Protein 3ES5 (pdb70)

Solvent-accessible surface area: 32558 Å² total; per-residue (Å²): 210,84,8,55,1,19,102,80,18,107,48,78,92,60,5,94,104,6,34,9,112,45,78,92,71,50,144,40,4,0,53,0,62,18,18,46,65,4,13,65,36,0,0,103,10,0,4,70,16,2,97,74,16,0,74,64,41,144,18,94,108,97,37,26,119,35,0,18,22,0,0,37,0,2,0,6,0,0,7,4,16,4,7,1,6,11,7,78,120,135,40,56,53,83,6,90,62,4,43,25,0,60,133,35,118,15,32,0,0,39,35,1,13,28,0,0,15,0,9,0,10,3,131,19,111,15,23,64,1,37,4,58,42,2,6,3,36,1,11,27,9,0,0,8,0,0,20,42,2,9,98,28,76,133,70,156,81,20,93,83,65,7,37,61,0,0,8,30,42,124,39,0,14,74,15,0,57,70,45,0,52,95,70,2,60,104,19,2,85,66,94,21,174,11,69,10,91,103,44,146,111,41,40,4,4,10,5,35,56,60,117,41,49,52,70,83,3,33,109,50,7,18,123,85,3,45,61,6,91,50,1,49,5,0,0,0,0,25,46,0,44,26,50,50,0,112,85,61,106,2,50,52,147,30,74,42,75,57,0,12,96,27,23,82,12,57,48,5,83,47,31,4,81,40,45,29,0,85,80,33,2,91,113,12,10,56,70,0,75,111,58,9,63,175,70,0,41,20,0,0,108,45,13,113,9,17,40,36,112,24,1,41,0,0,0,4,0,44,10,100,54,68,38,0,110,5,48,7,13,4,31,82,14,1,0,21,0,0,0,2,2,20,0,11,127,56,19,54,27,78,3,88,30,11,0,125,6,163,132,42,62,133,66,6,14,44,44,0,1,79,28,1,8,71,198,85,34,52,213,221,84,12,47,1,21,78,82,8,94,155,18,110,55,25,66,100,2,34,10,126,52,80,68,72,10,127,38,0,0,45,2,66,15,24,41,61,2,12,64,39,0,0,104,10,0,2,58,22,1,65,85,15,1,75,152,40,145,2,59,105,114,88,31,124,27,5,13,14,0,2,37,0,2,0,6,0,0,10,3,15,1,4,2,10,10,7,60,129,116,33,61,61,91,6,100,63,2,60,20,1,60,135,33,121,18,31,0,2,36,28,0,11,37,0,0,16,0,7,0,13,3,133,19,98,3,15,30,1,28,2,62,40,2,8,0,34,1,3,28,9,0,0,6,0,0,24,48,5,8,98,22,83,119,66,160,82,22,86,77,69,8,37,59,0,0,9,28,27,124,34,0,13,71,20,0,52,64,43,0,52,90,70,3,62,103,19,2,82,69,86,24,168,6,81,9,94,100,44,147,55,27,19,1,4,6,5,33,51,59,125,36,54,50,66,85,2,27,101,41,4,22,118,67,2,40,54,9,102,60,1,42,6,0,0,0,0,31,45,6,52,38,59,50,0,141,71,62,116,5,25,68,135,26,68,40,78,53,0,12,94,25,19,87,14,51,45,7,79,58,29,3,70,42,60,26,0,90,82,43,5,71,117,11,17,63,82,1,74,103,64,19,56,147,42,1,45,44,3,1,113,49,13,108,9,20,44,34,115,33,0,50,0,0,0,4,0,43,16,97,59,63,17,0,99,7,48,6,23,4,30,70,6,0,1,8,0,0,0,2,2,23,0,11,131,59,18,56,30,72,1,90,14,9,0,141,11,152,111,45,58,135,60,0,9,46,31,0,0,79,41,1,24,66,165,143,175,137

B-factor: mean 52.21, std 19.55, range [20.21, 123.59]

Structure (mmCIF, N/CA/C/O backbone):
data_3ES5
#
_entry.id   3ES5
#
_cell.length_a   459.266
_cell.length_b   459.266
_cell.length_c   459.266
_cell.angle_alpha   90.00
_cell.angle_beta   90.00
_cell.angle_gamma   90.00
#
_symmetry.space_group_name_H-M   'F 2 3'
#
loop_
_atom_site.group_PDB
_atom_site.id
_atom_site.type_symbol
_atom_site.label_atom_id
_atom_site.label_alt_id
_atom_site.label_comp_id
_atom_site.label_asym_id
_atom_site.label_entity_id
_atom_site.label_seq_id
_atom_site.pdbx_PDB_ins_code
_atom_site.Cartn_x
_atom_site.Cartn_y
_atom_site.Cartn_z
_atom_site.occupancy
_atom_site.B_iso_or_equiv
_atom_site.auth_seq_id
_atom_site.auth_comp_id
_atom_site.auth_asym_id
_atom_site.auth_atom_id
_atom_site.pdbx_PDB_model_num
ATOM 1 N N . MET A 1 42 ? 55.751 47.343 91.920 1.00 97.84 42 MET A N 1
ATOM 2 C CA . MET A 1 42 ? 54.722 47.360 93.007 1.00 98.02 42 MET A CA 1
ATOM 3 C C . MET A 1 42 ? 55.138 48.370 94.081 1.00 96.12 42 MET A C 1
ATOM 4 O O . MET A 1 42 ? 54.286 48.936 94.781 1.00 96.98 42 MET A O 1
ATOM 9 N N . ARG A 1 43 ? 56.450 48.598 94.185 1.00 92.54 43 ARG A N 1
ATOM 10 C CA . ARG A 1 43 ? 57.037 49.526 95.162 1.00 87.18 43 ARG A CA 1
ATOM 11 C C . ARG A 1 43 ? 56.748 51.011 94.884 1.00 84.39 43 ARG A C 1
ATOM 12 O O . ARG A 1 43 ? 56.824 51.468 93.735 1.00 84.74 43 ARG A O 1
ATOM 20 N N . LEU A 1 44 ? 56.446 51.753 95.952 1.00 79.52 44 LEU A N 1
ATOM 21 C CA . LEU A 1 44 ? 56.143 53.188 95.884 1.00 75.56 44 LEU A CA 1
ATOM 22 C C . LEU A 1 44 ? 56.987 53.964 94.851 1.00 73.12 44 LEU A C 1
ATOM 23 O O . LEU A 1 44 ? 58.181 54.199 95.070 1.00 74.22 44 LEU A O 1
ATOM 28 N N . GLY A 1 45 ? 56.361 54.360 93.737 1.00 69.47 45 GLY A N 1
ATOM 29 C CA . GLY A 1 45 ? 57.049 55.110 92.692 1.00 63.41 45 GLY A CA 1
ATOM 30 C C . GLY A 1 45 ? 57.294 56.551 93.111 1.00 59.26 45 GLY A C 1
ATOM 31 O O . GLY A 1 45 ? 57.000 57.503 92.387 1.00 58.37 45 GLY A O 1
ATOM 32 N N . TRP A 1 46 ? 57.847 56.696 94.307 1.00 55.88 46 TRP A N 1
ATOM 33 C CA . TRP A 1 46 ? 58.147 57.985 94.893 1.00 51.86 46 TRP A CA 1
ATOM 34 C C . TRP A 1 46 ? 59.262 58.755 94.162 1.00 50.32 46 TRP A C 1
ATOM 35 O O . TRP A 1 46 ? 59.220 59.984 94.081 1.00 48.79 46 TRP A O 1
ATOM 46 N N . ILE A 1 47 ? 60.258 58.042 93.637 1.00 49.75 47 ILE A N 1
ATOM 47 C CA . ILE A 1 47 ? 61.363 58.684 92.911 1.00 48.29 47 ILE A CA 1
ATOM 48 C C . ILE A 1 47 ? 61.778 57.852 91.694 1.00 48.32 47 ILE A C 1
ATOM 49 O O . ILE A 1 47 ? 61.508 56.651 91.632 1.00 46.71 47 ILE A O 1
ATOM 54 N N . ASP A 1 48 ? 62.426 58.496 90.726 1.00 48.92 48 ASP A N 1
ATOM 55 C CA . ASP A 1 48 ? 62.875 57.802 89.525 1.00 50.48 48 ASP A CA 1
ATOM 56 C C . ASP A 1 48 ? 63.945 56.758 89.816 1.00 50.28 48 ASP A C 1
ATOM 57 O O . ASP A 1 48 ? 64.924 57.017 90.526 1.00 51.38 48 ASP A O 1
ATOM 62 N N . PRO A 1 49 ? 63.770 55.554 89.261 1.00 49.05 49 PRO A N 1
ATOM 63 C CA . PRO A 1 49 ? 64.704 54.442 89.446 1.00 48.86 49 PRO A CA 1
ATOM 64 C C . PRO A 1 49 ? 66.015 54.581 88.686 1.00 49.46 49 PRO A C 1
ATOM 65 O O . PRO A 1 49 ? 66.087 55.201 87.632 1.00 49.26 49 PRO A O 1
ATOM 69 N N . LEU A 1 50 ? 67.058 53.990 89.237 1.00 51.55 50 LEU A N 1
ATOM 70 C CA . LEU A 1 50 ? 68.368 54.057 88.624 1.00 54.84 50 LEU A CA 1
ATOM 71 C C . LEU A 1 50 ? 68.524 53.031 87.495 1.00 59.10 50 LEU A C 1
ATOM 72 O O . LEU A 1 50 ? 68.204 51.854 87.667 1.00 59.54 50 LEU A O 1
ATOM 77 N N . PRO A 1 51 ? 68.993 53.468 86.316 1.00 63.00 51 PRO A N 1
ATOM 78 C CA . PRO A 1 51 ? 69.198 52.570 85.163 1.00 67.80 51 PRO A CA 1
ATOM 79 C C . PRO A 1 51 ? 70.587 51.893 85.309 1.00 74.18 51 PRO A C 1
AT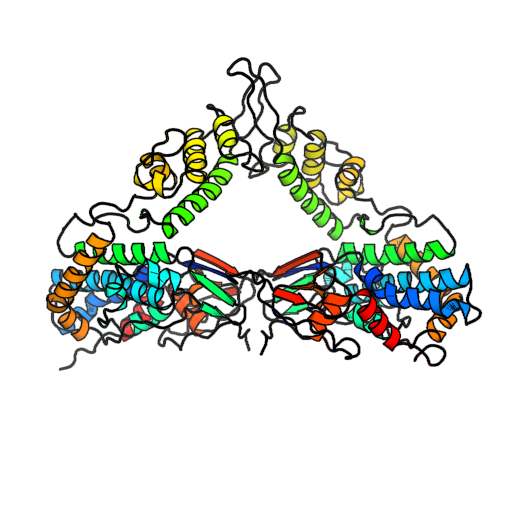OM 80 O O . PRO A 1 51 ? 71.608 52.586 85.237 1.00 75.44 51 PRO A O 1
ATOM 84 N N . GLN A 1 52 ? 70.648 50.565 85.484 1.00 79.81 52 GLN A N 1
ATOM 85 C CA . GLN A 1 52 ? 71.953 49.906 85.707 1.00 85.81 52 GLN A CA 1
ATOM 86 C C . GLN A 1 52 ? 72.224 48.499 85.129 1.00 89.99 52 GLN A C 1
ATOM 87 O O . GLN A 1 52 ? 71.289 47.729 84.880 1.00 90.49 52 GLN A O 1
ATOM 93 N N . VAL A 1 53 ? 73.522 48.189 84.941 1.00 95.02 53 VAL A N 1
ATOM 94 C CA . VAL A 1 53 ? 74.030 46.883 84.443 1.00 98.53 53 VAL A CA 1
ATOM 95 C C . VAL A 1 53 ? 73.983 45.855 85.603 1.00 101.67 53 VAL A C 1
ATOM 96 O O . VAL A 1 53 ? 74.451 46.126 86.723 1.00 101.75 53 VAL A O 1
ATOM 100 N N . ASP A 1 54 ? 73.434 44.675 85.309 1.00 104.45 54 ASP A N 1
ATOM 101 C CA . ASP A 1 54 ? 73.231 43.598 86.291 1.00 106.75 54 ASP A CA 1
ATOM 102 C C . ASP A 1 54 ? 74.376 42.695 86.787 1.00 107.04 54 ASP A C 1
ATOM 103 O O . ASP A 1 54 ? 74.109 41.618 87.339 1.00 106.71 54 ASP A O 1
ATOM 108 N N . THR A 1 55 ? 75.631 43.105 86.606 1.00 107.47 55 THR A N 1
ATOM 109 C CA . THR A 1 55 ? 76.755 42.292 87.090 1.00 107.25 55 THR A CA 1
ATOM 110 C C . THR A 1 55 ? 76.495 42.096 88.594 1.00 106.63 55 THR A C 1
ATOM 111 O O . THR A 1 55 ? 76.652 40.997 89.149 1.00 105.84 55 THR A O 1
ATOM 115 N N . ILE A 1 56 ? 76.062 43.195 89.214 1.00 105.79 56 ILE A N 1
ATOM 116 C CA . ILE A 1 56 ? 75.731 43.295 90.636 1.00 104.12 56 ILE A CA 1
ATOM 117 C C . ILE A 1 56 ? 74.513 42.455 91.076 1.00 103.70 56 ILE A C 1
ATOM 118 O O . ILE A 1 56 ? 74.602 41.670 92.028 1.00 104.01 56 ILE A O 1
ATOM 123 N N . PHE A 1 57 ? 73.397 42.630 90.362 1.00 102.25 57 PHE A N 1
ATOM 124 C CA . PHE A 1 57 ? 72.093 41.978 90.616 1.00 99.68 57 PHE A CA 1
ATOM 125 C C . PHE A 1 57 ? 71.958 40.632 91.385 1.00 95.59 57 PHE A C 1
ATOM 126 O O . PHE A 1 57 ? 70.969 40.427 92.104 1.00 95.49 57 PHE A O 1
ATOM 134 N N . PRO A 1 58 ? 72.923 39.702 91.247 1.00 90.82 58 PRO A N 1
ATOM 135 C CA . PRO A 1 58 ? 72.741 38.455 92.005 1.00 86.18 58 PRO A CA 1
ATOM 136 C C . PRO A 1 58 ? 73.225 38.579 93.453 1.00 82.22 58 PRO A C 1
ATOM 137 O O . PRO A 1 58 ? 74.139 37.866 93.863 1.00 82.03 58 PRO A O 1
ATOM 141 N N . LEU A 1 59 ? 72.617 39.476 94.226 1.00 77.28 59 LEU A N 1
ATOM 142 C CA . LEU A 1 59 ? 73.027 39.682 95.618 1.00 72.17 59 LEU A CA 1
ATOM 143 C C . LEU A 1 59 ? 72.062 39.163 96.680 1.00 69.71 59 LEU A C 1
ATOM 144 O O . LEU A 1 59 ? 72.489 38.618 97.698 1.00 69.74 59 LEU A O 1
ATOM 149 N N . GLY A 1 60 ? 70.765 39.344 96.459 1.00 66.43 60 GLY A N 1
ATOM 150 C CA . GLY A 1 60 ? 69.796 38.879 97.429 1.00 61.61 60 GLY A CA 1
ATOM 151 C C . GLY A 1 60 ? 69.153 39.976 98.262 1.00 58.73 60 GLY A C 1
ATOM 152 O O . GLY A 1 60 ? 68.138 39.729 98.903 1.00 59.68 60 GLY A O 1
ATOM 153 N N . LEU A 1 61 ? 69.728 41.177 98.268 1.00 55.22 61 LEU A N 1
ATOM 154 C CA . LEU A 1 61 ? 69.175 42.298 99.035 1.00 51.20 61 LEU A CA 1
ATOM 155 C C . LEU A 1 61 ? 67.679 42.481 98.800 1.00 50.34 61 LEU A C 1
ATOM 156 O O . LEU A 1 61 ? 67.263 43.119 97.842 1.00 50.85 61 LEU A O 1
ATOM 161 N N . GLU A 1 62 ? 66.876 41.919 99.689 1.00 48.97 62 GLU A N 1
ATOM 162 C CA . GLU A 1 62 ? 65.428 42.005 99.591 1.00 47.60 62 GLU A CA 1
ATOM 163 C C . GLU A 1 62 ? 65.012 42.943 100.705 1.00 45.34 62 GLU A C 1
ATOM 164 O O . GLU A 1 62 ? 65.619 42.939 101.776 1.00 46.86 62 GLU A O 1
ATOM 170 N N . PRO A 1 63 ? 63.968 43.749 100.489 1.00 42.28 63 PRO A N 1
ATOM 171 C CA . PRO A 1 63 ? 63.564 44.658 101.562 1.00 41.00 63 PRO A CA 1
ATOM 172 C C . PRO A 1 63 ? 62.767 43.987 102.678 1.00 40.34 63 PRO A C 1
ATOM 173 O O . PRO A 1 63 ? 61.852 43.209 102.415 1.00 40.16 63 PRO A O 1
ATOM 177 N N . ASN A 1 64 ? 63.150 44.279 103.920 1.00 39.34 64 ASN A N 1
ATOM 178 C CA . ASN A 1 64 ? 62.490 43.742 105.105 1.00 39.16 64 ASN A CA 1
ATOM 179 C C . ASN A 1 64 ? 62.146 44.914 106.004 1.00 40.05 64 ASN A C 1
ATOM 180 O O . ASN A 1 64 ? 62.948 45.834 106.152 1.00 41.35 64 ASN A O 1
ATOM 185 N N . VAL A 1 65 ? 60.958 44.887 106.601 1.00 40.43 65 VAL A N 1
ATOM 186 C CA . VAL A 1 65 ? 60.524 45.960 107.498 1.00 39.84 65 VAL A CA 1
ATOM 187 C C . VAL A 1 65 ? 61.300 45.844 108.804 1.00 40.14 65 VAL A C 1
ATOM 188 O O . VAL A 1 65 ? 60.969 45.024 109.662 1.00 40.33 65 VAL A O 1
ATOM 192 N N . GLU A 1 66 ? 62.327 46.668 108.958 1.00 40.43 66 GLU A N 1
ATOM 193 C CA . GLU A 1 66 ? 63.160 46.618 110.153 1.00 41.54 66 GLU A CA 1
ATOM 194 C C . GLU A 1 66 ? 62.495 47.103 111.428 1.00 41.63 66 GLU A C 1
ATOM 195 O O . GLU A 1 66 ? 62.737 46.549 112.498 1.00 42.68 66 GLU A O 1
ATOM 201 N N . SER A 1 67 ? 61.667 48.135 111.323 1.00 40.50 67 SER A N 1
ATOM 202 C CA . SER A 1 67 ? 60.997 48.662 112.497 1.00 39.17 67 SER A CA 1
ATOM 203 C C . SER A 1 67 ? 59.491 48.896 112.301 1.00 38.23 67 SER A C 1
ATOM 204 O O . SER A 1 67 ? 59.051 49.386 111.265 1.00 38.51 67 SER A O 1
ATOM 207 N N . ILE A 1 68 ? 58.714 48.546 113.319 1.00 36.83 68 ILE A N 1
ATOM 208 C CA . ILE A 1 68 ? 57.260 48.675 113.304 1.00 35.36 68 ILE A CA 1
ATOM 209 C C . ILE A 1 68 ? 56.796 49.659 114.370 1.00 35.15 68 ILE A C 1
ATOM 210 O O . ILE A 1 68 ? 57.322 49.645 115.485 1.00 35.53 68 ILE A O 1
ATOM 215 N N . PRO A 1 69 ? 55.807 50.523 114.053 1.00 34.58 69 PRO A N 1
ATOM 216 C CA . PRO A 1 69 ? 55.100 50.652 112.776 1.00 34.91 69 PRO A CA 1
ATOM 217 C C . PRO A 1 69 ? 55.841 51.624 111.867 1.00 36.53 69 PRO A C 1
ATOM 218 O O . PRO A 1 69 ? 56.888 52.160 112.239 1.00 37.85 69 PRO A O 1
ATOM 222 N N . ALA A 1 70 ? 55.294 51.867 110.684 1.00 37.23 70 ALA A N 1
ATOM 223 C CA . ALA A 1 70 ? 55.948 52.757 109.739 1.00 38.93 70 ALA A CA 1
ATOM 224 C C . ALA A 1 70 ? 55.613 54.232 109.950 1.00 40.20 70 ALA A C 1
ATOM 225 O O . ALA A 1 70 ? 56.361 55.119 109.525 1.00 41.35 70 ALA A O 1
ATOM 227 N N . GLY A 1 71 ? 54.491 54.495 110.608 1.00 40.53 71 GLY A N 1
ATOM 228 C CA . GLY A 1 71 ? 54.079 55.869 110.818 1.00 40.26 71 GLY A CA 1
ATOM 229 C C . GLY A 1 71 ? 53.187 56.013 112.027 1.00 40.47 71 GLY A C 1
ATOM 230 O O . GLY A 1 71 ? 52.959 55.049 112.759 1.00 41.12 71 GLY A O 1
ATOM 231 N N . GLU A 1 72 ? 52.642 57.206 112.217 1.00 39.92 72 GLU A N 1
ATOM 232 C CA . GLU A 1 72 ? 51.824 57.455 113.386 1.00 39.09 72 GLU A CA 1
ATOM 233 C C . GLU A 1 72 ? 51.013 58.737 113.174 1.00 38.15 72 GLU A C 1
ATOM 234 O O . GLU A 1 72 ? 51.552 59.739 112.707 1.00 37.87 72 GLU A O 1
ATOM 240 N N . VAL A 1 73 ? 49.721 58.699 113.494 1.00 37.00 73 VAL A N 1
ATOM 241 C CA . VAL A 1 73 ? 48.866 59.872 113.347 1.00 36.87 73 VAL A CA 1
ATOM 242 C C . VAL A 1 73 ? 48.130 60.135 114.628 1.00 37.56 73 VAL A C 1
ATOM 243 O O . VAL A 1 73 ? 47.527 59.227 115.199 1.00 37.85 73 VAL A O 1
ATOM 247 N N . GLU A 1 74 ? 48.163 61.386 115.066 1.00 38.30 74 GLU A N 1
ATOM 248 C CA . GLU A 1 74 ? 47.475 61.775 116.281 1.00 39.56 74 GLU A CA 1
ATOM 249 C C . GLU A 1 74 ? 46.223 62.516 115.848 1.00 38.80 74 GLU A C 1
ATOM 250 O O . GLU A 1 74 ? 46.306 63.533 115.164 1.00 39.81 74 GLU A O 1
ATOM 256 N N . LEU A 1 75 ? 45.063 62.005 116.241 1.00 37.18 75 LEU A N 1
ATOM 257 C CA . LEU A 1 75 ? 43.808 62.628 115.852 1.00 35.85 75 LEU A CA 1
ATOM 258 C C . LEU A 1 75 ? 43.292 63.656 116.837 1.00 36.29 75 LEU A C 1
ATOM 259 O O . LEU A 1 75 ? 43.476 63.519 118.043 1.00 35.56 75 LEU A O 1
ATOM 264 N N . ASP A 1 76 ? 42.648 64.692 116.308 1.00 37.66 76 ASP A N 1
ATOM 265 C CA . ASP A 1 76 ? 42.051 65.732 117.137 1.00 39.35 76 ASP A CA 1
ATOM 266 C C . ASP A 1 76 ? 40.857 65.067 117.830 1.00 39.51 76 ASP A C 1
ATOM 267 O O . ASP A 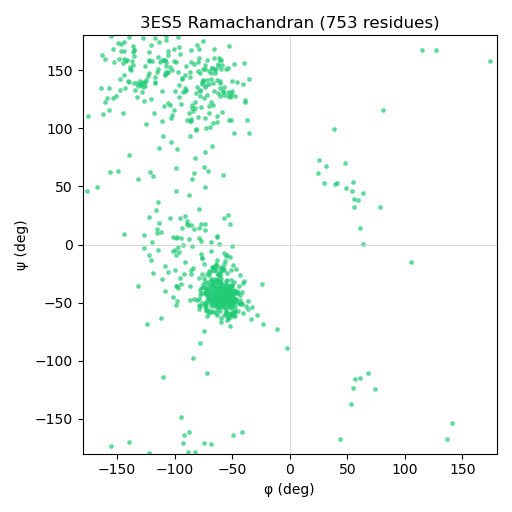1 76 ? 39.936 64.589 117.164 1.00 39.52 76 ASP A O 1
ATOM 272 N N . PHE A 1 77 ? 40.880 65.036 119.159 1.00 39.03 77 PHE A N 1
ATOM 273 C CA . PHE A 1 77 ? 39.811 64.424 119.945 1.00 38.86 77 PHE A CA 1
ATOM 274 C C . PHE A 1 77 ? 38.382 64.765 119.519 1.00 39.52 77 PHE A C 1
ATOM 275 O O . PHE A 1 77 ? 37.512 63.893 119.500 1.00 40.86 77 PHE A O 1
ATOM 283 N N . ASN A 1 78 ? 38.138 66.026 119.185 1.00 39.93 78 ASN A N 1
ATOM 284 C CA . ASN A 1 78 ? 36.802 66.476 118.804 1.00 41.26 78 ASN A CA 1
ATOM 285 C C . ASN A 1 78 ? 36.344 66.130 117.405 1.00 40.42 78 ASN A C 1
ATOM 286 O O . ASN A 1 78 ? 35.253 66.527 116.992 1.00 40.41 78 ASN A O 1
ATOM 291 N N . LEU A 1 79 ? 37.169 65.398 116.673 1.00 38.90 79 LEU A N 1
ATOM 292 C CA . LEU A 1 79 ? 36.804 65.026 115.323 1.00 36.70 79 LEU A CA 1
ATOM 293 C C . LEU A 1 79 ? 35.343 64.568 115.234 1.00 37.06 79 LEU A C 1
ATOM 294 O O . LEU A 1 79 ? 34.630 64.967 114.313 1.00 37.41 79 LEU A O 1
ATOM 299 N N . PRO A 1 80 ? 34.868 63.748 116.198 1.00 37.13 80 PRO A N 1
ATOM 300 C CA . PRO A 1 80 ? 33.473 63.288 116.138 1.00 38.15 80 PRO A CA 1
ATOM 301 C C . PRO A 1 80 ? 32.487 64.448 116.226 1.00 39.46 80 PRO A C 1
ATOM 302 O O . PRO A 1 80 ? 31.447 64.452 115.563 1.00 39.88 80 PRO A O 1
ATOM 306 N N . GLU A 1 81 ? 32.832 65.431 117.049 1.00 40.48 81 GLU A N 1
ATOM 307 C CA . GLU A 1 81 ? 32.002 66.607 117.256 1.00 41.25 81 GLU A CA 1
ATOM 308 C C . GLU A 1 81 ? 32.038 67.526 116.038 1.00 40.07 81 GLU A C 1
ATOM 309 O O . GLU A 1 81 ? 31.003 68.046 115.618 1.00 39.40 81 GLU A O 1
ATOM 315 N N . THR A 1 82 ? 33.232 67.712 115.479 1.00 39.16 82 THR A N 1
ATOM 316 C CA . THR A 1 82 ? 33.434 68.543 114.293 1.00 39.02 82 THR A CA 1
ATOM 317 C C . THR A 1 82 ? 32.535 68.069 113.151 1.00 39.43 82 THR A C 1
ATOM 318 O O . THR A 1 82 ? 32.028 68.875 112.359 1.00 39.42 82 THR A O 1
ATOM 322 N N . ILE A 1 83 ? 32.358 66.751 113.079 1.00 39.07 83 ILE A N 1
ATOM 323 C CA . ILE A 1 83 ? 31.537 66.103 112.060 1.00 37.67 83 ILE A CA 1
ATOM 324 C C . ILE A 1 83 ? 30.048 66.150 112.400 1.00 37.62 83 ILE A C 1
ATOM 325 O O . ILE A 1 83 ? 29.233 66.490 111.548 1.00 38.35 83 ILE A O 1
ATOM 330 N N . ALA A 1 84 ? 29.696 65.806 113.637 1.00 36.58 84 ALA A N 1
ATOM 331 C CA . ALA A 1 84 ? 28.296 65.809 114.061 1.00 36.77 84 ALA A CA 1
ATOM 332 C C . ALA A 1 84 ? 27.657 67.186 113.923 1.00 37.57 84 ALA A C 1
ATOM 333 O O . ALA A 1 84 ? 26.550 67.322 113.386 1.00 38.09 84 ALA A O 1
ATOM 335 N N . LYS A 1 85 ? 28.368 68.195 114.419 1.00 37.22 85 LYS A N 1
ATOM 336 C CA . LYS A 1 85 ? 27.943 69.595 114.393 1.00 36.15 85 LYS A CA 1
ATOM 337 C C . LYS A 1 85 ? 27.010 70.028 113.249 1.00 35.71 85 LYS A C 1
ATOM 338 O O . LYS A 1 85 ? 25.892 70.464 113.502 1.00 35.35 85 LYS A O 1
ATOM 344 N N . PRO A 1 86 ? 27.449 69.912 111.981 1.00 36.28 86 PRO A N 1
ATOM 345 C CA . PRO A 1 86 ? 26.612 70.313 110.838 1.00 36.60 86 PRO A CA 1
ATOM 346 C C . PRO A 1 86 ? 25.251 69.644 110.814 1.00 37.16 86 PRO A C 1
ATOM 347 O O . PRO A 1 86 ? 24.246 70.276 110.477 1.00 37.67 86 PRO A O 1
ATOM 351 N N . PHE A 1 87 ? 25.225 68.359 111.155 1.00 37.08 87 PHE A N 1
ATOM 352 C CA . PHE A 1 87 ? 23.979 67.614 111.175 1.00 36.59 87 PHE A CA 1
ATOM 353 C C . PHE A 1 87 ? 23.117 68.039 112.356 1.00 37.18 87 PHE A C 1
ATOM 354 O O . PHE A 1 87 ? 21.944 68.382 112.186 1.00 37.01 87 PHE A O 1
ATOM 362 N N . ALA A 1 88 ? 23.703 68.030 113.549 1.00 37.49 88 ALA A N 1
ATOM 363 C CA . ALA A 1 88 ? 22.979 68.442 114.746 1.00 37.32 88 ALA A CA 1
ATOM 364 C C . ALA A 1 88 ? 22.272 69.760 114.469 1.00 37.09 88 ALA A C 1
ATOM 365 O O . ALA A 1 88 ? 21.064 69.870 114.653 1.00 37.30 88 ALA A O 1
ATOM 367 N N . ASP A 1 89 ? 23.031 70.754 114.013 1.00 37.27 89 ASP A N 1
ATOM 368 C CA . ASP A 1 89 ? 22.474 72.068 113.711 1.00 38.11 89 ASP A CA 1
ATOM 369 C C . ASP A 1 89 ? 21.330 71.987 112.708 1.00 38.42 89 ASP A C 1
ATOM 370 O O . ASP A 1 89 ? 20.243 72.522 112.956 1.00 38.94 89 ASP A O 1
ATOM 375 N N . THR A 1 90 ? 21.582 71.321 111.579 1.00 37.64 90 THR A N 1
ATOM 376 C CA . THR A 1 90 ? 20.584 71.180 110.517 1.00 37.67 90 THR A CA 1
ATOM 377 C C . THR A 1 90 ? 19.209 70.701 111.003 1.00 38.11 90 THR A C 1
ATOM 378 O O . THR A 1 90 ? 18.203 70.862 110.299 1.00 38.50 90 THR A O 1
ATOM 382 N N . VAL A 1 91 ? 19.159 70.136 112.207 1.00 37.70 91 VAL A N 1
ATOM 383 C CA . VAL A 1 91 ? 17.901 69.640 112.754 1.00 36.99 91 VAL A CA 1
ATOM 384 C C . VAL A 1 91 ? 16.857 70.737 112.904 1.00 37.98 91 VAL A C 1
ATOM 385 O O . VAL A 1 91 ? 15.660 70.480 112.756 1.00 39.19 91 VAL A O 1
ATOM 389 N N . THR A 1 92 ? 17.298 71.958 113.187 1.00 38.30 92 THR A N 1
ATOM 390 C CA . THR A 1 92 ? 16.353 73.056 113.351 1.00 38.87 92 THR A CA 1
ATOM 391 C C . THR A 1 92 ? 15.482 73.181 112.100 1.00 41.04 92 THR A C 1
ATOM 392 O O . THR A 1 92 ? 14.317 73.575 112.184 1.00 42.06 92 THR A O 1
ATOM 396 N N . SER A 1 93 ? 16.053 72.839 110.945 1.00 42.55 93 SER A N 1
ATOM 397 C CA . SER A 1 93 ? 15.331 72.884 109.674 1.00 43.68 93 SER A CA 1
ATOM 398 C C . SER A 1 93 ? 14.409 71.675 109.539 1.00 44.89 93 SER A C 1
ATOM 399 O O . SER A 1 93 ? 13.226 71.751 109.870 1.00 46.57 93 SER A O 1
ATOM 402 N N . VAL A 1 94 ? 14.968 70.563 109.057 1.00 44.13 94 VAL A N 1
ATOM 403 C CA . VAL A 1 94 ? 14.228 69.319 108.831 1.00 42.20 94 VAL A CA 1
ATOM 404 C C . VAL A 1 94 ? 13.395 68.783 109.981 1.00 41.59 94 VAL A C 1
ATOM 405 O O . VAL A 1 94 ? 12.477 67.991 109.759 1.00 41.78 94 VAL A O 1
ATOM 409 N N . GLY A 1 95 ? 13.715 69.188 111.203 1.00 40.36 95 GLY A N 1
ATOM 410 C CA . GLY A 1 95 ? 12.944 68.712 112.336 1.00 40.44 95 GLY A CA 1
ATOM 411 C C . GLY A 1 95 ? 11.459 68.987 112.151 1.00 40.82 95 GLY A C 1
ATOM 412 O O . GLY A 1 95 ? 10.605 68.306 112.722 1.00 41.90 95 GLY A O 1
ATOM 413 N N . ASP A 1 96 ? 11.152 69.990 111.335 1.00 40.31 96 ASP A N 1
ATOM 414 C CA . ASP A 1 96 ? 9.777 70.383 111.072 1.00 39.21 96 ASP A CA 1
ATOM 415 C C . ASP A 1 96 ? 8.993 69.369 110.250 1.00 39.35 96 ASP A C 1
ATOM 416 O O . ASP A 1 96 ? 7.770 69.304 110.346 1.00 40.49 96 ASP A O 1
ATOM 421 N N . ARG A 1 97 ? 9.690 68.577 109.442 1.00 39.92 97 ARG A N 1
ATOM 422 C CA . ARG A 1 97 ? 9.031 67.567 108.615 1.00 39.92 97 ARG A CA 1
ATOM 423 C C . ARG A 1 97 ? 8.047 66.767 109.484 1.00 41.10 97 ARG A C 1
ATOM 424 O O . ARG A 1 97 ? 7.001 66.327 109.013 1.00 41.68 97 ARG A O 1
ATOM 432 N N . ILE A 1 98 ? 8.378 66.592 110.760 1.00 42.32 98 ILE A N 1
ATOM 433 C CA . ILE A 1 98 ? 7.498 65.873 111.669 1.00 43.18 98 ILE A CA 1
ATOM 434 C C . ILE A 1 98 ? 7.112 66.749 112.853 1.00 45.73 98 ILE A C 1
ATOM 435 O O . ILE A 1 98 ? 6.772 66.248 113.921 1.00 46.43 98 ILE A O 1
ATOM 440 N N . GLN A 1 99 ? 7.184 68.061 112.662 1.00 47.78 99 GLN A N 1
ATOM 441 C CA . GLN A 1 99 ? 6.807 69.018 113.700 1.00 49.02 99 GLN A CA 1
ATOM 442 C C . GLN A 1 99 ? 7.408 68.706 115.062 1.00 48.23 99 GLN A C 1
ATOM 443 O O . GLN A 1 99 ? 6.687 68.314 115.971 1.00 48.47 99 GLN A O 1
ATOM 449 N N . LEU A 1 100 ? 8.710 68.865 115.228 1.00 47.67 100 LEU A N 1
ATOM 450 C CA . LEU A 1 100 ? 9.279 68.588 116.532 1.00 47.61 100 LEU A CA 1
ATOM 451 C C . LEU A 1 100 ? 9.285 69.852 117.359 1.00 48.60 100 LEU A C 1
ATOM 452 O O . LEU A 1 100 ? 9.644 70.915 116.863 1.00 48.73 100 LEU A O 1
ATOM 457 N N . VAL A 1 101 ? 8.869 69.747 118.616 1.00 50.43 101 VAL A N 1
ATOM 458 C CA . VAL A 1 101 ? 8.869 70.906 119.503 1.00 53.17 101 VAL A CA 1
ATOM 459 C C . VAL A 1 101 ? 10.330 71.304 119.720 1.00 55.12 101 VAL A C 1
ATOM 460 O O . VAL A 1 101 ? 11.234 70.496 119.496 1.00 56.33 101 VAL A O 1
ATOM 464 N N . ASP A 1 102 ? 10.574 72.534 120.158 1.00 56.19 102 ASP A N 1
ATOM 465 C CA . ASP A 1 102 ? 11.944 72.966 120.369 1.00 57.03 102 ASP A CA 1
ATOM 466 C C . ASP A 1 102 ? 12.739 72.053 121.279 1.00 57.23 102 ASP A C 1
ATOM 467 O O . ASP A 1 102 ? 13.889 71.725 120.990 1.00 57.06 102 ASP A O 1
ATOM 472 N N . ASP A 1 103 ? 12.125 71.637 122.377 1.00 57.83 103 ASP A N 1
ATOM 473 C CA . ASP A 1 103 ? 12.796 70.763 123.329 1.00 58.47 103 ASP A CA 1
ATOM 474 C C . ASP A 1 103 ? 13.245 69.483 122.669 1.00 57.16 103 ASP A C 1
ATOM 475 O O . ASP A 1 103 ? 14.402 69.092 122.793 1.00 57.36 103 ASP A O 1
ATOM 480 N N . ASP A 1 104 ? 12.328 68.832 121.964 1.00 55.45 104 ASP A N 1
ATOM 481 C CA . ASP A 1 104 ? 12.663 67.595 121.284 1.00 54.56 104 ASP A CA 1
ATOM 482 C C . ASP A 1 104 ? 13.774 67.794 120.255 1.00 53.84 104 ASP A C 1
ATOM 483 O O . ASP A 1 104 ? 14.669 66.952 120.133 1.00 53.43 104 ASP A O 1
ATOM 488 N N . LYS A 1 105 ? 13.722 68.898 119.513 1.00 52.65 105 LYS A N 1
ATOM 489 C CA . LYS A 1 105 ? 14.748 69.162 118.513 1.00 51.18 105 LYS A CA 1
ATOM 490 C C . LYS A 1 105 ? 16.131 69.080 119.149 1.00 51.19 105 LYS A C 1
ATOM 491 O O . LYS A 1 105 ? 17.046 68.492 118.575 1.00 51.44 105 LYS A O 1
ATOM 497 N N . GLU A 1 106 ? 16.284 69.651 120.339 1.00 50.98 106 GLU A N 1
ATOM 498 C CA . GLU A 1 106 ? 17.565 69.600 121.026 1.00 51.28 106 GLU A CA 1
ATOM 499 C C . GLU A 1 106 ? 17.998 68.179 121.330 1.00 49.71 106 GLU A C 1
ATOM 500 O O . GLU A 1 106 ? 19.103 67.778 120.979 1.00 49.90 106 GLU A O 1
ATOM 506 N N . ASN A 1 107 ? 17.133 67.422 121.994 1.00 47.64 107 ASN A N 1
ATOM 507 C CA . ASN A 1 107 ? 17.449 66.039 122.329 1.00 46.18 107 ASN A CA 1
ATOM 508 C C . ASN A 1 107 ? 17.886 65.259 121.085 1.00 44.20 107 ASN A C 1
ATOM 509 O O . ASN A 1 107 ? 18.861 64.509 121.127 1.00 43.94 107 ASN A O 1
ATOM 514 N N . ILE A 1 108 ? 17.160 65.428 119.984 1.00 41.66 108 ILE A N 1
ATOM 515 C CA . ILE A 1 108 ? 17.511 64.753 118.741 1.00 39.38 108 ILE A CA 1
ATOM 516 C C . ILE A 1 108 ? 18.946 65.125 118.349 1.00 38.84 108 ILE A C 1
ATOM 517 O O . ILE A 1 108 ? 19.769 64.257 118.043 1.00 38.14 108 ILE A O 1
ATOM 522 N N . ALA A 1 109 ? 19.234 66.425 118.367 1.00 37.66 109 ALA A N 1
ATOM 523 C CA . ALA A 1 109 ? 20.557 66.932 118.023 1.00 37.09 109 ALA A CA 1
ATOM 524 C C . ALA A 1 109 ? 21.604 66.378 118.977 1.00 37.42 109 ALA A C 1
ATOM 525 O O . ALA A 1 109 ? 22.646 65.878 118.546 1.00 37.59 109 ALA A O 1
ATOM 527 N N . THR A 1 110 ? 21.322 66.481 120.275 1.00 37.55 110 THR A N 1
ATOM 528 C CA . THR A 1 110 ? 22.230 65.985 121.305 1.00 36.79 110 THR A CA 1
ATOM 529 C C . THR A 1 110 ? 22.569 64.535 120.997 1.00 36.73 110 THR A C 1
ATOM 530 O O . THR A 1 110 ? 23.724 64.124 121.122 1.00 37.32 110 THR A O 1
ATOM 534 N N . SER A 1 111 ? 21.558 63.770 120.584 1.00 36.38 111 SER A N 1
ATOM 535 C CA . SER A 1 111 ? 21.743 62.362 120.241 1.00 36.54 111 SER A CA 1
ATOM 536 C C . SER A 1 111 ? 22.711 62.207 119.079 1.00 36.02 111 SER A C 1
ATOM 537 O O . SER A 1 111 ? 23.579 61.330 119.085 1.00 35.95 111 SER A O 1
ATOM 540 N N . ILE A 1 112 ? 22.558 63.065 118.078 1.00 35.00 112 ILE A N 1
ATOM 541 C CA . ILE A 1 112 ? 23.427 63.024 116.917 1.00 33.23 112 ILE A CA 1
ATOM 542 C C . ILE A 1 112 ? 24.884 63.269 117.322 1.00 33.12 112 ILE A C 1
ATOM 543 O O . ILE A 1 112 ? 25.798 62.731 116.701 1.00 33.25 112 ILE A O 1
ATOM 548 N N . TYR A 1 113 ? 25.110 64.068 118.362 1.00 32.62 113 TYR A N 1
ATOM 549 C CA . TYR A 1 113 ? 26.472 64.293 118.820 1.00 33.10 113 TYR A CA 1
ATOM 550 C C . TYR A 1 113 ? 26.954 62.995 119.450 1.00 33.37 113 TYR A C 1
ATOM 551 O O . TYR A 1 113 ? 27.943 62.408 119.010 1.00 33.83 113 TYR A O 1
ATOM 560 N N . GLY A 1 114 ? 26.245 62.539 120.475 1.00 33.47 114 GLY A N 1
ATOM 561 C CA . GLY A 1 114 ? 26.631 61.304 121.133 1.00 34.68 114 GLY A CA 1
ATOM 562 C C . GLY A 1 114 ? 26.757 60.135 120.169 1.00 35.21 114 GLY A C 1
ATOM 563 O O . GLY A 1 114 ? 27.718 59.351 120.220 1.00 35.39 114 GLY A O 1
ATOM 564 N N . LEU A 1 115 ? 25.776 60.016 119.281 1.00 34.81 115 LEU A N 1
ATOM 565 C CA . LEU A 1 115 ? 25.775 58.944 118.297 1.00 33.86 115 LEU A CA 1
ATOM 566 C C . LEU A 1 115 ? 27.062 59.012 117.484 1.00 33.60 115 LEU A C 1
ATOM 567 O O . LEU A 1 115 ? 27.676 57.989 117.189 1.00 32.93 115 LEU A O 1
ATOM 572 N N . SER A 1 116 ? 27.474 60.226 117.131 1.00 33.81 116 SER A N 1
ATOM 573 C CA . SER A 1 116 ? 28.683 60.399 116.344 1.00 34.22 116 SER A CA 1
ATOM 574 C C . SER A 1 116 ? 29.858 59.786 117.077 1.00 34.96 116 SER A C 1
ATOM 575 O O . SER A 1 116 ? 30.616 59.010 116.493 1.00 36.20 116 SER A O 1
ATOM 578 N N . PHE A 1 117 ? 30.006 60.130 118.355 1.00 34.26 117 PHE A N 1
ATOM 579 C CA . PHE A 1 117 ? 31.087 59.584 119.165 1.00 33.87 117 PHE A CA 1
ATOM 580 C C . PHE A 1 117 ? 31.081 58.060 119.163 1.00 34.44 117 PHE A C 1
ATOM 581 O O . PHE A 1 117 ? 32.085 57.421 118.839 1.00 33.97 117 PHE A O 1
ATOM 589 N N . PHE A 1 118 ? 29.948 57.480 119.541 1.00 34.48 118 PHE A N 1
ATOM 590 C CA . PHE A 1 118 ? 29.817 56.030 119.581 1.00 34.77 118 PHE A CA 1
ATOM 591 C C . PHE A 1 118 ? 30.196 55.353 118.255 1.00 35.55 118 PHE A C 1
ATOM 592 O O . PHE A 1 118 ? 30.853 54.306 118.252 1.00 36.30 118 PHE A O 1
ATOM 600 N N . LYS A 1 119 ? 29.781 55.944 117.134 1.00 35.38 119 LYS A N 1
ATOM 601 C CA . LYS A 1 119 ? 30.067 55.359 115.8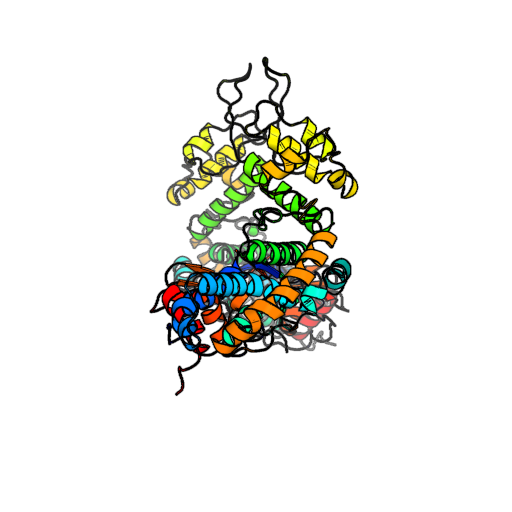28 1.00 35.18 119 LYS A CA 1
ATOM 602 C C . LYS A 1 119 ? 31.488 55.572 115.373 1.00 34.72 119 LYS A C 1
ATOM 603 O O . LYS A 1 119 ? 32.013 54.790 114.577 1.00 36.11 119 LYS A O 1
ATOM 609 N N . ALA A 1 120 ? 32.109 56.630 115.874 1.00 33.25 120 ALA A N 1
ATOM 610 C CA . ALA A 1 120 ? 33.491 56.905 115.532 1.00 31.98 120 ALA A CA 1
ATOM 611 C C . ALA A 1 120 ? 34.321 55.872 116.287 1.00 31.90 120 ALA A C 1
ATOM 612 O O . ALA A 1 120 ? 35.320 55.377 115.776 1.00 32.17 120 ALA A O 1
ATOM 614 N N . ALA A 1 121 ? 33.888 55.537 117.502 1.00 32.04 121 ALA A N 1
ATOM 615 C CA . ALA A 1 121 ? 34.588 54.541 118.320 1.00 31.32 121 ALA A CA 1
ATOM 616 C C . ALA A 1 121 ? 34.533 53.199 117.610 1.00 30.98 121 ALA A C 1
ATOM 617 O O . ALA A 1 121 ? 35.548 52.503 117.483 1.00 29.93 121 ALA A O 1
ATOM 619 N N . ARG A 1 122 ? 33.328 52.851 117.157 1.00 30.77 122 ARG A N 1
ATOM 620 C CA . ARG A 1 122 ? 33.094 51.612 116.435 1.00 30.60 122 ARG A CA 1
ATOM 621 C C . ARG A 1 122 ? 34.128 51.533 115.312 1.00 30.75 122 ARG A C 1
ATOM 622 O O . ARG A 1 122 ? 34.871 50.557 115.210 1.00 31.59 122 ARG A O 1
ATOM 630 N N . GLN A 1 123 ? 34.198 52.578 114.492 1.00 30.57 123 GLN A N 1
ATOM 631 C CA . GLN A 1 123 ? 35.145 52.605 113.384 1.00 30.34 123 GLN A CA 1
ATOM 632 C C . GLN A 1 123 ? 36.577 52.368 113.844 1.00 30.39 123 GLN A C 1
ATOM 633 O O . GLN A 1 123 ? 37.235 51.430 113.394 1.00 30.02 123 GLN A O 1
ATOM 639 N N . LEU A 1 124 ? 37.061 53.220 114.740 1.00 31.01 124 LEU A N 1
ATOM 640 C CA . LEU A 1 124 ? 38.426 53.085 115.232 1.00 31.64 124 LEU A CA 1
ATOM 641 C C . LEU A 1 124 ? 38.699 51.661 115.684 1.00 31.53 124 LEU A C 1
ATOM 642 O O . LEU A 1 124 ? 39.699 51.058 115.284 1.00 30.80 124 LEU A O 1
ATOM 647 N N . TYR A 1 125 ? 37.804 51.132 116.516 1.00 31.93 125 TYR A N 1
ATOM 648 C CA . TYR A 1 125 ? 37.951 49.777 117.034 1.00 33.07 125 TYR A CA 1
ATOM 649 C C . TYR A 1 125 ? 38.030 48.766 115.894 1.00 33.29 125 TYR A C 1
ATOM 650 O O . TYR A 1 125 ? 38.789 47.798 115.944 1.00 33.92 125 TYR A O 1
ATOM 659 N N . SER A 1 126 ? 37.241 49.001 114.860 1.00 33.17 126 SER A N 1
ATOM 660 C CA . SER A 1 126 ? 37.208 48.109 113.719 1.00 33.49 126 SER A CA 1
ATOM 661 C C . SER A 1 126 ? 38.555 48.004 113.003 1.00 33.45 126 SER A C 1
ATOM 662 O O . SER A 1 126 ? 38.846 46.995 112.352 1.00 33.21 126 SER A O 1
ATOM 665 N N . THR A 1 127 ? 39.379 49.039 113.134 1.00 33.78 127 THR A N 1
ATOM 666 C CA . THR A 1 127 ? 40.677 49.071 112.466 1.00 34.21 127 THR A CA 1
ATOM 667 C C . THR A 1 127 ? 41.860 48.745 113.355 1.00 34.67 127 THR A C 1
ATOM 668 O O . THR A 1 127 ? 42.981 48.655 112.860 1.00 34.66 127 THR A O 1
ATOM 672 N N . MET A 1 128 ? 41.617 48.574 114.653 1.00 35.69 128 MET A N 1
ATOM 673 C CA . MET A 1 128 ? 42.692 48.305 115.614 1.00 37.52 128 MET A CA 1
ATOM 674 C C . MET A 1 128 ? 43.456 47.017 115.387 1.00 37.90 128 MET A C 1
ATOM 675 O O . MET A 1 128 ? 42.931 46.081 114.789 1.00 38.21 128 MET A O 1
ATOM 680 N N . LEU A 1 129 ? 44.698 46.979 115.871 1.00 38.52 129 LEU A N 1
ATOM 681 C CA . LEU A 1 129 ? 45.520 45.779 115.759 1.00 39.38 129 LEU A CA 1
ATOM 682 C C . LEU A 1 129 ? 44.851 44.749 116.643 1.00 40.60 129 LEU A C 1
ATOM 683 O O . LEU A 1 129 ? 44.206 45.095 117.633 1.00 39.90 129 LEU A O 1
ATOM 688 N N . ASP A 1 130 ? 45.014 43.482 116.299 1.00 42.26 130 ASP A N 1
ATOM 689 C CA . ASP A 1 130 ? 44.368 42.435 117.062 1.00 44.64 130 ASP A CA 1
ATOM 690 C C . ASP A 1 130 ? 44.543 42.445 118.572 1.00 45.32 130 ASP A C 1
ATOM 691 O O . ASP A 1 130 ? 43.646 42.009 119.298 1.00 44.88 130 ASP A O 1
ATOM 696 N N . HIS A 1 131 ? 45.675 42.942 119.056 1.00 46.31 131 HIS A N 1
ATOM 697 C CA . HIS A 1 131 ? 45.881 42.992 120.495 1.00 46.89 131 HIS A CA 1
ATOM 698 C C . HIS A 1 131 ? 44.949 44.021 121.125 1.00 47.39 131 HIS A C 1
ATOM 699 O O . HIS A 1 131 ? 44.363 43.773 122.178 1.00 47.57 131 HIS A O 1
ATOM 706 N N . GLU A 1 132 ? 44.816 45.176 120.476 1.00 47.71 132 GLU A N 1
ATOM 707 C CA . GLU A 1 132 ? 43.959 46.247 120.976 1.00 47.88 132 GLU A CA 1
ATOM 708 C C . GLU A 1 132 ? 42.489 45.842 120.990 1.00 47.31 132 GLU A C 1
ATOM 709 O O . GLU A 1 132 ? 41.769 46.126 121.955 1.00 46.82 132 GLU A O 1
ATOM 715 N N . LYS A 1 133 ? 42.036 45.188 119.922 1.00 46.65 133 LYS A N 1
ATOM 716 C CA . LYS A 1 133 ? 40.648 44.743 119.865 1.00 45.77 133 LYS A CA 1
ATOM 717 C C . LYS A 1 133 ? 40.452 43.816 121.045 1.00 45.32 133 LYS A C 1
ATOM 718 O O . LYS A 1 133 ? 39.412 43.836 121.709 1.00 45.46 133 LYS A O 1
ATOM 724 N N . ALA A 1 134 ? 41.484 43.013 121.298 1.00 44.68 134 ALA A N 1
ATOM 725 C CA . ALA A 1 134 ? 41.489 42.043 122.385 1.00 43.25 134 ALA A CA 1
ATOM 726 C C . ALA A 1 134 ? 41.311 42.691 123.752 1.00 42.34 134 ALA A C 1
ATOM 727 O O . ALA A 1 134 ? 40.295 42.479 124.411 1.00 42.59 134 ALA A O 1
ATOM 729 N N . VAL A 1 135 ? 42.295 43.479 124.176 1.00 41.19 135 VAL A N 1
ATOM 730 C CA . VAL A 1 135 ? 42.228 44.136 125.475 1.00 40.98 135 VAL A CA 1
ATOM 731 C C . VAL A 1 135 ? 40.949 44.942 125.655 1.00 41.08 135 VAL A C 1
ATOM 732 O O . VAL A 1 135 ? 40.403 45.004 126.757 1.00 41.95 135 VAL A O 1
ATOM 736 N N . ASN A 1 136 ? 40.468 45.561 124.580 1.00 40.48 136 ASN A N 1
ATOM 737 C CA . ASN A 1 136 ? 39.250 46.354 124.661 1.00 40.32 136 ASN A CA 1
ATOM 738 C C . ASN A 1 136 ? 37.963 45.542 124.545 1.00 40.69 136 ASN A C 1
ATOM 739 O O . ASN A 1 136 ? 36.878 46.103 124.382 1.00 41.89 136 ASN A O 1
ATOM 744 N N . GLN A 1 137 ? 38.082 44.223 124.654 1.00 39.60 137 GLN A N 1
ATOM 745 C CA . GLN A 1 137 ? 36.934 43.336 124.551 1.00 37.51 137 GLN A CA 1
ATOM 746 C C . GLN A 1 137 ? 35.714 43.763 125.370 1.00 36.25 137 GLN A C 1
ATOM 747 O O . GLN A 1 137 ? 34.589 43.665 124.895 1.00 36.78 137 GLN A O 1
ATOM 753 N N . PRO A 1 138 ? 35.915 44.244 126.608 1.00 35.33 138 PRO A N 1
ATOM 754 C CA . PRO A 1 138 ? 34.800 44.675 127.468 1.00 34.56 138 PRO A CA 1
ATOM 755 C C . PRO A 1 138 ? 33.781 45.646 126.858 1.00 34.03 138 PRO A C 1
ATOM 756 O O . PRO A 1 138 ? 32.583 45.572 127.164 1.00 34.48 138 PRO A O 1
ATOM 760 N N . LEU A 1 139 ? 34.250 46.552 126.005 1.00 32.37 139 LEU A N 1
ATOM 761 C CA . LEU A 1 139 ? 33.360 47.526 125.388 1.00 30.91 139 LEU A CA 1
ATOM 762 C C . LEU A 1 139 ? 33.042 47.191 123.954 1.00 31.40 139 LEU A C 1
ATOM 763 O O . LEU A 1 139 ? 32.651 48.077 123.191 1.00 31.61 139 LEU A O 1
ATOM 768 N N . LYS A 1 140 ? 33.181 45.927 123.576 1.00 32.30 140 LYS A N 1
ATOM 769 C CA . LYS A 1 140 ? 32.927 45.576 122.186 1.00 34.36 140 LYS A CA 1
ATOM 770 C C . LYS A 1 140 ? 31.497 45.813 121.729 1.00 35.61 140 LYS A C 1
ATOM 771 O O . LYS A 1 140 ? 31.229 45.793 120.527 1.00 36.91 140 LYS A O 1
ATOM 777 N N . ALA A 1 141 ? 30.574 46.043 122.662 1.00 36.10 141 ALA A N 1
ATOM 778 C CA . ALA A 1 141 ? 29.193 46.297 122.250 1.00 35.85 141 ALA A CA 1
ATOM 779 C C . ALA A 1 141 ? 29.187 47.581 121.422 1.00 35.99 141 ALA A C 1
ATOM 780 O O . ALA A 1 141 ? 28.388 47.729 120.498 1.00 36.73 141 ALA A O 1
ATOM 782 N N . VAL A 1 142 ? 30.097 48.498 121.748 1.00 34.94 142 VAL A N 1
ATOM 783 C CA . VAL A 1 142 ? 30.192 49.758 121.028 1.00 34.81 142 VAL A CA 1
ATOM 784 C C . VAL A 1 142 ? 30.508 49.475 119.561 1.00 36.20 142 VAL A C 1
ATOM 785 O O . VAL A 1 142 ? 30.028 50.178 118.652 1.00 37.97 142 VAL A O 1
ATOM 789 N N . TYR A 1 143 ? 31.308 48.436 119.337 1.00 35.22 143 TYR A N 1
ATOM 790 C CA . TYR A 1 143 ? 31.697 48.036 117.991 1.00 35.68 143 TYR A CA 1
ATOM 791 C C . TYR A 1 143 ? 30.572 47.290 117.297 1.00 36.73 143 TYR A C 1
ATOM 792 O O . TYR A 1 143 ? 30.325 47.500 116.115 1.00 37.17 143 TYR A O 1
ATOM 801 N N . TYR A 1 144 ? 29.905 46.414 118.040 1.00 37.13 144 TYR A N 1
ATOM 802 C CA . TYR A 1 144 ? 28.816 45.602 117.515 1.00 37.72 144 TYR A CA 1
ATOM 803 C C . TYR A 1 144 ? 27.579 46.372 117.049 1.00 38.94 144 TYR A C 1
ATOM 804 O O . TYR A 1 144 ? 27.033 46.088 115.979 1.00 39.93 144 TYR A O 1
ATOM 813 N N . ASP A 1 145 ? 27.133 47.336 117.854 1.00 39.09 145 ASP A N 1
ATOM 814 C CA . ASP A 1 145 ? 25.939 48.122 117.537 1.00 38.75 145 ASP A CA 1
ATOM 815 C C . ASP A 1 145 ? 25.988 48.760 116.151 1.00 39.32 145 ASP A C 1
ATOM 816 O O . ASP A 1 145 ? 26.977 49.400 115.791 1.00 39.25 145 ASP A O 1
ATOM 821 N N . GLU A 1 146 ? 24.911 48.596 115.383 1.00 39.26 146 GLU A N 1
ATOM 822 C CA . GLU A 1 146 ? 24.848 49.137 114.026 1.00 39.49 146 GLU A CA 1
ATOM 823 C C . GLU A 1 146 ? 23.788 50.205 113.778 1.00 39.20 146 GLU A C 1
ATOM 824 O O . GLU A 1 146 ? 23.294 50.327 112.653 1.00 39.74 146 GLU A O 1
ATOM 830 N N . THR A 1 147 ? 23.438 50.976 114.804 1.00 37.68 147 THR A N 1
ATOM 831 C CA . THR A 1 147 ? 22.426 52.012 114.647 1.00 34.49 147 THR A CA 1
ATOM 832 C C . THR A 1 147 ? 22.778 52.928 113.493 1.00 33.82 147 THR A C 1
ATOM 833 O O . THR A 1 147 ? 23.878 53.480 113.439 1.00 35.01 147 THR A O 1
ATOM 837 N N . PRO A 1 148 ? 21.839 53.123 112.563 1.00 32.14 148 PRO A N 1
ATOM 838 C CA . PRO A 1 148 ? 22.046 53.980 111.397 1.00 30.48 148 PRO A CA 1
ATOM 839 C C . PRO A 1 148 ? 22.229 55.437 111.803 1.00 29.63 148 PRO A C 1
ATOM 840 O O . PRO A 1 148 ? 21.676 55.891 112.816 1.00 29.85 148 PRO A O 1
ATOM 844 N N . ILE A 1 149 ? 22.999 56.159 111.000 1.00 27.43 149 ILE A N 1
ATOM 845 C CA . ILE A 1 149 ? 23.261 57.571 111.224 1.00 26.06 149 ILE A CA 1
ATOM 846 C C . ILE A 1 149 ? 23.103 58.234 109.860 1.00 27.10 149 ILE A C 1
ATOM 847 O O . ILE A 1 149 ? 23.018 57.538 108.843 1.00 26.23 149 ILE A O 1
ATOM 852 N N . PRO A 1 150 ? 23.043 59.580 109.814 1.00 27.61 150 PRO A N 1
ATOM 853 C CA . PRO A 1 150 ? 22.891 60.248 108.517 1.00 28.14 150 PRO A CA 1
ATOM 854 C C . PRO A 1 150 ? 23.930 59.699 107.556 1.00 29.48 150 PRO A C 1
ATOM 855 O O . PRO A 1 150 ? 25.069 59.444 107.944 1.00 30.17 150 PRO A O 1
ATOM 859 N N . ALA A 1 151 ? 23.529 59.507 106.308 1.00 30.37 151 ALA A N 1
ATOM 860 C CA . ALA A 1 151 ? 24.414 58.954 105.291 1.00 30.65 151 ALA A CA 1
ATOM 861 C C . ALA A 1 151 ? 25.791 59.603 105.196 1.00 31.34 151 ALA A C 1
ATOM 862 O O . ALA A 1 151 ? 26.806 58.924 105.343 1.00 31.02 151 ALA A O 1
ATOM 864 N N . HIS A 1 152 ? 25.838 60.907 104.939 1.00 32.65 152 HIS A N 1
ATOM 865 C CA . HIS A 1 152 ? 27.125 61.579 104.817 1.00 34.16 152 HIS A CA 1
ATOM 866 C C . HIS A 1 152 ? 27.875 61.599 106.136 1.00 34.72 152 HIS A C 1
ATOM 867 O O . HIS A 1 152 ? 29.105 61.545 106.155 1.00 35.19 152 HIS A O 1
ATOM 874 N N . MET A 1 153 ? 27.134 61.671 107.238 1.00 35.21 153 MET A N 1
ATOM 875 C CA . MET A 1 153 ? 27.737 61.666 108.569 1.00 35.24 153 MET A CA 1
ATOM 876 C C . MET A 1 153 ? 28.548 60.371 108.676 1.00 34.77 153 MET A C 1
ATOM 877 O O . MET A 1 153 ? 29.641 60.335 109.253 1.00 34.66 153 MET A O 1
ATOM 882 N N . SER A 1 154 ? 28.000 59.311 108.095 1.00 33.79 154 SER A N 1
ATOM 883 C CA . SER A 1 154 ? 28.662 58.026 108.104 1.00 33.47 154 SER A CA 1
ATOM 884 C C . SER A 1 154 ? 29.924 58.142 107.268 1.00 32.43 154 SER A C 1
ATOM 885 O O . SER A 1 154 ? 31.024 57.916 107.761 1.00 33.50 154 SER A O 1
ATOM 888 N N . GLY A 1 155 ? 29.762 58.511 106.004 1.00 31.09 155 GLY A N 1
ATOM 889 C CA . GLY A 1 155 ? 30.906 58.656 105.120 1.00 30.40 155 GLY A CA 1
ATOM 890 C C . GLY A 1 155 ? 32.104 59.360 105.737 1.00 30.07 155 GLY A C 1
ATOM 891 O O . GLY A 1 155 ? 33.225 58.850 105.662 1.00 30.34 155 GLY A O 1
ATOM 892 N N . ALA A 1 156 ? 31.874 60.525 106.345 1.00 29.31 156 ALA A N 1
ATOM 893 C CA . ALA A 1 156 ? 32.946 61.287 106.982 1.00 27.66 156 ALA A CA 1
ATOM 894 C C . ALA A 1 156 ? 33.626 60.458 108.067 1.00 27.00 156 ALA A C 1
ATOM 895 O O . ALA A 1 156 ? 34.849 60.318 108.058 1.00 25.80 156 ALA A O 1
ATOM 897 N N . LEU A 1 157 ? 32.845 59.905 108.996 1.00 26.70 157 LEU A N 1
ATOM 898 C CA . LEU A 1 157 ? 33.421 59.076 110.058 1.00 27.42 157 LEU A CA 1
ATOM 899 C C . LEU A 1 157 ? 34.268 57.930 109.473 1.00 28.67 157 LEU A C 1
ATOM 900 O O . LEU A 1 157 ? 35.259 57.496 110.068 1.00 29.40 157 LEU A O 1
ATOM 905 N N . GLY A 1 158 ? 33.888 57.457 108.293 1.00 29.10 158 GLY A N 1
ATOM 906 C CA . GLY A 1 158 ? 34.623 56.376 107.668 1.00 29.76 158 GLY A CA 1
ATOM 907 C C . GLY A 1 158 ? 36.104 56.633 107.438 1.00 30.47 158 GLY A C 1
ATOM 908 O O . GLY A 1 158 ? 36.838 55.721 107.045 1.00 31.28 158 GLY A O 1
ATOM 909 N N . ILE A 1 159 ? 36.566 57.853 107.688 1.00 30.26 159 ILE A N 1
ATOM 910 C CA . ILE A 1 159 ? 37.975 58.150 107.461 1.00 30.49 159 ILE A CA 1
ATOM 911 C C . ILE A 1 159 ? 38.910 57.774 108.598 1.00 31.55 159 ILE A C 1
ATOM 912 O O . ILE A 1 159 ? 40.106 57.618 108.370 1.00 32.37 159 ILE A O 1
ATOM 917 N N . ILE A 1 160 ? 38.382 57.616 109.810 1.00 32.95 160 ILE A N 1
ATOM 918 C CA . ILE A 1 160 ? 39.240 57.326 110.965 1.00 34.91 160 ILE A CA 1
ATOM 919 C C . ILE A 1 160 ? 39.725 55.909 111.189 1.00 35.31 160 ILE A C 1
ATOM 920 O O . ILE A 1 160 ? 39.125 54.945 110.717 1.00 35.70 160 ILE A O 1
ATOM 925 N N . GLY A 1 161 ? 40.833 55.806 111.918 1.00 35.87 161 GLY A N 1
ATOM 926 C CA . GLY A 1 161 ? 41.404 54.508 112.215 1.00 38.36 161 GLY A CA 1
ATOM 927 C C . GLY A 1 161 ? 42.773 54.276 111.603 1.00 39.08 161 GLY A C 1
ATOM 928 O O . GLY A 1 161 ? 43.210 55.047 110.745 1.00 37.83 161 GLY A O 1
ATOM 929 N N . HIS A 1 162 ? 43.443 53.210 112.054 1.00 40.32 162 HIS A N 1
ATOM 930 C CA . HIS A 1 162 ? 44.771 52.842 111.561 1.00 41.25 162 HIS A CA 1
ATOM 931 C C . HIS A 1 162 ? 44.693 52.706 110.053 1.00 41.36 162 HIS A C 1
ATOM 932 O O . HIS A 1 162 ? 43.643 52.363 109.509 1.00 41.93 162 HIS A O 1
ATOM 939 N N . MET A 1 163 ? 45.799 52.966 109.373 1.00 41.48 163 MET A N 1
ATOM 940 C CA . MET A 1 163 ? 45.804 52.851 107.929 1.00 42.84 163 MET A CA 1
ATOM 941 C C . MET A 1 163 ? 47.022 52.105 107.414 1.00 44.51 163 MET A C 1
ATOM 942 O O . MET A 1 163 ? 48.154 52.357 107.839 1.00 43.41 163 MET A O 1
ATOM 947 N N . LYS A 1 164 ? 46.765 51.157 106.515 1.00 47.06 164 LYS A N 1
ATOM 948 C CA . LYS A 1 164 ? 47.821 50.369 105.892 1.00 49.07 164 LYS A CA 1
ATOM 949 C C . LYS A 1 164 ? 48.213 51.144 104.633 1.00 48.36 164 LYS A C 1
ATOM 950 O O . LYS A 1 164 ? 47.348 51.583 103.866 1.00 47.90 164 LYS A O 1
ATOM 956 N N . THR A 1 165 ? 49.512 51.322 104.428 1.00 47.33 165 THR A N 1
ATOM 957 C CA . THR A 1 165 ? 49.991 52.073 103.279 1.00 47.06 165 THR A CA 1
ATOM 958 C C . THR A 1 165 ? 51.162 51.376 102.620 1.00 48.08 165 THR A C 1
ATOM 959 O O . THR A 1 165 ? 51.765 50.481 103.203 1.00 48.41 165 THR A O 1
ATOM 963 N N . LYS A 1 166 ? 51.494 51.808 101.407 1.00 49.03 166 LYS A N 1
ATOM 964 C CA . LYS A 1 166 ? 52.597 51.218 100.664 1.00 49.99 166 LYS A CA 1
ATOM 965 C C . LYS A 1 166 ? 53.927 51.428 101.362 1.00 49.06 166 LYS A C 1
ATOM 966 O O . LYS A 1 166 ? 54.977 51.108 100.816 1.00 49.89 166 LYS A O 1
ATOM 972 N N . VAL A 1 167 ? 53.878 51.961 102.574 1.00 47.84 167 VAL A N 1
ATOM 973 C CA . VAL A 1 167 ? 55.086 52.220 103.334 1.00 46.14 167 VAL A CA 1
ATOM 974 C C . VAL A 1 167 ? 55.068 51.463 104.660 1.00 45.25 167 VAL A C 1
ATOM 975 O O . VAL A 1 167 ? 56.090 51.329 105.327 1.00 44.83 167 VAL A O 1
ATOM 979 N N . GLY A 1 168 ? 53.901 50.950 105.026 1.00 44.91 168 GLY A N 1
ATOM 980 C CA . GLY A 1 168 ? 53.769 50.212 106.270 1.00 44.98 168 GLY A CA 1
ATOM 981 C C . GLY A 1 168 ? 52.497 50.642 106.968 1.00 44.94 168 GLY A C 1
ATOM 982 O O . GLY A 1 168 ? 51.655 51.306 106.358 1.00 45.53 168 GLY A O 1
ATOM 983 N N . ASP A 1 169 ? 52.339 50.272 108.234 1.00 43.75 169 ASP A N 1
ATOM 984 C CA . ASP A 1 169 ? 51.144 50.659 108.970 1.00 42.37 169 ASP A CA 1
ATOM 985 C C . ASP A 1 169 ? 51.395 51.944 109.713 1.00 41.34 169 ASP A C 1
ATOM 986 O O . ASP A 1 169 ? 52.407 52.077 110.396 1.00 42.41 169 ASP A O 1
ATOM 991 N N . VAL A 1 170 ? 50.478 52.892 109.573 1.00 39.63 170 VAL A N 1
ATOM 992 C CA . VAL A 1 170 ? 50.575 54.167 110.275 1.00 37.62 170 VAL A CA 1
ATOM 993 C C . VAL A 1 170 ? 49.455 54.049 111.297 1.00 36.30 170 VAL A C 1
ATOM 994 O O . VAL A 1 170 ? 48.297 53.888 110.921 1.00 37.70 170 VAL A O 1
ATOM 998 N N . LEU A 1 171 ? 49.786 54.112 112.581 1.00 34.12 171 LEU A N 1
ATOM 999 C CA . LEU A 1 171 ? 48.770 53.941 113.615 1.00 32.49 171 LEU A CA 1
ATOM 1000 C C . LEU A 1 171 ? 48.209 55.207 114.229 1.00 33.14 171 LEU A C 1
ATOM 1001 O O . LEU A 1 171 ? 48.842 56.259 114.196 1.00 34.38 171 LEU A O 1
ATOM 1006 N N . VAL A 1 172 ? 47.005 55.098 114.782 1.00 33.94 172 VAL A N 1
ATOM 1007 C CA . VAL A 1 172 ? 46.375 56.228 115.449 1.00 35.61 172 VAL A CA 1
ATOM 1008 C C . VAL A 1 172 ? 46.993 56.203 116.843 1.00 36.69 172 VAL A C 1
ATOM 1009 O O . VAL A 1 172 ? 46.823 55.231 117.589 1.00 36.62 172 VAL A O 1
ATOM 1013 N N . LYS A 1 173 ? 47.718 57.263 117.186 1.00 37.94 173 LYS A N 1
ATOM 1014 C CA . LYS A 1 173 ? 48.399 57.343 118.471 1.00 39.54 173 LYS A CA 1
ATOM 1015 C C . LYS A 1 173 ? 47.472 57.179 119.662 1.00 39.70 173 LYS A C 1
ATOM 1016 O O . LYS A 1 173 ? 46.454 57.859 119.763 1.00 39.83 173 LYS A O 1
ATOM 1022 N N . ASP A 1 174 ? 47.844 56.270 120.561 1.00 39.79 174 ASP A N 1
ATOM 1023 C CA . ASP A 1 174 ? 47.069 55.970 121.764 1.00 39.82 174 ASP A CA 1
ATOM 1024 C C . ASP A 1 174 ? 45.631 55.565 121.441 1.00 38.58 174 ASP A C 1
ATOM 1025 O O . ASP A 1 174 ? 44.695 55.931 122.153 1.00 37.56 174 ASP A O 1
ATOM 1030 N N . ALA A 1 175 ? 45.471 54.794 120.370 1.00 37.84 175 ALA A N 1
ATOM 1031 C CA . ALA A 1 175 ? 44.160 54.333 119.933 1.00 36.89 175 ALA A CA 1
ATOM 1032 C C . ALA A 1 175 ? 43.330 53.769 121.081 1.00 36.41 175 ALA A C 1
ATOM 1033 O O . ALA A 1 175 ? 42.155 54.098 121.219 1.00 36.41 175 ALA A O 1
ATOM 1035 N N . GLY A 1 176 ? 43.946 52.920 121.900 1.00 36.13 176 GLY A N 1
ATOM 1036 C CA . GLY A 1 176 ? 43.248 52.328 123.032 1.00 35.74 176 GLY A CA 1
ATOM 1037 C C . GLY A 1 176 ? 42.622 53.366 123.951 1.00 34.93 176 GLY A C 1
ATOM 1038 O O . GLY A 1 176 ? 41.450 53.255 124.316 1.00 34.25 176 GLY A O 1
ATOM 1039 N N . VAL A 1 177 ? 43.404 54.372 124.336 1.00 33.94 177 VAL A N 1
ATOM 1040 C CA . VAL A 1 177 ? 42.900 55.429 125.201 1.00 32.84 177 VAL A CA 1
ATOM 1041 C C . VAL A 1 177 ? 41.787 56.161 124.468 1.00 33.21 177 VAL A C 1
ATOM 1042 O O . VAL A 1 177 ? 40.702 56.367 125.018 1.00 34.23 177 VAL A O 1
ATOM 1046 N N . LEU A 1 178 ? 42.062 56.553 123.224 1.00 32.21 178 LEU A N 1
ATOM 1047 C CA . LEU A 1 178 ? 41.087 57.281 122.417 1.00 30.25 178 LEU A CA 1
ATOM 1048 C C . LEU A 1 178 ? 39.756 56.542 122.367 1.00 30.65 178 LEU A C 1
ATOM 1049 O O . LEU A 1 178 ? 38.710 57.117 122.676 1.00 29.44 178 LEU A O 1
ATOM 1054 N N . PHE A 1 179 ? 39.803 55.265 121.988 1.00 31.93 179 PHE A N 1
ATOM 1055 C CA . PHE A 1 179 ? 38.600 54.433 121.913 1.00 33.22 179 PHE A CA 1
ATOM 1056 C C . PHE A 1 179 ? 37.719 54.561 123.171 1.00 34.99 179 PHE A C 1
ATOM 1057 O O . PHE A 1 179 ? 36.488 54.635 123.066 1.00 36.48 179 PHE A O 1
ATOM 1065 N N . LYS A 1 180 ? 38.337 54.583 124.355 1.00 34.79 180 LYS A N 1
ATOM 1066 C CA . LYS A 1 1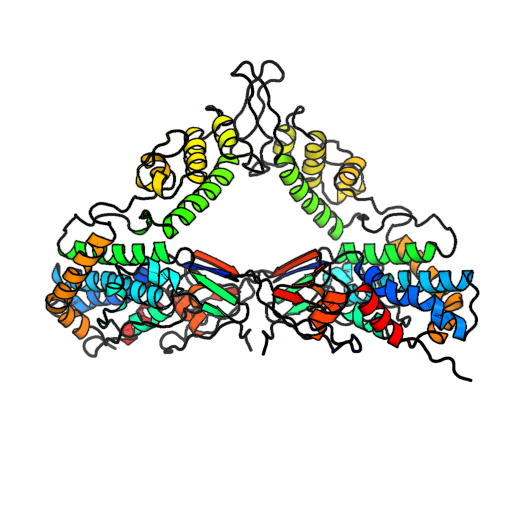80 ? 37.576 54.698 125.597 1.00 33.42 180 LYS A CA 1
ATOM 1067 C C . LYS A 1 180 ? 37.062 56.125 125.796 1.00 33.80 180 LYS A C 1
ATOM 1068 O O . LYS A 1 180 ? 35.914 56.331 126.199 1.00 32.92 180 LYS A O 1
ATOM 1074 N N . ARG A 1 181 ? 37.909 57.109 125.502 1.00 34.75 181 ARG A N 1
ATOM 1075 C CA . ARG A 1 181 ? 37.511 58.509 125.632 1.00 36.08 181 ARG A CA 1
ATOM 1076 C C . ARG A 1 181 ? 36.349 58.779 124.676 1.00 37.07 181 ARG A C 1
ATOM 1077 O O . ARG A 1 181 ? 35.345 59.379 125.076 1.00 37.62 181 ARG A O 1
ATOM 1085 N N . GLY A 1 182 ? 36.497 58.337 123.419 1.00 36.99 182 GLY A N 1
ATOM 1086 C CA . GLY A 1 182 ? 35.451 58.506 122.427 1.00 34.09 182 GLY A CA 1
ATOM 1087 C C . GLY A 1 182 ? 34.177 57.903 123.008 1.00 34.45 182 GLY A C 1
ATOM 1088 O O . GLY A 1 182 ? 33.114 58.520 122.925 1.00 34.93 182 GLY A O 1
ATOM 1089 N N . THR A 1 183 ? 34.280 56.717 123.623 1.00 33.24 183 THR A N 1
ATOM 1090 C CA . THR A 1 183 ? 33.117 56.029 124.211 1.00 32.08 183 THR A CA 1
ATOM 1091 C C . THR A 1 183 ? 32.518 56.795 125.374 1.00 33.17 183 THR A C 1
ATOM 1092 O O . THR A 1 183 ? 31.303 56.941 125.468 1.00 33.44 183 THR A O 1
ATOM 1096 N N . ALA A 1 184 ? 33.377 57.262 126.271 1.00 34.16 184 ALA A N 1
ATOM 1097 C CA . ALA A 1 184 ? 32.928 58.009 127.435 1.00 35.35 184 ALA A CA 1
ATOM 1098 C C . ALA A 1 184 ? 32.169 59.269 127.006 1.00 36.28 184 ALA A C 1
ATOM 1099 O O . ALA A 1 184 ? 31.143 59.622 127.595 1.00 35.52 184 ALA A O 1
ATOM 1101 N N . ALA A 1 185 ? 32.684 59.931 125.970 1.00 37.51 185 ALA A N 1
ATOM 1102 C CA . ALA A 1 185 ? 32.102 61.158 125.427 1.00 38.13 185 ALA A CA 1
ATOM 1103 C C . ALA A 1 185 ? 30.660 60.977 124.972 1.00 39.62 185 ALA A C 1
ATOM 1104 O O . ALA A 1 185 ? 29.807 61.828 125.234 1.00 40.21 185 ALA A O 1
ATOM 1106 N N . GLY A 1 186 ? 30.397 59.877 124.271 1.00 40.66 186 GLY A N 1
ATOM 1107 C CA . GLY A 1 186 ? 29.047 59.597 123.808 1.00 40.61 186 GLY A CA 1
ATOM 1108 C C . GLY A 1 186 ? 28.133 59.349 124.994 1.00 40.33 186 GLY A C 1
ATOM 1109 O O . GLY A 1 186 ? 26.984 59.794 125.020 1.00 40.57 186 GLY A O 1
ATOM 1110 N N . VAL A 1 187 ? 28.650 58.629 125.984 1.00 40.19 187 VAL A N 1
ATOM 1111 C CA . VAL A 1 187 ? 27.889 58.337 127.189 1.00 39.85 187 VAL A CA 1
ATOM 1112 C C . VAL A 1 187 ? 27.561 59.641 127.908 1.00 41.22 187 VAL A C 1
ATOM 1113 O O . VAL A 1 187 ? 26.510 59.760 128.537 1.00 41.94 187 VAL A O 1
ATOM 1117 N N . THR A 1 188 ? 28.458 60.620 127.803 1.00 41.92 188 THR A N 1
ATOM 1118 C CA . THR A 1 188 ? 28.258 61.911 128.451 1.00 43.00 188 THR A CA 1
ATOM 1119 C C . THR A 1 188 ? 27.290 62.816 127.703 1.00 44.72 188 THR A C 1
ATOM 1120 O O . THR A 1 188 ? 26.445 63.474 128.324 1.00 45.75 188 THR A O 1
ATOM 1124 N N . LYS A 1 189 ? 27.426 62.870 126.379 1.00 45.05 189 LYS A N 1
ATOM 1125 C CA . LYS A 1 189 ? 26.536 63.695 125.570 1.00 45.49 189 LYS A CA 1
ATOM 1126 C C . LYS A 1 189 ? 25.104 63.235 125.799 1.00 46.24 189 LYS A C 1
ATOM 1127 O O . LYS A 1 189 ? 24.203 64.051 126.012 1.00 46.18 189 LYS A O 1
ATOM 1133 N N . PHE A 1 190 ? 24.900 61.920 125.763 1.00 46.88 190 PHE A N 1
ATOM 1134 C CA . PHE A 1 190 ? 23.574 61.366 125.960 1.00 48.17 190 PHE A CA 1
ATOM 1135 C C . PHE A 1 190 ? 23.055 61.667 127.351 1.00 51.14 190 PHE A C 1
ATOM 1136 O O . PHE A 1 190 ? 21.852 61.816 127.549 1.00 53.06 190 PHE A O 1
ATOM 1144 N N . SER A 1 191 ? 23.960 61.767 128.317 1.00 53.32 191 SER A N 1
ATOM 1145 C CA . SER A 1 191 ? 23.550 62.049 129.681 1.00 55.02 191 SER A CA 1
ATOM 1146 C C . SER A 1 191 ? 23.120 63.488 129.864 1.00 56.43 191 SER A C 1
ATOM 1147 O O . SER A 1 191 ? 22.963 63.951 130.986 1.00 58.41 191 SER A O 1
ATOM 1150 N N . GLU A 1 192 ? 22.933 64.200 128.763 1.00 57.58 192 GLU A N 1
ATOM 1151 C CA . GLU A 1 192 ? 22.488 65.578 128.841 1.00 59.73 192 GLU A CA 1
ATOM 1152 C C . GLU A 1 192 ? 20.994 65.649 128.583 1.00 61.79 192 GLU A C 1
ATOM 1153 O O . GLU A 1 192 ? 20.345 66.614 128.974 1.00 62.28 192 GLU A O 1
ATOM 1159 N N . ILE A 1 193 ? 20.455 64.632 127.909 1.00 64.25 193 ILE A N 1
ATOM 1160 C CA . ILE A 1 193 ? 19.024 64.574 127.604 1.00 65.85 193 ILE A CA 1
ATOM 1161 C C . ILE A 1 193 ? 18.245 64.813 128.901 1.00 68.24 193 ILE A C 1
ATOM 1162 O O . ILE A 1 193 ? 17.177 65.422 128.894 1.00 68.58 193 ILE A O 1
ATOM 1167 N N . ASP A 1 194 ? 18.793 64.309 130.004 1.00 71.14 194 ASP A N 1
ATOM 1168 C CA . ASP A 1 194 ? 18.236 64.492 131.346 1.00 74.22 194 ASP A CA 1
ATOM 1169 C C . ASP A 1 194 ? 19.439 65.061 132.074 1.00 76.06 194 ASP A C 1
ATOM 1170 O O . ASP A 1 194 ? 20.549 64.566 131.891 1.00 77.50 194 ASP A O 1
ATOM 1175 N N . ASN A 1 195 ? 19.250 66.088 132.888 1.00 77.34 195 ASN A N 1
ATOM 1176 C CA . ASN A 1 195 ? 20.391 66.679 133.569 1.00 79.04 195 ASN A CA 1
ATOM 1177 C C . ASN A 1 195 ? 21.219 65.741 134.438 1.00 79.63 195 ASN A C 1
ATOM 1178 O O . ASN A 1 195 ? 21.926 66.193 135.339 1.00 80.84 195 ASN A O 1
ATOM 1183 N N . ASP A 1 196 ? 21.146 64.442 134.159 1.00 79.29 196 ASP A N 1
ATOM 1184 C CA . ASP A 1 196 ? 21.904 63.445 134.911 1.00 78.78 196 ASP A CA 1
ATOM 1185 C C . ASP A 1 196 ? 23.383 63.847 134.981 1.00 77.99 196 ASP A C 1
ATOM 1186 O O . ASP A 1 196 ? 24.109 63.770 133.985 1.00 77.68 196 ASP A O 1
ATOM 1191 N N . LYS A 1 197 ? 23.821 64.278 136.163 1.00 76.83 197 LYS A N 1
ATOM 1192 C CA . LYS A 1 197 ? 25.199 64.711 136.354 1.00 76.11 197 LYS A CA 1
ATOM 1193 C C . LYS A 1 197 ? 26.177 63.604 136.708 1.00 75.30 197 LYS A C 1
ATOM 1194 O O . LYS A 1 197 ? 27.348 63.882 136.977 1.00 76.09 197 LYS A O 1
ATOM 1200 N N . THR A 1 198 ? 25.710 62.359 136.713 1.00 73.72 198 THR A N 1
ATOM 1201 C CA . THR A 1 198 ? 26.581 61.228 137.033 1.00 72.28 198 THR A CA 1
ATOM 1202 C C . THR A 1 198 ? 27.772 61.215 136.072 1.00 71.69 198 THR A C 1
ATOM 1203 O O . THR A 1 198 ? 28.916 60.986 136.470 1.00 71.42 198 THR A O 1
ATOM 1207 N N . TRP A 1 199 ? 27.481 61.470 134.802 1.00 70.94 199 TRP A N 1
ATOM 1208 C CA . TRP A 1 199 ? 28.488 61.511 133.754 1.00 69.69 199 TRP A CA 1
ATOM 1209 C C . TRP A 1 199 ? 28.591 62.969 133.348 1.00 69.31 199 TRP A C 1
ATOM 1210 O O . TRP A 1 199 ? 27.841 63.460 132.496 1.00 68.48 199 TRP A O 1
ATOM 1221 N N . ASN A 1 200 ? 29.528 63.661 133.979 1.00 68.79 200 ASN A N 1
ATOM 1222 C CA . ASN A 1 200 ? 29.713 65.070 133.722 1.00 68.32 200 ASN A CA 1
ATOM 1223 C C . ASN A 1 200 ? 31.172 65.489 133.898 1.00 67.25 200 ASN A C 1
ATOM 1224 O O . ASN A 1 200 ? 31.502 66.295 134.766 1.00 67.37 200 ASN A O 1
ATOM 1229 N N . LEU A 1 201 ? 32.044 64.924 133.067 1.00 65.86 201 LEU A N 1
ATOM 1230 C CA . LEU A 1 201 ? 33.473 65.230 133.099 1.00 63.79 201 LEU A CA 1
ATOM 1231 C C . LEU A 1 201 ? 33.959 65.616 131.714 1.00 63.43 201 LEU A C 1
ATOM 1232 O O . LEU A 1 201 ? 33.197 65.596 130.740 1.00 63.51 201 LEU A O 1
ATOM 1237 N N . ASP A 1 202 ? 35.238 65.960 131.627 1.00 62.47 202 ASP A N 1
ATOM 1238 C CA . ASP A 1 202 ? 35.821 66.329 130.351 1.00 61.77 202 ASP A CA 1
ATOM 1239 C C . ASP A 1 202 ? 36.532 65.102 129.809 1.00 60.99 202 ASP A C 1
ATOM 1240 O O . ASP A 1 202 ? 37.742 64.953 129.958 1.00 61.43 202 ASP A O 1
ATOM 1245 N N . CYS A 1 203 ? 35.758 64.225 129.182 1.00 59.86 203 CYS A N 1
ATOM 1246 C CA . CYS A 1 203 ? 36.267 62.976 128.636 1.00 58.61 203 CYS A CA 1
ATOM 1247 C C . CYS A 1 203 ? 37.593 63.111 127.905 1.00 57.96 203 CYS A C 1
ATOM 1248 O O . CYS A 1 203 ? 38.364 62.150 127.823 1.00 58.81 203 CYS A O 1
ATOM 1251 N N . SER A 1 204 ? 37.869 64.298 127.378 1.00 55.97 204 SER A N 1
ATOM 1252 C CA . SER A 1 204 ? 39.110 64.508 126.650 1.00 54.64 204 SER A CA 1
ATOM 1253 C C . SER A 1 204 ? 40.351 64.455 127.544 1.00 53.86 204 SER A C 1
ATOM 1254 O O . SER A 1 204 ? 41.463 64.642 127.065 1.00 54.02 204 SER A O 1
ATOM 1257 N N . LYS A 1 205 ? 40.164 64.194 128.835 1.00 53.26 205 LYS A N 1
ATOM 1258 C CA . LYS A 1 205 ? 41.284 64.132 129.775 1.00 52.46 205 LYS A CA 1
ATOM 1259 C C . LYS A 1 205 ? 41.389 62.801 130.505 1.00 51.66 205 LYS A C 1
ATOM 1260 O O . LYS A 1 205 ? 42.373 62.558 131.200 1.00 52.57 205 LYS A O 1
ATOM 1266 N N . LEU A 1 206 ? 40.383 61.944 130.351 1.00 50.10 206 LEU A N 1
ATOM 1267 C CA . LEU A 1 206 ? 40.355 60.657 131.041 1.00 48.86 206 LEU A CA 1
ATOM 1268 C C . LEU A 1 206 ? 41.489 59.679 130.758 1.00 48.64 206 LEU A C 1
ATOM 1269 O O . LEU A 1 206 ? 41.950 59.544 129.623 1.00 48.86 206 LEU A O 1
ATOM 1274 N N . VAL A 1 207 ? 41.927 58.999 131.817 1.00 48.14 207 VAL A N 1
ATOM 1275 C CA . VAL A 1 207 ? 42.970 57.977 131.736 1.00 48.38 207 VAL A CA 1
ATOM 1276 C C . VAL A 1 207 ? 42.545 56.848 132.664 1.00 47.89 207 VAL A C 1
ATOM 1277 O O . VAL A 1 207 ? 42.028 57.081 133.755 1.00 47.43 207 VAL A O 1
ATOM 1281 N N . TRP A 1 208 ? 42.754 55.620 132.219 1.00 47.61 208 TRP A N 1
ATOM 1282 C CA . TRP A 1 208 ? 42.374 54.465 133.004 1.00 47.36 208 TRP A CA 1
ATOM 1283 C C . TRP A 1 208 ? 43.594 53.769 133.578 1.00 48.57 208 TRP A C 1
ATOM 1284 O O . TRP A 1 208 ? 44.725 54.151 133.297 1.00 48.32 208 TRP A O 1
ATOM 1295 N N . ALA A 1 209 ? 43.349 52.740 134.377 1.00 50.01 209 ALA A N 1
ATOM 1296 C CA . ALA A 1 209 ? 44.409 51.977 135.008 1.00 51.44 209 ALA A CA 1
ATOM 1297 C C . ALA A 1 209 ? 44.932 50.821 134.148 1.00 53.05 209 ALA A C 1
ATOM 1298 O O . ALA A 1 209 ? 45.151 49.720 134.654 1.00 53.46 209 ALA A O 1
ATOM 1300 N N . ASP A 1 210 ? 45.127 51.058 132.853 1.00 54.91 210 ASP A N 1
ATOM 1301 C CA . ASP A 1 210 ? 45.643 50.014 131.965 1.00 57.54 210 ASP A CA 1
ATOM 1302 C C . ASP A 1 210 ? 46.946 50.456 131.313 1.00 58.66 210 ASP A C 1
ATOM 1303 O O . ASP A 1 210 ? 47.345 51.615 131.426 1.00 58.36 210 ASP A O 1
ATOM 1308 N N . HIS A 1 211 ? 47.609 49.536 130.623 1.00 60.15 211 HIS A N 1
ATOM 1309 C CA . HIS A 1 211 ? 48.874 49.865 129.977 1.00 61.52 211 HIS A CA 1
ATOM 1310 C C . HIS A 1 211 ? 48.759 50.951 128.906 1.00 60.10 211 HIS A C 1
ATOM 1311 O O . HIS A 1 211 ? 49.581 51.868 128.859 1.00 59.50 211 HIS A O 1
ATOM 1318 N N . SER A 1 212 ? 47.738 50.862 128.057 1.00 59.01 212 SER A N 1
ATOM 1319 C CA . SER A 1 212 ? 47.557 51.855 127.002 1.00 57.89 212 SER A CA 1
ATOM 1320 C C . SER A 1 212 ? 47.615 53.275 127.573 1.00 56.78 212 SER A C 1
ATOM 1321 O O . SER A 1 212 ? 48.269 54.154 127.003 1.00 56.54 212 SER A O 1
ATOM 1324 N N . SER A 1 213 ? 46.945 53.491 128.705 1.00 55.45 213 SER A N 1
ATOM 1325 C CA . SER A 1 213 ? 46.925 54.803 129.350 1.00 53.67 213 SER A CA 1
ATOM 1326 C C . SER A 1 213 ? 48.262 55.104 130.014 1.00 53.13 213 SER A C 1
ATOM 1327 O O . SER A 1 213 ? 48.837 56.173 129.804 1.00 54.05 213 SER A O 1
ATOM 1330 N N . LEU A 1 214 ? 48.752 54.156 130.810 1.00 51.52 214 LEU A N 1
ATOM 1331 C CA . LEU A 1 214 ? 50.020 54.314 131.523 1.00 49.78 214 LEU A CA 1
ATOM 1332 C C . LEU A 1 214 ? 51.144 54.711 130.583 1.00 48.76 214 LEU A C 1
ATOM 1333 O O . LEU A 1 214 ? 51.926 55.626 130.863 1.00 47.86 214 LEU A O 1
ATOM 1338 N N . SER A 1 215 ? 51.213 53.999 129.466 1.00 47.48 215 SER A N 1
ATOM 1339 C CA . SER A 1 215 ? 52.216 54.241 128.456 1.00 46.72 215 SER A CA 1
ATOM 1340 C C . SER A 1 215 ? 52.141 55.686 127.970 1.00 46.76 215 SER A C 1
ATOM 1341 O O . SER A 1 215 ? 53.163 56.339 127.746 1.00 47.53 215 SER A O 1
ATOM 1344 N N . MET A 1 216 ? 50.923 56.185 127.804 1.00 46.23 216 MET A N 1
ATOM 1345 C CA . MET A 1 216 ? 50.734 57.557 127.358 1.00 45.42 216 MET A CA 1
ATOM 1346 C C . MET A 1 216 ? 51.131 58.505 128.486 1.00 44.70 216 MET A C 1
ATOM 1347 O O . MET A 1 216 ? 51.796 59.511 128.253 1.00 44.51 216 MET A O 1
ATOM 1352 N N . ILE A 1 217 ? 50.718 58.174 129.708 1.00 43.84 217 ILE A N 1
ATOM 1353 C CA . ILE A 1 217 ? 51.033 58.989 130.875 1.00 42.67 217 ILE A CA 1
ATOM 1354 C C . ILE A 1 217 ? 52.533 59.248 130.893 1.00 43.09 217 ILE A C 1
ATOM 1355 O O . ILE A 1 217 ? 52.984 60.396 130.864 1.00 43.43 217 ILE A O 1
ATOM 1360 N N . LYS A 1 218 ? 53.303 58.166 130.933 1.00 42.80 218 LYS A N 1
ATOM 1361 C CA . LYS A 1 218 ? 54.750 58.273 130.980 1.00 43.55 218 LYS A CA 1
ATOM 1362 C C . LYS A 1 218 ? 55.345 59.096 129.856 1.00 44.20 218 LYS A C 1
ATOM 1363 O O . LYS A 1 218 ? 56.326 59.805 130.056 1.00 44.38 218 LYS A O 1
ATOM 1369 N N . ARG A 1 219 ? 54.755 59.012 128.674 1.00 45.47 219 ARG A N 1
ATOM 1370 C CA . ARG A 1 219 ? 55.268 59.781 127.555 1.00 47.43 219 ARG A CA 1
ATOM 1371 C C . ARG A 1 219 ? 55.006 61.265 127.804 1.00 47.37 219 ARG A C 1
ATOM 1372 O O . ARG A 1 219 ? 55.888 62.097 127.632 1.00 47.43 219 ARG A O 1
ATOM 1380 N N . LEU A 1 220 ? 53.789 61.594 128.218 1.00 47.92 220 LEU A N 1
ATOM 1381 C CA . LEU A 1 220 ? 53.440 62.982 128.487 1.00 48.43 220 LEU A CA 1
ATOM 1382 C C . LEU A 1 220 ? 54.298 63.516 129.623 1.00 49.45 220 LEU A C 1
ATOM 1383 O O . LEU A 1 220 ? 54.530 64.721 129.728 1.00 50.08 220 LEU A O 1
ATOM 1388 N N . ALA A 1 221 ? 54.763 62.613 130.478 1.00 50.23 221 ALA A N 1
ATOM 1389 C CA . ALA A 1 221 ? 55.618 63.012 131.582 1.00 50.94 221 ALA A CA 1
ATOM 1390 C C . ALA A 1 221 ? 56.955 63.489 131.004 1.00 51.04 221 ALA A C 1
ATOM 1391 O O . ALA A 1 221 ? 57.356 64.627 131.232 1.00 51.61 221 ALA A O 1
ATOM 1393 N N . SER A 1 222 ? 57.630 62.628 130.244 1.00 50.46 222 SER A N 1
ATOM 1394 C CA . SER A 1 222 ? 58.913 62.983 129.641 1.00 50.58 222 SER A CA 1
ATOM 1395 C C . SER A 1 222 ? 58.838 64.297 128.897 1.00 51.68 222 SER A C 1
ATOM 1396 O O . SER A 1 222 ? 59.696 65.157 129.064 1.00 51.85 222 SER A O 1
ATOM 1399 N N . GLU A 1 223 ? 57.819 64.450 128.059 1.00 53.41 223 GLU A N 1
ATOM 1400 C CA . GLU A 1 223 ? 57.671 65.677 127.301 1.00 55.05 223 GLU A CA 1
ATOM 1401 C C . GLU A 1 223 ? 57.555 66.846 128.253 1.00 55.49 223 GLU A C 1
ATOM 1402 O O . GLU A 1 223 ? 58.286 67.826 128.125 1.00 56.58 223 GLU A O 1
ATOM 1408 N N . LYS A 1 224 ? 56.653 66.736 129.223 1.00 55.78 224 LYS A N 1
ATOM 1409 C CA . LYS A 1 224 ? 56.453 67.807 130.197 1.00 56.36 224 LYS A CA 1
ATOM 1410 C C . LYS A 1 224 ? 57.750 68.215 130.907 1.00 56.75 224 LYS A C 1
ATOM 1411 O O . LYS A 1 224 ? 58.030 69.406 131.047 1.00 57.46 224 LYS A O 1
ATOM 1417 N N . ILE A 1 225 ? 58.530 67.229 131.353 1.00 56.49 225 ILE A N 1
ATOM 1418 C CA . ILE A 1 225 ? 59.799 67.478 132.044 1.00 55.53 225 ILE A CA 1
ATOM 1419 C C . ILE A 1 225 ? 60.665 68.426 131.225 1.00 56.49 225 ILE A C 1
ATOM 1420 O O . ILE A 1 225 ? 60.891 69.575 131.603 1.00 56.75 225 ILE A O 1
ATOM 1425 N N . SER A 1 226 ? 61.151 67.913 130.100 1.00 57.55 226 SER A N 1
ATOM 1426 C CA . SER A 1 226 ? 62.008 68.658 129.188 1.00 59.40 226 SER A CA 1
ATOM 1427 C C . SER A 1 226 ? 61.432 70.009 128.778 1.00 60.24 226 SER A C 1
ATOM 1428 O O . SER A 1 226 ? 62.120 70.821 128.158 1.00 60.84 226 SER A O 1
ATOM 1431 N N . GLN A 1 227 ? 60.167 70.245 129.097 1.00 61.04 227 GLN A N 1
ATOM 1432 C CA . GLN A 1 227 ? 59.553 71.516 128.757 1.00 62.88 227 GLN A CA 1
ATOM 1433 C C . GLN A 1 227 ? 59.847 72.485 129.895 1.00 62.66 227 GLN A C 1
ATOM 1434 O O . GLN A 1 227 ? 60.071 73.678 129.678 1.00 61.68 227 GLN A O 1
ATOM 1440 N N . LEU A 1 228 ? 59.859 71.945 131.111 1.00 63.17 228 LEU A N 1
ATOM 1441 C CA . LEU A 1 228 ? 60.122 72.722 132.317 1.00 63.13 228 LEU A CA 1
ATOM 1442 C C . LEU A 1 228 ? 61.609 73.001 132.476 1.00 64.00 228 LEU A C 1
ATOM 1443 O O . LEU A 1 228 ? 61.998 74.098 132.881 1.00 65.57 228 LEU A O 1
ATOM 1448 N N . VAL A 1 229 ? 62.433 72.007 132.154 1.00 63.47 229 VAL A N 1
ATOM 1449 C CA . VAL A 1 229 ? 63.879 72.130 132.264 1.00 63.53 229 VAL A CA 1
ATOM 1450 C C . VAL A 1 229 ? 64.445 73.214 131.341 1.00 64.74 229 VAL A C 1
ATOM 1451 O O . VAL A 1 229 ? 65.656 73.388 131.232 1.00 64.77 229 VAL A O 1
ATOM 1455 N N . LYS A 1 230 ? 63.563 73.959 130.687 1.00 66.73 230 LYS A N 1
ATOM 1456 C CA . LYS A 1 230 ? 63.992 75.029 129.792 1.00 69.16 230 LYS A CA 1
ATOM 1457 C C . LYS A 1 230 ? 63.965 76.391 130.482 1.00 71.45 230 LYS A C 1
ATOM 1458 O O . LYS A 1 230 ? 64.341 77.399 129.884 1.00 71.28 230 LYS A O 1
ATOM 1464 N N . GLN A 1 231 ? 63.520 76.414 131.736 1.00 74.69 231 GLN A N 1
ATOM 1465 C CA . GLN A 1 231 ? 63.425 77.650 132.513 1.00 78.27 231 GLN A CA 1
ATOM 1466 C C . GLN A 1 231 ? 64.734 77.999 133.207 1.00 80.88 231 GLN A C 1
ATOM 1467 O O . GLN A 1 231 ? 65.555 77.123 133.465 1.00 81.35 231 GLN A O 1
ATOM 1473 N N . ARG A 1 232 ? 64.920 79.279 133.526 1.00 83.54 232 ARG A N 1
ATOM 1474 C CA . ARG A 1 232 ? 66.154 79.723 134.169 1.00 86.62 232 ARG A CA 1
ATOM 1475 C C . ARG A 1 232 ? 65.986 80.511 135.469 1.00 88.77 232 ARG A C 1
ATOM 1476 O O . ARG A 1 232 ? 65.320 81.549 135.506 1.00 89.00 232 ARG A O 1
ATOM 1484 N N . TYR A 1 233 ? 66.614 80.008 136.530 1.00 90.91 233 TYR A N 1
ATOM 1485 C CA . TYR A 1 233 ? 66.574 80.644 137.844 1.00 93.36 233 TYR A CA 1
ATOM 1486 C C . TYR A 1 233 ? 68.011 80.989 138.260 1.00 96.32 233 TYR A C 1
ATOM 1487 O O . TYR A 1 233 ? 68.877 80.106 138.282 1.00 96.95 233 TYR A O 1
ATOM 1496 N N . ARG A 1 234 ? 68.266 82.260 138.590 1.00 98.81 234 ARG A N 1
ATOM 1497 C CA . ARG A 1 234 ? 69.618 82.697 138.972 1.00 100.52 234 ARG A CA 1
ATOM 1498 C C . ARG A 1 234 ? 70.013 82.545 140.441 1.00 101.06 234 ARG A C 1
ATOM 1499 O O . ARG A 1 234 ? 69.763 83.430 141.255 1.00 100.64 234 ARG A O 1
ATOM 1507 N N . VAL A 1 235 ? 70.650 81.420 140.759 1.00 102.54 235 VAL A N 1
ATOM 1508 C CA . VAL A 1 235 ? 71.107 81.129 142.116 1.00 105.32 235 VAL A CA 1
ATOM 1509 C C . VAL A 1 235 ? 72.415 81.869 142.433 1.00 108.09 235 VAL A C 1
ATOM 1510 O O . VAL A 1 235 ? 73.471 81.541 141.873 1.00 109.45 235 VAL A O 1
ATOM 1514 N N . THR A 1 236 ? 72.334 82.871 143.319 1.00 109.74 236 THR A N 1
ATOM 1515 C CA . THR A 1 236 ? 73.507 83.654 143.740 1.00 110.08 236 THR A CA 1
ATOM 1516 C C . THR A 1 236 ? 74.240 82.870 144.833 1.00 111.24 236 THR A C 1
ATOM 1517 O O . THR A 1 236 ? 73.666 82.540 145.875 1.00 110.53 236 THR A O 1
ATOM 1521 N N . ASP A 1 237 ? 75.513 82.585 144.585 1.00 112.93 237 ASP A N 1
ATOM 1522 C CA . ASP A 1 237 ? 76.329 81.797 145.503 1.00 114.79 237 ASP A CA 1
ATOM 1523 C C . ASP A 1 237 ? 77.368 82.631 146.258 1.00 115.76 237 ASP A C 1
ATOM 1524 O O . ASP A 1 237 ? 77.462 83.853 146.072 1.00 116.07 237 ASP A O 1
ATOM 1529 N N . ALA A 1 238 ? 78.128 81.955 147.126 1.00 116.03 238 ALA A N 1
ATOM 1530 C CA . ALA A 1 238 ? 79.209 82.582 147.876 1.00 115.86 238 ALA A CA 1
ATOM 1531 C C . ALA A 1 238 ? 80.184 82.986 146.762 1.00 116.53 238 ALA A C 1
ATOM 1532 O O . ALA A 1 238 ? 81.023 83.879 146.929 1.00 116.27 238 ALA A O 1
ATOM 1534 N N . GLN A 1 239 ? 80.026 82.307 145.619 1.00 117.38 239 GLN A N 1
ATOM 1535 C CA . GLN A 1 239 ? 80.805 82.528 144.396 1.00 117.48 239 GLN A CA 1
ATOM 1536 C C . GLN A 1 239 ? 80.038 83.450 143.453 1.00 117.86 239 GLN A C 1
ATOM 1537 O O . GLN A 1 239 ? 78.828 83.286 143.253 1.00 117.98 239 GLN A O 1
ATOM 1543 N N . GLY A 1 240 ? 80.753 84.397 142.855 1.00 117.84 240 GLY A N 1
ATOM 1544 C CA . GLY A 1 240 ? 80.133 85.323 141.929 1.00 117.66 240 GLY A CA 1
ATOM 1545 C C . GLY A 1 240 ? 78.793 85.867 142.389 1.00 117.90 240 GLY A C 1
ATOM 1546 O O . GLY A 1 240 ? 78.393 85.721 143.551 1.00 117.04 240 GLY A O 1
ATOM 1547 N N . HIS A 1 241 ? 78.090 86.495 141.454 1.00 118.42 241 HIS A N 1
ATOM 1548 C CA . HIS A 1 241 ? 76.794 87.096 141.738 1.00 118.34 241 HIS A CA 1
ATOM 1549 C C . HIS A 1 241 ? 75.663 86.316 141.051 1.00 116.65 241 HIS A C 1
ATOM 1550 O O . HIS A 1 241 ? 75.394 85.158 141.396 1.00 116.15 241 HIS A O 1
ATOM 1557 N N . VAL A 1 242 ? 75.011 86.964 140.083 1.00 114.32 242 VAL A N 1
ATOM 1558 C CA . VAL A 1 242 ? 73.912 86.363 139.326 1.00 111.27 242 VAL A CA 1
ATOM 1559 C C . VAL A 1 242 ? 74.412 85.225 138.432 1.00 109.60 242 VAL A C 1
ATOM 1560 O O . VAL A 1 242 ? 75.285 85.418 137.581 1.00 109.61 242 VAL A O 1
ATOM 1564 N N . TYR A 1 243 ? 73.849 84.039 138.633 1.00 106.54 243 TYR A N 1
ATOM 1565 C CA . TYR A 1 243 ? 74.234 82.865 137.859 1.00 102.72 243 TYR A CA 1
ATOM 1566 C C . TYR A 1 243 ? 73.085 82.273 137.048 1.00 100.82 243 TYR A C 1
ATOM 1567 O O . TYR A 1 243 ? 72.752 81.100 137.234 1.00 101.82 243 TYR A O 1
ATOM 1576 N N . SER A 1 244 ? 72.487 83.061 136.154 1.00 96.99 244 SER A N 1
ATOM 1577 C CA . SER A 1 244 ? 71.375 82.569 135.337 1.00 92.95 244 SER A CA 1
ATOM 1578 C C . SER A 1 244 ? 71.593 81.100 134.984 1.00 90.73 244 SER A C 1
ATOM 1579 O O . SER A 1 244 ? 72.305 80.791 134.031 1.00 90.28 244 SER A O 1
ATOM 1582 N N . VAL A 1 245 ? 70.990 80.198 135.760 1.00 87.78 245 VAL A N 1
ATOM 1583 C CA . VAL A 1 245 ? 71.143 78.763 135.524 1.00 84.41 245 VAL A CA 1
ATOM 1584 C C . VAL A 1 245 ? 69.799 78.067 135.296 1.00 82.57 245 VAL A C 1
ATOM 1585 O O . VAL A 1 245 ? 68.738 78.705 135.294 1.00 81.72 245 VAL A O 1
ATOM 1589 N N . SER A 1 246 ? 69.852 76.755 135.088 1.00 79.86 246 SER A N 1
ATOM 1590 C CA . SER A 1 246 ? 68.645 75.986 134.859 1.00 77.40 246 SER A CA 1
ATOM 1591 C C . SER A 1 246 ? 68.822 74.534 135.296 1.00 75.75 246 SER A C 1
ATOM 1592 O O . SER A 1 246 ? 69.943 74.024 135.386 1.00 74.88 246 SER A O 1
ATOM 1595 N N . MET A 1 247 ? 67.701 73.881 135.578 1.00 74.04 247 MET A N 1
ATOM 1596 C CA . MET A 1 247 ? 67.696 72.495 136.019 1.00 73.10 247 MET A CA 1
ATOM 1597 C C . MET A 1 247 ? 68.254 71.577 134.936 1.00 72.89 247 MET A C 1
ATOM 1598 O O . MET A 1 247 ? 68.008 71.781 133.749 1.00 72.79 247 MET A O 1
ATOM 1603 N N . PRO A 1 248 ? 69.033 70.560 135.332 1.00 73.02 248 PRO A N 1
ATOM 1604 C CA . PRO A 1 248 ? 69.612 69.617 134.368 1.00 72.94 248 PRO A CA 1
ATOM 1605 C C . PRO A 1 248 ? 68.564 68.871 133.528 1.00 72.39 248 PRO A C 1
ATOM 1606 O O . PRO A 1 248 ? 67.413 68.695 133.946 1.00 72.43 248 PRO A O 1
ATOM 1610 N N . GLN A 1 249 ? 68.977 68.438 132.342 1.00 71.28 249 GLN A N 1
ATOM 1611 C CA . GLN A 1 249 ? 68.105 67.688 131.454 1.00 69.75 249 GLN A CA 1
ATOM 1612 C C . GLN A 1 249 ? 68.222 66.224 131.845 1.00 69.03 249 GLN A C 1
ATOM 1613 O O . GLN A 1 249 ? 69.296 65.768 132.235 1.00 68.65 249 GLN A O 1
ATOM 1619 N N . LEU A 1 250 ? 67.114 65.495 131.749 1.00 67.92 250 LEU A N 1
ATOM 1620 C CA . LEU A 1 250 ? 67.091 64.080 132.104 1.00 67.19 250 LEU A CA 1
ATOM 1621 C C . LEU A 1 250 ? 67.866 63.269 131.071 1.00 67.29 250 LEU A C 1
ATOM 1622 O O . LEU A 1 250 ? 67.312 62.405 130.404 1.00 67.18 250 LEU A O 1
ATOM 1627 N N . THR A 1 251 ? 69.160 63.537 130.964 1.00 67.75 251 THR A N 1
ATOM 1628 C CA . THR A 1 251 ? 70.008 62.874 129.985 1.00 68.53 251 THR A CA 1
ATOM 1629 C C . THR A 1 251 ? 70.411 61.427 130.241 1.00 68.45 251 THR A C 1
ATOM 1630 O O . THR A 1 251 ? 69.904 60.522 129.588 1.00 68.36 251 THR A O 1
ATOM 1634 N N . ASP A 1 252 ? 71.327 61.202 131.177 1.00 69.50 252 ASP A N 1
ATOM 1635 C CA . ASP A 1 252 ? 71.796 59.844 131.452 1.00 70.34 252 ASP A CA 1
ATOM 1636 C C . ASP A 1 252 ? 71.699 59.419 132.913 1.00 70.26 252 ASP A C 1
ATOM 1637 O O . ASP A 1 252 ? 72.211 58.362 133.289 1.00 69.18 252 ASP A O 1
ATOM 1642 N N . GLN A 1 253 ? 71.052 60.241 133.734 1.00 70.88 253 GLN A N 1
ATOM 1643 C CA . GLN A 1 253 ? 70.891 59.927 135.149 1.00 71.68 253 GLN A CA 1
ATOM 1644 C C . GLN A 1 253 ? 70.016 58.689 135.311 1.00 72.05 253 GLN A C 1
ATOM 1645 O O . GLN A 1 253 ? 69.393 58.225 134.359 1.00 72.46 253 GLN A O 1
ATOM 1651 N N . ALA A 1 254 ? 69.987 58.144 136.521 1.00 72.44 254 ALA A N 1
ATOM 1652 C CA . ALA A 1 254 ? 69.135 57.003 136.812 1.00 72.20 254 ALA A CA 1
ATOM 1653 C C . ALA A 1 254 ? 67.899 57.714 137.339 1.00 72.55 254 ALA A C 1
ATOM 1654 O O . ALA A 1 254 ? 68.015 58.734 138.029 1.00 71.76 254 ALA A O 1
ATOM 1656 N N . LEU A 1 255 ? 66.720 57.205 137.006 1.00 72.97 255 LEU A N 1
ATOM 1657 C CA . LEU A 1 255 ? 65.495 57.859 137.446 1.00 73.40 255 LEU A CA 1
ATOM 1658 C C . LEU A 1 255 ? 65.494 58.202 138.928 1.00 73.97 255 LEU A C 1
ATOM 1659 O O . LEU A 1 255 ? 65.192 59.338 139.308 1.00 73.35 255 LEU A O 1
ATOM 1664 N N . PRO A 1 256 ? 65.840 57.228 139.786 1.00 74.86 256 PRO A N 1
ATOM 1665 C CA . PRO A 1 256 ? 65.863 57.487 141.228 1.00 75.38 256 PRO A CA 1
ATOM 1666 C C . PRO A 1 256 ? 66.733 58.707 141.551 1.00 76.67 256 PRO A C 1
ATOM 1667 O O . PRO A 1 256 ? 66.287 59.642 142.227 1.00 76.35 256 PRO A O 1
ATOM 1671 N N . ASP A 1 257 ? 67.969 58.685 141.042 1.00 78.07 257 ASP A N 1
ATOM 1672 C CA . ASP A 1 257 ? 68.946 59.764 141.248 1.00 78.08 257 ASP A CA 1
ATOM 1673 C C . ASP A 1 257 ? 68.438 61.102 140.737 1.00 77.05 257 ASP A C 1
ATOM 1674 O O . ASP A 1 257 ? 68.535 62.117 141.431 1.00 76.25 257 ASP A O 1
ATOM 1679 N N . TYR A 1 258 ? 67.906 61.102 139.518 1.00 75.92 258 TYR A N 1
ATOM 1680 C CA . TYR A 1 258 ? 67.391 62.330 138.944 1.00 75.29 258 TYR A CA 1
ATOM 1681 C C . TYR A 1 258 ? 66.415 62.972 139.927 1.00 77.01 258 TYR A C 1
ATOM 1682 O O . TYR A 1 258 ? 66.376 64.196 140.066 1.00 76.89 258 TYR A O 1
ATOM 1691 N N . TYR A 1 259 ? 65.639 62.144 140.620 1.00 79.04 259 TYR A N 1
ATOM 1692 C CA . TYR A 1 259 ? 64.664 62.662 141.571 1.00 81.33 259 TYR A CA 1
ATOM 1693 C C . TYR A 1 259 ? 65.319 63.430 142.704 1.00 82.16 259 TYR A C 1
ATOM 1694 O O . TYR A 1 259 ? 64.947 64.577 142.990 1.00 82.16 259 TYR A O 1
ATOM 1703 N N . ASP A 1 260 ? 66.278 62.782 143.362 1.00 82.70 260 ASP A N 1
ATOM 1704 C CA . ASP A 1 260 ? 66.994 63.398 144.473 1.00 82.77 260 ASP A CA 1
ATOM 1705 C C . ASP A 1 260 ? 67.545 64.751 144.027 1.00 82.88 260 ASP A C 1
ATOM 1706 O O . ASP A 1 260 ? 67.151 65.805 144.536 1.00 83.05 260 ASP A O 1
ATOM 1711 N N . SER A 1 261 ? 68.443 64.698 143.052 1.00 82.35 261 SER A N 1
ATOM 1712 C CA . SER A 1 261 ? 69.099 65.878 142.504 1.00 81.73 261 SER A CA 1
ATOM 1713 C C . SER A 1 261 ? 68.206 67.019 142.008 1.00 81.31 261 SER A C 1
ATOM 1714 O O . SER A 1 261 ? 68.618 67.791 141.146 1.00 81.16 261 SER A O 1
ATOM 1717 N N . ILE A 1 262 ? 66.996 67.142 142.536 1.00 81.34 262 ILE A N 1
ATOM 1718 C CA . ILE A 1 262 ? 66.136 68.231 142.098 1.00 81.91 262 ILE A CA 1
ATOM 1719 C C . ILE A 1 262 ? 66.139 69.326 143.149 1.00 82.74 262 ILE A C 1
ATOM 1720 O O . ILE A 1 262 ? 65.620 69.143 144.249 1.00 82.39 262 ILE A O 1
ATOM 1725 N N . PRO A 1 263 ? 66.740 70.484 142.818 1.00 83.97 263 PRO A N 1
ATOM 1726 C CA . PRO A 1 263 ? 66.851 71.658 143.693 1.00 84.05 263 PRO A CA 1
ATOM 1727 C C . PRO A 1 263 ? 65.526 72.283 144.085 1.00 83.62 263 PRO A C 1
ATOM 1728 O O . PRO A 1 263 ? 64.838 72.887 143.263 1.00 83.13 263 PRO A O 1
ATOM 1732 N N . ASP A 1 264 ? 65.190 72.129 145.359 1.00 83.58 264 ASP A N 1
ATOM 1733 C CA . ASP A 1 264 ? 63.968 72.668 145.926 1.00 83.97 264 ASP A CA 1
ATOM 1734 C C . ASP A 1 264 ? 63.676 74.065 145.358 1.00 84.52 264 ASP A C 1
ATOM 1735 O O . ASP A 1 264 ? 62.519 74.463 145.203 1.00 84.23 264 ASP A O 1
ATOM 1740 N N . VAL A 1 265 ? 64.743 74.790 145.032 1.00 85.42 265 VAL A N 1
ATOM 1741 C CA . VAL A 1 265 ? 64.653 76.146 144.488 1.00 86.18 265 VAL A CA 1
ATOM 1742 C C . VAL A 1 265 ? 64.142 76.207 143.040 1.00 86.47 265 VAL A C 1
ATOM 1743 O O . VAL A 1 265 ? 63.382 77.111 142.678 1.00 85.89 265 VAL A O 1
ATOM 1747 N N . ALA A 1 266 ? 64.579 75.248 142.223 1.00 86.73 266 ALA A N 1
ATOM 1748 C CA . ALA A 1 266 ? 64.211 75.166 140.807 1.00 86.82 266 ALA A CA 1
ATOM 1749 C C . ALA A 1 266 ? 62.748 75.489 140.517 1.00 87.16 266 ALA A C 1
ATOM 1750 O O . ALA A 1 266 ? 61.855 75.067 141.257 1.00 88.36 266 ALA A O 1
ATOM 1752 N N . PRO A 1 267 ? 62.485 76.256 139.437 1.00 86.83 267 PRO A N 1
ATOM 1753 C CA . PRO A 1 267 ? 61.116 76.626 139.052 1.00 86.74 267 PRO A CA 1
ATOM 1754 C C . PRO A 1 267 ? 60.299 75.364 138.762 1.00 87.14 267 PRO A C 1
ATOM 1755 O O . PRO A 1 267 ? 60.778 74.453 138.076 1.00 87.81 267 PRO A O 1
ATOM 1759 N N . ASN A 1 268 ? 59.075 75.309 139.286 1.00 86.46 268 ASN A N 1
ATOM 1760 C CA . ASN A 1 268 ? 58.212 74.146 139.097 1.00 84.87 268 ASN A CA 1
ATOM 1761 C C . ASN A 1 268 ? 58.980 72.905 139.555 1.00 84.82 268 ASN A C 1
ATOM 1762 O O . ASN A 1 268 ? 59.000 71.882 138.872 1.00 84.63 268 ASN A O 1
ATOM 1767 N N . SER A 1 269 ? 59.618 73.015 140.717 1.00 85.10 269 SER A N 1
ATOM 1768 C CA . SER A 1 269 ? 60.407 71.924 141.281 1.00 85.74 269 SER A CA 1
ATOM 1769 C C . SER A 1 269 ? 59.525 70.766 141.720 1.00 85.67 269 SER A C 1
ATOM 1770 O O . SER A 1 269 ? 59.942 69.605 141.714 1.00 84.65 269 SER A O 1
ATOM 1773 N N . ASP A 1 270 ? 58.303 71.103 142.108 1.00 86.10 270 ASP A N 1
ATOM 1774 C CA . ASP A 1 270 ? 57.328 70.122 142.557 1.00 85.61 270 ASP A CA 1
ATOM 1775 C C . ASP A 1 270 ? 56.987 69.194 141.398 1.00 84.73 270 ASP A C 1
ATOM 1776 O O . ASP A 1 270 ? 57.177 67.983 141.490 1.00 84.54 270 ASP A O 1
ATOM 1781 N N . GLN A 1 271 ? 56.488 69.779 140.309 1.00 83.22 271 GLN A N 1
ATOM 1782 C CA . GLN A 1 271 ? 56.111 69.025 139.116 1.00 81.53 271 GLN A CA 1
ATOM 1783 C C . GLN A 1 271 ? 57.219 68.070 138.696 1.00 80.27 271 GLN A C 1
ATOM 1784 O O . GLN A 1 271 ? 56.962 66.891 138.452 1.00 80.86 271 GLN A O 1
ATOM 1790 N N . LEU A 1 272 ? 58.447 68.577 138.606 1.00 78.43 272 LEU A N 1
ATOM 1791 C CA . LEU A 1 272 ? 59.578 67.744 138.213 1.00 76.79 272 LEU A CA 1
ATOM 1792 C C . LEU A 1 272 ? 59.642 66.492 139.083 1.00 76.39 272 LEU A C 1
ATOM 1793 O O . LEU A 1 272 ? 59.998 65.412 138.611 1.00 75.28 272 LEU A O 1
ATOM 1798 N N . ARG A 1 273 ? 59.281 66.641 140.355 1.00 76.75 273 ARG A N 1
ATOM 1799 C CA . ARG A 1 273 ? 59.294 65.524 141.300 1.00 76.87 273 ARG A CA 1
ATOM 1800 C C . ARG A 1 273 ? 58.214 64.489 140.956 1.00 75.35 273 ARG A C 1
ATOM 1801 O O . ARG A 1 273 ? 58.497 63.289 140.824 1.00 74.92 273 ARG A O 1
ATOM 1809 N N . VAL A 1 274 ? 56.978 64.967 140.824 1.00 72.96 274 VAL A N 1
ATOM 1810 C CA . VAL A 1 274 ? 55.841 64.117 140.486 1.00 69.84 274 VAL A CA 1
ATOM 1811 C C . VAL A 1 274 ? 56.182 63.376 139.200 1.00 68.44 274 VAL A C 1
ATOM 1812 O O . VAL A 1 274 ? 56.317 62.152 139.187 1.00 67.84 274 VAL A O 1
ATOM 1816 N N . LEU A 1 275 ? 56.333 64.146 138.126 1.00 66.44 275 LEU A N 1
ATOM 1817 C CA . LEU A 1 275 ? 56.658 63.624 136.809 1.00 64.32 275 LEU A CA 1
ATOM 1818 C C . LEU A 1 275 ? 57.805 62.615 136.791 1.00 64.11 275 LEU A C 1
ATOM 1819 O O . LEU A 1 275 ? 57.687 61.561 136.167 1.00 64.57 275 LEU A O 1
ATOM 1824 N N . THR A 1 276 ? 58.913 62.921 137.461 1.00 63.41 276 THR A N 1
ATOM 1825 C CA . THR A 1 276 ? 60.032 61.980 137.483 1.00 63.17 276 THR A CA 1
ATOM 1826 C C . THR A 1 276 ? 59.559 60.684 138.119 1.00 63.04 276 THR A C 1
ATOM 1827 O O . THR A 1 276 ? 59.935 59.589 137.688 1.00 62.30 276 THR A O 1
ATOM 1831 N N . ALA A 1 277 ? 58.734 60.828 139.156 1.00 63.20 277 ALA A N 1
ATOM 1832 C CA . ALA A 1 277 ? 58.185 59.687 139.884 1.00 63.46 277 ALA A CA 1
ATOM 1833 C C . ALA A 1 277 ? 57.335 58.820 138.950 1.00 63.20 277 ALA A C 1
ATOM 1834 O O . ALA A 1 277 ? 57.462 57.589 138.929 1.00 62.80 277 ALA A O 1
ATOM 1836 N N . ALA A 1 278 ? 56.478 59.478 138.175 1.00 62.63 278 ALA A N 1
ATOM 1837 C CA . ALA A 1 278 ? 55.604 58.800 137.229 1.00 62.00 278 ALA A CA 1
ATOM 1838 C C . ALA A 1 278 ? 56.429 57.941 136.264 1.00 62.24 278 ALA A C 1
ATOM 1839 O O . ALA A 1 278 ? 56.075 56.793 135.968 1.00 62.34 278 ALA A O 1
ATOM 1841 N N . LEU A 1 279 ? 57.533 58.504 135.780 1.00 61.82 279 LEU A N 1
ATOM 1842 C CA . LEU A 1 279 ? 58.410 57.797 134.858 1.00 61.27 279 LEU A CA 1
ATOM 1843 C C . LEU A 1 279 ? 58.892 56.496 135.484 1.00 62.14 279 LEU A C 1
ATOM 1844 O O . LEU A 1 279 ? 59.366 55.603 134.786 1.00 61.71 279 LEU A O 1
ATOM 1849 N N . GLN A 1 280 ? 58.752 56.392 136.802 1.00 63.89 280 GLN A N 1
ATOM 1850 C CA . GLN A 1 280 ? 59.172 55.199 137.530 1.00 66.21 280 GLN A CA 1
ATOM 1851 C C . GLN A 1 280 ? 58.011 54.257 137.831 1.00 67.04 280 GLN A C 1
ATOM 1852 O O . GLN A 1 280 ? 58.073 53.059 137.541 1.00 67.23 280 GLN A O 1
ATOM 1858 N N . MET A 1 281 ? 56.963 54.813 138.429 1.00 67.91 281 MET A N 1
ATOM 1859 C CA . MET A 1 281 ? 55.776 54.059 138.817 1.00 68.69 281 MET A CA 1
ATOM 1860 C C . MET A 1 281 ? 55.395 52.940 137.855 1.00 69.56 281 MET A C 1
ATOM 1861 O O . MET A 1 281 ? 55.523 53.084 136.640 1.00 69.87 281 MET A O 1
ATOM 1866 N N . SER A 1 282 ? 54.920 51.830 138.416 1.00 70.50 282 SER A N 1
ATOM 1867 C CA . SER A 1 282 ? 54.481 50.678 137.630 1.00 71.20 282 SER A CA 1
ATOM 1868 C C . SER A 1 282 ? 52.965 50.795 137.463 1.00 71.81 282 SER A C 1
ATOM 1869 O O . SER A 1 282 ? 52.332 51.648 138.100 1.00 72.05 282 SER A O 1
ATOM 1872 N N . LEU A 1 283 ? 52.379 49.955 136.610 1.00 71.62 283 LEU A N 1
ATOM 1873 C CA . LEU A 1 283 ? 50.934 50.001 136.412 1.00 71.23 283 LEU A CA 1
ATOM 1874 C C . LEU A 1 283 ? 50.286 49.795 137.773 1.00 71.85 283 LEU A C 1
ATOM 1875 O O . LEU A 1 283 ? 49.366 50.529 138.167 1.00 71.40 283 LEU A O 1
ATOM 1880 N N . ALA A 1 284 ? 50.800 48.794 138.486 1.00 71.92 284 ALA A N 1
ATOM 1881 C CA . ALA A 1 284 ? 50.327 48.436 139.816 1.00 71.89 284 ALA A CA 1
ATOM 1882 C C . ALA A 1 284 ? 50.199 49.665 140.712 1.00 72.11 284 ALA A C 1
ATOM 1883 O O . ALA A 1 284 ? 49.110 50.000 141.182 1.00 72.24 284 ALA A O 1
ATOM 1885 N N . GLN A 1 285 ? 51.324 50.334 140.934 1.00 72.40 285 GLN A N 1
ATOM 1886 C CA . GLN A 1 285 ? 51.368 51.519 141.780 1.00 72.41 285 GLN A CA 1
ATOM 1887 C C . GLN A 1 285 ? 50.419 52.618 141.336 1.00 71.90 285 GLN A C 1
ATOM 1888 O O . GLN A 1 285 ? 49.887 53.344 142.176 1.00 71.15 285 GLN A O 1
ATOM 1894 N N . PHE A 1 286 ? 50.212 52.750 140.026 1.00 71.58 286 PHE A N 1
ATOM 1895 C CA . PHE A 1 286 ? 49.326 53.791 139.522 1.00 71.61 286 PHE A CA 1
ATOM 1896 C C . PHE A 1 286 ? 47.902 53.617 140.044 1.00 72.67 286 PHE A C 1
ATOM 1897 O O . PHE A 1 286 ? 47.222 54.605 140.347 1.00 72.38 286 PHE A O 1
ATOM 1905 N N . ARG A 1 287 ? 47.451 52.370 140.150 1.00 73.46 287 ARG A N 1
ATOM 1906 C CA . ARG A 1 287 ? 46.110 52.105 140.657 1.00 74.69 287 ARG A CA 1
ATOM 1907 C C . ARG A 1 287 ? 45.966 52.561 142.102 1.00 75.50 287 ARG A C 1
ATOM 1908 O O . ARG A 1 287 ? 45.097 53.366 142.435 1.00 76.31 287 ARG A O 1
ATOM 1916 N N . ASN A 1 288 ? 46.841 52.026 142.947 1.00 75.52 288 ASN A N 1
ATOM 1917 C CA . ASN A 1 288 ? 46.838 52.271 144.384 1.00 75.56 288 ASN A CA 1
ATOM 1918 C C . ASN A 1 288 ? 47.429 53.587 144.910 1.00 76.07 288 ASN A C 1
ATOM 1919 O O . ASN A 1 288 ? 47.664 53.730 146.108 1.00 76.45 288 ASN A O 1
ATOM 1924 N N . ASP A 1 289 ? 47.654 54.553 144.032 1.00 76.59 289 ASP A N 1
ATOM 1925 C CA . ASP A 1 289 ? 48.220 55.830 144.453 1.00 77.33 289 ASP A CA 1
ATOM 1926 C C . ASP A 1 289 ? 49.463 55.663 145.331 1.00 78.38 289 ASP A C 1
ATOM 1927 O O . ASP A 1 289 ? 49.571 56.267 146.394 1.00 78.12 289 ASP A O 1
ATOM 1932 N N . GLU A 1 290 ? 50.397 54.834 144.879 1.00 80.35 290 GLU A N 1
ATOM 1933 C CA . GLU A 1 290 ? 51.640 54.600 145.604 1.00 81.61 290 GLU A CA 1
ATOM 1934 C C . GLU A 1 290 ? 52.787 54.974 144.683 1.00 82.16 290 GLU A C 1
ATOM 1935 O O . GLU A 1 290 ? 53.609 54.135 144.310 1.00 80.77 290 GLU A O 1
ATOM 1941 N N . LEU A 1 291 ? 52.819 56.247 144.314 1.00 83.60 291 LEU A N 1
ATOM 1942 C CA . LEU A 1 291 ? 53.842 56.764 143.423 1.00 85.48 291 LEU A CA 1
ATOM 1943 C C . LEU A 1 291 ? 55.213 56.813 144.099 1.00 86.96 291 LEU A C 1
ATOM 1944 O O . LEU A 1 291 ? 55.446 57.611 145.012 1.00 86.64 291 LEU A O 1
ATOM 1949 N N . PRO A 1 292 ? 56.149 55.976 143.620 1.00 88.30 292 PRO A N 1
ATOM 1950 C CA . PRO A 1 292 ? 57.518 55.848 144.120 1.00 89.86 292 PRO A CA 1
ATOM 1951 C C . PRO A 1 292 ? 57.944 56.776 145.261 1.00 91.30 292 PRO A C 1
ATOM 1952 O O . PRO A 1 292 ? 57.823 56.433 146.441 1.00 91.89 292 PRO A O 1
ATOM 1956 N N . HIS A 1 293 ? 58.446 57.949 144.917 1.00 92.34 293 HIS A N 1
ATOM 1957 C CA . HIS A 1 293 ? 58.894 58.872 145.940 1.00 93.08 293 HIS A CA 1
ATOM 1958 C C . HIS A 1 293 ? 57.710 59.507 146.637 1.00 93.01 293 HIS A C 1
ATOM 1959 O O . HIS A 1 293 ? 57.463 60.706 146.500 1.00 93.95 293 HIS A O 1
ATOM 1966 N N . ASP A 1 294 ? 56.974 58.671 147.366 1.00 92.04 294 ASP A N 1
ATOM 1967 C CA . ASP A 1 294 ? 55.805 59.081 148.141 1.00 90.99 294 ASP A CA 1
ATOM 1968 C C . ASP A 1 294 ? 55.067 60.280 147.532 1.00 89.28 294 ASP A C 1
ATOM 1969 O O . ASP A 1 294 ? 54.807 61.272 148.216 1.00 88.56 294 ASP A O 1
ATOM 1974 N N . GLU A 1 295 ? 54.719 60.175 146.251 1.00 87.50 295 GLU A N 1
ATOM 1975 C CA . GLU A 1 295 ? 54.036 61.254 145.535 1.00 84.88 295 GLU A CA 1
ATOM 1976 C C . GLU A 1 295 ? 52.540 60.986 145.326 1.00 83.64 295 GLU A C 1
ATOM 1977 O O . GLU A 1 295 ? 52.106 59.835 145.241 1.00 82.75 295 GLU A O 1
ATOM 1983 N N . ASP A 1 296 ? 51.754 62.052 145.226 1.00 82.71 296 ASP A N 1
ATOM 1984 C CA . ASP A 1 296 ? 50.319 61.895 145.031 1.00 83.07 296 ASP A CA 1
ATOM 1985 C C . ASP A 1 296 ? 49.883 61.863 143.582 1.00 82.47 296 ASP A C 1
ATOM 1986 O O . ASP A 1 296 ? 50.268 62.721 142.784 1.00 83.46 296 ASP A O 1
ATOM 1991 N N . ARG A 1 297 ? 49.057 60.877 143.249 1.00 80.13 297 ARG A N 1
ATOM 1992 C CA . ARG A 1 297 ? 48.560 60.742 141.894 1.00 77.42 297 ARG A CA 1
ATOM 1993 C C . ARG A 1 297 ? 47.719 61.962 141.532 1.00 76.47 297 ARG A C 1
ATOM 1994 O O . ARG A 1 297 ? 47.667 62.362 140.371 1.00 76.62 297 ARG A O 1
ATOM 2002 N N . SER A 1 298 ? 47.067 62.555 142.527 1.00 75.40 298 SER A N 1
ATOM 2003 C CA . SER A 1 298 ? 46.233 63.730 142.288 1.00 74.70 298 SER A CA 1
ATOM 2004 C C . SER A 1 298 ? 47.058 64.879 141.720 1.00 74.15 298 SER A C 1
ATOM 2005 O O . SER A 1 298 ? 46.520 65.780 141.070 1.00 73.82 298 SER A O 1
ATOM 2008 N N . ASP A 1 299 ? 48.364 64.846 141.974 1.00 73.56 299 ASP A N 1
ATOM 2009 C CA . ASP A 1 299 ? 49.275 65.876 141.477 1.00 72.69 299 ASP A CA 1
ATOM 2010 C C . ASP A 1 299 ? 49.727 65.508 140.076 1.00 70.46 299 ASP A C 1
ATOM 2011 O O . ASP A 1 299 ? 49.712 66.334 139.164 1.00 70.00 299 ASP A O 1
ATOM 2016 N N . LEU A 1 300 ? 50.139 64.257 139.920 1.00 67.67 300 LEU A N 1
ATOM 2017 C CA . LEU A 1 300 ? 50.584 63.763 138.631 1.00 64.99 300 LEU A CA 1
ATOM 2018 C C . LEU A 1 300 ? 49.537 64.087 137.582 1.00 64.50 300 LEU A C 1
ATOM 2019 O O . LEU A 1 300 ? 49.857 64.590 136.505 1.00 64.87 300 LEU A O 1
ATOM 2024 N N . LEU A 1 301 ? 48.282 63.803 137.916 1.00 63.68 301 LEU A N 1
ATOM 2025 C CA . LEU A 1 301 ? 47.170 64.049 137.010 1.00 62.36 301 LEU A CA 1
ATOM 2026 C C . LEU A 1 301 ? 46.870 65.528 136.862 1.00 61.63 301 LEU A C 1
ATOM 2027 O O . LEU A 1 301 ? 46.651 66.018 135.755 1.00 61.35 301 LEU A O 1
ATOM 2032 N N . THR A 1 302 ? 46.857 66.242 137.978 1.00 61.35 302 THR A N 1
ATOM 2033 C CA . THR A 1 302 ? 46.567 67.663 137.934 1.00 61.61 302 THR A CA 1
ATOM 2034 C C . THR A 1 302 ? 47.688 68.434 137.213 1.00 61.50 302 THR A C 1
ATOM 2035 O O . THR A 1 302 ? 47.480 69.556 136.744 1.00 60.62 302 THR A O 1
ATOM 2039 N N . THR A 1 303 ? 48.866 67.815 137.112 1.00 61.64 303 THR A N 1
ATOM 2040 C CA . THR A 1 303 ? 50.014 68.424 136.433 1.00 61.90 303 THR A CA 1
ATOM 2041 C C . THR A 1 303 ? 49.852 68.278 134.920 1.00 61.87 303 THR A C 1
ATOM 2042 O O . THR A 1 303 ? 49.896 69.269 134.186 1.00 62.88 303 THR A O 1
ATOM 2046 N N . LEU A 1 304 ? 49.670 67.035 134.469 1.00 60.39 304 LEU A N 1
ATOM 2047 C CA . LEU A 1 304 ? 49.490 66.723 133.050 1.00 58.00 304 LEU A CA 1
ATOM 2048 C C . LEU A 1 304 ? 48.059 67.033 132.599 1.00 57.66 304 LEU A C 1
ATOM 2049 O O . LEU A 1 304 ? 47.671 66.740 131.468 1.00 56.97 304 LEU A O 1
ATOM 2054 N N . ASP A 1 305 ? 47.282 67.626 133.499 1.00 57.62 305 ASP A N 1
ATOM 2055 C CA . ASP A 1 305 ? 45.899 67.988 133.227 1.00 57.66 305 ASP A CA 1
ATOM 2056 C C . ASP A 1 305 ? 45.040 66.812 132.737 1.00 56.91 305 ASP A C 1
ATOM 2057 O O . ASP A 1 305 ? 44.387 66.886 131.697 1.00 56.54 305 ASP A O 1
ATOM 2062 N N . LEU A 1 306 ? 45.045 65.726 133.504 1.00 56.20 306 LEU A N 1
ATOM 2063 C CA . LEU A 1 306 ? 44.271 64.528 133.180 1.00 55.64 306 LEU A CA 1
ATOM 2064 C C . LEU A 1 306 ? 43.332 64.254 134.350 1.00 55.76 306 LEU A C 1
ATOM 2065 O O . LEU A 1 306 ? 43.495 64.822 135.428 1.00 57.22 306 LEU A O 1
ATOM 2070 N N . LEU A 1 307 ? 42.349 63.390 134.142 1.00 54.64 307 LEU A N 1
ATOM 2071 C CA . LEU A 1 307 ? 41.422 63.037 135.209 1.00 53.40 307 LEU A CA 1
ATOM 2072 C C . LEU A 1 307 ? 41.501 61.532 135.345 1.00 53.46 307 LEU A C 1
ATOM 2073 O O . LEU A 1 307 ? 41.693 60.835 134.353 1.00 54.31 307 LEU A O 1
ATOM 2078 N N . TYR A 1 308 ? 41.374 61.014 136.558 1.00 53.03 308 TYR A N 1
ATOM 2079 C CA . TYR A 1 308 ? 41.442 59.574 136.713 1.00 53.06 308 TYR A CA 1
ATOM 2080 C C . TYR A 1 308 ? 40.080 58.953 136.487 1.00 54.21 308 TYR A C 1
ATOM 2081 O O . TYR A 1 308 ? 39.179 59.091 137.310 1.00 54.03 308 TYR A O 1
ATOM 2090 N N . ALA A 1 309 ? 39.933 58.267 135.361 1.00 56.19 309 ALA A N 1
ATOM 2091 C CA . ALA A 1 309 ? 38.674 57.621 135.024 1.00 57.54 309 ALA A CA 1
ATOM 2092 C C . ALA A 1 309 ? 38.403 56.499 136.010 1.00 58.22 309 ALA A C 1
ATOM 2093 O O . ALA A 1 309 ? 39.024 55.437 135.952 1.00 57.96 309 ALA A O 1
ATOM 2095 N N . ASP A 1 310 ? 37.477 56.752 136.925 1.00 59.52 310 ASP A N 1
ATOM 2096 C CA . ASP A 1 310 ? 37.111 55.767 137.930 1.00 60.79 310 ASP A CA 1
ATOM 2097 C C . ASP A 1 310 ? 35.682 56.026 138.380 1.00 60.42 310 ASP A C 1
ATOM 2098 O O . ASP A 1 310 ? 35.099 57.076 138.089 1.00 59.71 310 ASP A O 1
ATOM 2103 N N . GLY A 1 311 ? 35.128 55.072 139.113 1.00 60.22 311 GLY A N 1
ATOM 2104 C CA . GLY A 1 311 ? 33.771 55.232 139.582 1.00 60.20 311 GLY A CA 1
ATOM 2105 C C . GLY A 1 311 ? 32.811 55.184 138.414 1.00 59.47 311 GLY A C 1
ATOM 2106 O O . GLY A 1 311 ? 32.635 54.130 137.798 1.00 59.50 311 GLY A O 1
ATOM 2107 N N . ALA A 1 312 ? 32.198 56.322 138.102 1.00 58.59 312 ALA A N 1
ATOM 2108 C CA . ALA A 1 312 ? 31.247 56.386 137.001 1.00 57.67 312 ALA A CA 1
ATOM 2109 C C . ALA A 1 312 ? 31.907 56.052 135.670 1.00 57.14 312 ALA A C 1
ATOM 2110 O O . ALA A 1 312 ? 31.442 55.169 134.961 1.00 57.34 312 ALA A O 1
ATOM 2112 N N . TYR A 1 313 ? 32.998 56.736 135.335 1.00 56.33 313 TYR A N 1
ATOM 2113 C CA . TYR A 1 313 ? 33.680 56.486 134.068 1.00 55.55 313 TYR A CA 1
ATOM 2114 C C . TYR A 1 313 ? 34.575 55.254 134.041 1.00 55.78 313 TYR A C 1
ATOM 2115 O O . TYR A 1 313 ? 35.565 55.205 133.317 1.00 55.73 313 TYR A O 1
ATOM 2124 N N . GLU A 1 314 ? 34.215 54.249 134.819 1.00 56.32 314 GLU A N 1
ATOM 2125 C CA . GLU A 1 314 ? 34.994 53.027 134.874 1.00 57.43 314 GLU A CA 1
ATOM 2126 C C . GLU A 1 314 ? 34.431 51.979 133.905 1.00 55.63 314 GLU A C 1
ATOM 2127 O O . GLU A 1 314 ? 33.277 51.574 134.013 1.00 55.39 314 GLU A O 1
ATOM 2133 N N . ILE A 1 315 ? 35.270 51.541 132.971 1.00 53.39 315 ILE A N 1
ATOM 2134 C CA . ILE A 1 315 ? 34.899 50.581 131.931 1.00 50.22 315 ILE A CA 1
ATOM 2135 C C . ILE A 1 315 ? 33.573 49.847 132.043 1.00 49.92 315 ILE A C 1
ATOM 2136 O O . ILE A 1 315 ? 32.650 50.128 131.280 1.00 50.94 315 ILE A O 1
ATOM 2141 N N . SER A 1 316 ? 33.473 48.903 132.971 1.00 49.20 316 SER A N 1
ATOM 2142 C CA . SER A 1 316 ? 32.237 48.138 133.126 1.00 48.30 316 SER A CA 1
ATOM 2143 C C . SER A 1 316 ? 31.006 49.028 133.331 1.00 46.69 316 SER A C 1
ATOM 2144 O O . SER A 1 316 ? 29.913 48.699 132.866 1.00 45.65 316 SER A O 1
ATOM 2147 N N . ALA A 1 317 ? 31.183 50.150 134.026 1.00 45.49 317 ALA A N 1
ATOM 2148 C CA . ALA A 1 317 ? 30.085 51.085 134.264 1.00 44.24 317 ALA A CA 1
ATOM 2149 C C . ALA A 1 317 ? 29.686 51.703 132.936 1.00 44.42 317 ALA A C 1
ATOM 2150 O O . ALA A 1 317 ? 28.496 51.865 132.654 1.00 45.75 317 ALA A O 1
ATOM 2152 N N . LEU A 1 318 ? 30.688 52.056 132.129 1.00 43.50 318 LEU A N 1
ATOM 2153 C CA . LEU A 1 318 ? 30.455 52.627 130.806 1.00 41.45 318 LEU A CA 1
ATOM 2154 C C . LEU A 1 318 ? 29.671 51.651 129.936 1.00 41.60 318 LEU A C 1
ATOM 2155 O O . LEU A 1 318 ? 28.776 52.065 129.204 1.00 40.91 318 LEU A O 1
ATOM 2160 N N . ARG A 1 319 ? 29.997 50.359 130.023 1.00 42.33 319 ARG A N 1
ATOM 2161 C CA . ARG A 1 319 ? 29.285 49.338 129.249 1.00 43.57 319 ARG A CA 1
ATOM 2162 C C . ARG A 1 319 ? 27.792 49.407 129.536 1.00 44.08 319 ARG A C 1
ATOM 2163 O O . ARG A 1 319 ? 26.984 49.631 128.636 1.00 44.10 319 ARG A O 1
ATOM 2171 N N . ASP A 1 320 ? 27.429 49.205 130.797 1.00 44.96 320 ASP A N 1
ATOM 2172 C CA . ASP A 1 320 ? 26.027 49.231 131.172 1.00 47.24 320 ASP A CA 1
ATOM 2173 C C . ASP A 1 320 ? 25.376 50.515 130.720 1.00 47.68 320 ASP A C 1
ATOM 2174 O O . ASP A 1 320 ? 24.310 50.501 130.107 1.00 48.38 320 ASP A O 1
ATOM 2179 N N . GLN A 1 321 ? 26.028 51.628 131.019 1.00 47.77 321 GLN A N 1
ATOM 2180 C CA . GLN A 1 321 ? 25.489 52.922 130.660 1.00 48.09 321 GLN A CA 1
ATOM 2181 C C . GLN A 1 321 ? 25.238 53.035 129.160 1.00 47.24 321 GLN A C 1
ATOM 2182 O O . GLN A 1 321 ? 24.223 53.588 128.741 1.00 47.35 321 GLN A O 1
ATOM 2188 N N . PHE A 1 322 ? 26.156 52.498 128.359 1.00 46.42 322 PHE A N 1
ATOM 2189 C CA . PHE A 1 322 ? 26.033 52.525 126.900 1.00 45.15 322 PHE A CA 1
ATOM 2190 C C . PHE A 1 322 ? 24.830 51.716 126.442 1.00 45.72 322 PHE A C 1
ATOM 2191 O O . PHE A 1 322 ? 24.000 52.195 125.672 1.00 45.88 322 PHE A O 1
ATOM 2199 N N . GLU A 1 323 ? 24.753 50.476 126.912 1.00 46.24 323 GLU A N 1
ATOM 2200 C CA . GLU A 1 323 ? 23.656 49.592 126.554 1.00 46.69 323 GLU A CA 1
ATOM 2201 C C . GLU A 1 323 ? 22.292 50.225 126.826 1.00 45.93 323 GLU A C 1
ATOM 2202 O O . GLU A 1 323 ? 21.355 50.041 126.046 1.00 46.24 323 GLU A O 1
ATOM 2208 N N . LEU A 1 324 ? 22.191 50.971 127.925 1.00 44.45 324 LEU A N 1
ATOM 2209 C CA . LEU A 1 324 ? 20.943 51.628 128.307 1.00 43.44 324 LEU A CA 1
ATOM 2210 C C . LEU A 1 324 ? 20.605 52.793 127.400 1.00 42.83 324 LEU A C 1
ATOM 2211 O O . LEU A 1 324 ? 19.522 52.838 126.822 1.00 43.16 324 LEU A O 1
ATOM 2216 N N . LEU A 1 325 ? 21.530 53.741 127.291 1.00 42.23 325 LEU A N 1
ATOM 2217 C CA . LEU A 1 325 ? 21.330 54.913 126.446 1.00 42.19 325 LEU A CA 1
ATOM 2218 C C . LEU A 1 325 ? 20.977 54.489 125.024 1.00 42.74 325 LEU A C 1
ATOM 2219 O O . LEU A 1 325 ? 20.177 55.146 124.352 1.00 43.92 325 LEU A O 1
ATOM 2224 N N . MET A 1 326 ? 21.576 53.392 124.566 1.00 41.76 326 MET A N 1
ATOM 2225 C CA . MET A 1 326 ? 21.306 52.897 123.225 1.00 40.67 326 MET A CA 1
ATOM 2226 C C . MET A 1 326 ? 19.871 52.430 123.141 1.00 40.76 326 MET A C 1
ATOM 2227 O O . MET A 1 326 ? 19.162 52.751 122.191 1.00 41.58 326 MET A O 1
ATOM 2232 N N . ALA A 1 327 ? 19.446 51.667 124.140 1.00 40.63 327 ALA A N 1
ATOM 2233 C CA . ALA A 1 327 ? 18.083 51.173 124.189 1.00 40.49 327 ALA A CA 1
ATOM 2234 C C . ALA A 1 327 ? 17.146 52.382 124.155 1.00 41.84 327 ALA A C 1
ATOM 2235 O O . ALA A 1 327 ? 16.191 52.420 123.379 1.00 41.80 327 ALA A O 1
ATOM 2237 N N . ARG A 1 328 ? 17.427 53.377 124.993 1.00 43.49 328 ARG A N 1
ATOM 2238 C CA . ARG A 1 328 ? 16.608 54.583 125.030 1.00 45.55 328 ARG A CA 1
ATOM 2239 C C . ARG A 1 328 ? 16.553 55.253 123.660 1.00 45.10 328 ARG A C 1
ATOM 2240 O O . ARG A 1 328 ? 15.480 55.640 123.197 1.00 46.02 328 ARG A O 1
ATOM 2248 N N . TYR A 1 329 ? 17.711 55.413 123.023 1.00 43.84 329 TYR A N 1
ATOM 2249 C CA . TYR A 1 329 ? 17.754 56.040 121.710 1.00 42.66 329 TYR A CA 1
ATOM 2250 C C . TYR A 1 329 ? 16.841 55.301 120.733 1.00 42.92 329 TYR A C 1
ATOM 2251 O O . TYR A 1 329 ? 16.120 55.931 119.959 1.00 43.90 329 TYR A O 1
ATOM 2260 N N . THR A 1 330 ? 16.875 53.968 120.776 1.00 42.20 330 THR A N 1
ATOM 2261 C CA . THR A 1 330 ? 16.059 53.132 119.892 1.00 40.95 330 THR A CA 1
ATOM 2262 C C . THR A 1 330 ? 14.559 53.366 120.093 1.00 41.71 330 THR A C 1
ATOM 2263 O O . THR A 1 330 ? 13.784 53.351 119.130 1.00 43.28 330 THR A O 1
ATOM 2267 N N . THR A 1 331 ? 14.148 53.591 121.338 1.00 40.83 331 THR A N 1
ATOM 2268 C CA . THR A 1 331 ? 12.738 53.808 121.629 1.00 39.66 331 THR A CA 1
ATOM 2269 C C . THR A 1 331 ? 12.268 55.255 121.622 1.00 39.75 331 THR A C 1
ATOM 2270 O O . THR A 1 331 ? 11.094 55.502 121.377 1.00 40.31 331 THR A O 1
ATOM 2274 N N . ASP A 1 332 ? 13.163 56.210 121.877 1.00 39.64 332 ASP A N 1
ATOM 2275 C CA . ASP A 1 332 ? 12.762 57.624 121.913 1.00 39.95 332 ASP A CA 1
ATOM 2276 C C . ASP A 1 332 ? 13.205 58.541 120.765 1.00 39.66 332 ASP A C 1
ATOM 2277 O O . ASP A 1 332 ? 12.622 59.620 120.583 1.00 40.14 332 ASP A O 1
ATOM 2282 N N . PHE A 1 333 ? 14.217 58.146 119.994 1.00 37.56 333 PHE A N 1
ATOM 2283 C CA . PHE A 1 333 ? 14.690 59.026 118.936 1.00 35.39 333 PHE A CA 1
ATOM 2284 C C . PHE A 1 333 ? 14.896 58.426 117.549 1.00 35.49 333 PHE A C 1
ATOM 2285 O O . PHE A 1 333 ? 14.651 59.103 116.546 1.00 35.07 333 PHE A O 1
ATOM 2293 N N . LYS A 1 334 ? 15.345 57.172 117.487 1.00 35.96 334 LYS A N 1
ATOM 2294 C CA . LYS A 1 334 ? 15.599 56.492 116.207 1.00 36.23 334 LYS A CA 1
ATOM 2295 C C . LYS A 1 334 ? 14.568 56.829 115.129 1.00 36.84 334 LYS A C 1
ATOM 2296 O O . LYS A 1 334 ? 14.919 57.231 114.012 1.00 36.34 334 LYS A O 1
ATOM 2302 N N . TRP A 1 335 ? 13.295 56.651 115.465 1.00 37.10 335 TRP A N 1
ATOM 2303 C CA . TRP A 1 335 ? 12.236 56.935 114.517 1.00 36.82 335 TRP A CA 1
ATOM 2304 C C . TRP A 1 335 ? 12.289 58.389 114.061 1.00 37.11 335 TRP A C 1
ATOM 2305 O O . TRP A 1 335 ? 12.232 58.673 112.870 1.00 38.08 335 TRP A O 1
ATOM 2316 N N . ARG A 1 336 ? 12.404 59.311 115.009 1.00 36.77 336 ARG A N 1
ATOM 2317 C CA . ARG A 1 336 ? 12.450 60.724 114.670 1.00 36.47 336 ARG A CA 1
ATOM 2318 C C . ARG A 1 336 ? 13.659 61.006 113.787 1.00 35.97 336 ARG A C 1
ATOM 2319 O O . ARG A 1 336 ? 13.523 61.552 112.694 1.00 36.20 336 ARG A O 1
ATOM 2327 N N . VAL A 1 337 ? 14.841 60.615 114.248 1.00 35.53 337 VAL A N 1
ATOM 2328 C CA . VAL A 1 337 ? 16.058 60.850 113.474 1.00 35.24 337 VAL A CA 1
ATOM 2329 C C . VAL A 1 337 ? 15.957 60.305 112.052 1.00 35.81 337 VAL A C 1
ATOM 2330 O O . VAL A 1 337 ? 16.347 60.982 111.095 1.00 36.14 337 VAL A O 1
ATOM 2334 N N . GLU A 1 338 ? 15.433 59.090 111.914 1.00 35.87 338 GLU A N 1
ATOM 2335 C CA . GLU A 1 338 ? 15.314 58.469 110.605 1.00 36.15 338 GLU A CA 1
ATOM 2336 C C . GLU A 1 338 ? 14.180 59.010 109.757 1.00 36.55 338 GLU A C 1
ATOM 2337 O O . GLU A 1 338 ? 14.107 58.732 108.563 1.00 36.69 338 GLU A O 1
ATOM 2343 N N . SER A 1 339 ? 13.302 59.794 110.369 1.00 37.52 339 SER A N 1
ATOM 2344 C CA . SER A 1 339 ? 12.185 60.392 109.645 1.00 38.40 339 SER A CA 1
ATOM 2345 C C . SER A 1 339 ? 12.611 61.765 109.119 1.00 39.81 339 SER A C 1
ATOM 2346 O O . SER A 1 339 ? 11.968 62.346 108.249 1.00 40.67 339 SER A O 1
ATOM 2349 N N . ILE A 1 340 ? 13.718 62.265 109.652 1.00 41.25 340 ILE A N 1
ATOM 2350 C CA . ILE A 1 340 ? 14.262 63.559 109.271 1.00 41.96 340 ILE A CA 1
ATOM 2351 C C . ILE A 1 340 ? 15.385 63.457 108.240 1.00 42.52 340 ILE A C 1
ATOM 2352 O O . ILE A 1 340 ? 15.382 64.185 107.242 1.00 42.71 340 ILE A O 1
ATOM 2357 N N . PHE A 1 341 ? 16.346 62.564 108.497 1.00 42.18 341 PHE A N 1
ATOM 2358 C CA . PHE A 1 341 ? 17.507 62.369 107.619 1.00 41.43 341 PHE A CA 1
ATOM 2359 C C . PHE A 1 341 ? 17.512 61.066 106.834 1.00 41.06 341 PHE A C 1
ATOM 2360 O O . PHE A 1 341 ? 16.864 60.093 107.217 1.00 41.39 341 PHE A O 1
ATOM 2368 N N . LYS A 1 342 ? 18.268 61.052 105.740 1.00 40.39 342 LYS A N 1
ATOM 2369 C CA . LYS A 1 342 ? 18.435 59.833 104.965 1.00 40.58 342 LYS A CA 1
ATOM 2370 C C . LYS A 1 342 ? 19.577 59.192 105.747 1.00 39.57 342 LYS A C 1
ATOM 2371 O O . LYS A 1 342 ? 20.665 59.766 105.837 1.00 39.27 342 LYS A O 1
ATOM 2377 N N . VAL A 1 343 ? 19.348 58.024 106.329 1.00 38.13 343 VAL A N 1
ATOM 2378 C CA . VAL A 1 343 ? 20.401 57.405 107.117 1.00 36.55 343 VAL A CA 1
ATOM 2379 C C . VAL A 1 343 ? 21.045 56.234 106.415 1.00 36.56 343 VAL A C 1
ATOM 2380 O O . VAL A 1 343 ? 20.493 55.702 105.453 1.00 36.57 343 VAL A O 1
ATOM 2384 N N . GLY A 1 344 ? 22.226 55.852 106.899 1.00 36.81 344 GLY A N 1
ATOM 2385 C CA . GLY A 1 344 ? 22.957 54.732 106.332 1.00 36.59 344 GLY A CA 1
ATOM 2386 C C . GLY A 1 344 ? 23.671 53.974 107.436 1.00 36.66 344 GLY A C 1
ATOM 2387 O O . GLY A 1 344 ? 23.638 54.407 108.590 1.00 38.35 344 GLY A O 1
ATOM 2388 N N . PRO A 1 345 ? 24.307 52.832 107.129 1.00 35.98 345 PRO A N 1
ATOM 2389 C CA . PRO A 1 345 ? 25.041 52.000 108.096 1.00 35.57 345 PRO A CA 1
ATOM 2390 C C . PRO A 1 345 ? 26.311 52.669 108.609 1.00 36.07 345 PRO A C 1
ATOM 2391 O O . PRO A 1 345 ? 27.007 53.349 107.862 1.00 36.74 345 PRO A O 1
ATOM 2395 N N . PRO A 1 346 ? 26.629 52.481 109.895 1.00 36.69 346 PRO A N 1
ATOM 2396 C CA . PRO A 1 346 ? 27.821 53.067 110.521 1.00 37.26 346 PRO A CA 1
ATOM 2397 C C . PRO A 1 346 ? 29.115 52.500 109.969 1.00 37.15 346 PRO A C 1
ATOM 2398 O O . PRO A 1 346 ? 29.230 51.299 109.753 1.00 37.55 346 PRO A O 1
ATOM 2402 N N . PRO A 1 347 ? 30.114 53.361 109.749 1.00 37.15 347 PRO A N 1
ATOM 2403 C CA . PRO A 1 347 ? 31.409 52.928 109.222 1.00 37.15 347 PRO A CA 1
ATOM 2404 C C . PRO A 1 347 ? 31.906 51.826 110.116 1.00 37.37 347 PRO A C 1
ATOM 2405 O O . PRO A 1 347 ? 31.571 51.790 111.302 1.00 38.47 347 PRO A O 1
ATOM 2409 N N . ALA A 1 348 ? 32.707 50.935 109.554 1.00 36.42 348 ALA A N 1
ATOM 2410 C CA . ALA A 1 348 ? 33.259 49.835 110.317 1.00 36.19 348 ALA A CA 1
ATOM 2411 C C . ALA A 1 348 ? 34.189 49.069 109.407 1.00 36.29 348 ALA A C 1
ATOM 2412 O O . ALA A 1 348 ? 34.138 47.848 109.363 1.00 37.01 348 ALA A O 1
ATOM 2414 N N . GLY A 1 349 ? 35.037 49.796 108.683 1.00 36.74 349 GLY A N 1
ATOM 2415 C CA . GLY A 1 349 ? 35.966 49.168 107.757 1.00 36.92 349 GLY A CA 1
ATOM 2416 C C . GLY A 1 349 ? 37.260 48.761 108.416 1.00 37.28 349 GLY A C 1
ATOM 2417 O O . GLY A 1 349 ? 37.323 48.651 109.638 1.00 37.35 349 GLY A O 1
ATOM 2418 N N . THR A 1 350 ? 38.302 48.546 107.621 1.00 38.13 350 THR A N 1
ATOM 2419 C CA . THR A 1 350 ? 39.583 48.139 108.188 1.00 39.16 350 THR A CA 1
ATOM 2420 C C . THR A 1 350 ? 40.733 49.126 108.055 1.00 40.25 350 THR A C 1
ATOM 2421 O O . THR A 1 350 ? 41.810 48.887 108.595 1.00 41.23 350 THR A O 1
ATOM 2425 N N . THR A 1 351 ? 40.516 50.231 107.351 1.00 40.87 351 THR A N 1
ATOM 2426 C CA . THR A 1 351 ? 41.568 51.217 107.175 1.00 42.30 351 THR A CA 1
ATOM 2427 C C . THR A 1 351 ? 41.044 52.620 107.295 1.00 43.99 351 THR A C 1
ATOM 2428 O O . THR A 1 351 ? 39.871 52.874 107.022 1.00 46.24 351 THR A O 1
ATOM 2432 N N . GLY A 1 352 ? 41.919 53.530 107.710 1.00 44.99 352 GLY A N 1
ATOM 2433 C CA . GLY A 1 352 ? 41.558 54.934 107.801 1.00 44.88 352 GLY A CA 1
ATOM 2434 C C . GLY A 1 352 ? 41.987 55.514 106.460 1.00 44.67 352 GLY A C 1
ATOM 2435 O O . GLY A 1 352 ? 42.338 54.749 105.554 1.00 44.90 352 GLY A O 1
ATOM 2436 N N . TYR A 1 353 ? 41.967 56.834 106.299 1.00 44.06 353 TYR A N 1
ATOM 2437 C CA . TYR A 1 353 ? 42.385 57.405 105.023 1.00 43.75 353 TYR A CA 1
ATOM 2438 C C . TYR A 1 353 ? 43.279 58.613 105.138 1.00 42.81 353 TYR A C 1
ATOM 2439 O O . TYR A 1 353 ? 43.467 59.161 106.228 1.00 42.79 353 TYR A O 1
ATOM 2448 N N . GLY A 1 354 ? 43.825 59.023 103.996 1.00 41.03 354 GLY A N 1
ATOM 2449 C CA . GLY A 1 354 ? 44.698 60.180 103.971 1.00 39.72 354 GLY A CA 1
ATOM 2450 C C . GLY A 1 354 ? 44.126 61.391 104.692 1.00 38.33 354 GLY A C 1
ATOM 2451 O O . GLY A 1 354 ? 44.859 62.110 105.384 1.00 37.71 354 GLY A O 1
ATOM 2452 N N . ALA A 1 355 ? 42.819 61.611 104.532 1.00 36.60 355 ALA A N 1
ATOM 2453 C CA . ALA A 1 355 ? 42.123 62.736 105.160 1.00 35.08 355 ALA A CA 1
ATOM 2454 C C . ALA A 1 355 ? 42.524 62.932 106.613 1.00 34.13 355 ALA A C 1
ATOM 2455 O O . ALA A 1 355 ? 42.607 64.063 107.087 1.00 33.61 355 ALA A O 1
ATOM 2457 N N . GLN A 1 356 ? 42.770 61.832 107.321 1.00 33.39 356 GLN A N 1
ATOM 2458 C CA . GLN A 1 356 ? 43.156 61.923 108.718 1.00 32.41 356 GLN A CA 1
ATOM 2459 C C . GLN A 1 356 ? 44.412 62.761 108.889 1.00 32.13 356 GLN A C 1
ATOM 2460 O O . GLN A 1 356 ? 44.663 63.258 109.976 1.00 33.83 356 GLN A O 1
ATOM 2466 N N . THR A 1 357 ? 45.205 62.919 107.833 1.00 30.76 357 THR A N 1
ATOM 2467 C CA . THR A 1 357 ? 46.429 63.712 107.943 1.00 30.36 357 THR A CA 1
ATOM 2468 C C . THR A 1 357 ? 46.280 65.170 107.497 1.00 30.98 357 THR A C 1
ATOM 2469 O O . THR A 1 357 ? 47.263 65.817 107.155 1.00 31.91 357 THR A O 1
ATOM 2473 N N . VAL A 1 358 ? 45.071 65.708 107.510 1.00 31.08 358 VAL A N 1
ATOM 2474 C CA . VAL A 1 358 ? 44.902 67.084 107.066 1.00 31.66 358 VAL A CA 1
ATOM 2475 C C . VAL A 1 358 ? 44.596 68.049 108.215 1.00 33.52 358 VAL A C 1
ATOM 2476 O O . VAL A 1 358 ? 43.947 67.682 109.201 1.00 34.50 358 VAL A O 1
ATOM 2480 N N . SER A 1 359 ? 45.090 69.278 108.082 1.00 34.56 359 SER A N 1
ATOM 2481 C CA . SER A 1 359 ? 44.875 70.329 109.070 1.00 36.00 359 SER A CA 1
ATOM 2482 C C . SER A 1 359 ? 44.319 71.563 108.399 1.00 37.76 359 SER A C 1
ATOM 2483 O O . SER A 1 359 ? 44.802 71.979 107.349 1.00 38.33 359 SER A O 1
ATOM 2486 N N . SER A 1 360 ? 43.312 72.162 109.017 1.00 39.97 360 SER A N 1
ATOM 2487 C CA . SER A 1 360 ? 42.687 73.344 108.453 1.00 42.37 360 SER A CA 1
ATOM 2488 C C . SER A 1 360 ? 42.733 74.541 109.376 1.00 44.40 360 SER A C 1
ATOM 2489 O O . SER A 1 360 ? 42.672 74.404 110.600 1.00 45.24 360 SER A O 1
ATOM 2492 N N . THR A 1 361 ? 42.834 75.717 108.768 1.00 46.30 361 THR A N 1
ATOM 2493 C CA . THR A 1 361 ? 42.853 76.983 109.493 1.00 47.90 361 THR A CA 1
ATOM 2494 C C . THR A 1 361 ? 42.527 78.066 108.502 1.00 48.55 361 THR A C 1
ATOM 2495 O O . THR A 1 361 ? 43.307 78.342 107.587 1.00 48.80 361 THR A O 1
ATOM 2499 N N . GLY A 1 362 ? 41.366 78.677 108.692 1.00 49.34 362 GLY A N 1
ATOM 2500 C CA . GLY A 1 362 ? 40.942 79.720 107.785 1.00 49.84 362 GLY A CA 1
ATOM 2501 C C . GLY A 1 362 ? 40.506 79.073 106.490 1.00 49.43 362 GLY A C 1
ATOM 2502 O O . GLY A 1 362 ? 39.639 78.191 106.485 1.00 50.19 362 GLY A O 1
ATOM 2503 N N . ASN A 1 363 ? 41.110 79.492 105.387 1.00 48.13 363 ASN A N 1
ATOM 2504 C CA . ASN A 1 363 ? 40.744 78.927 104.110 1.00 47.21 363 ASN A CA 1
ATOM 2505 C C . ASN A 1 363 ? 41.866 78.100 103.547 1.00 45.93 363 ASN A C 1
ATOM 2506 O O . ASN A 1 363 ? 41.826 77.703 102.386 1.00 46.11 363 ASN A O 1
ATOM 2511 N N . THR A 1 364 ? 42.872 77.839 104.374 1.00 44.75 364 THR A N 1
ATOM 2512 C CA . THR A 1 364 ? 43.997 77.025 103.941 1.00 44.65 364 THR A CA 1
ATOM 2513 C C . THR A 1 364 ? 43.901 75.646 104.585 1.00 43.18 364 THR A C 1
ATOM 2514 O O . THR A 1 364 ? 43.387 75.492 105.696 1.00 42.14 364 THR A O 1
ATOM 2518 N N . ALA A 1 365 ? 44.383 74.644 103.861 1.00 42.52 365 ALA A N 1
ATOM 2519 C CA . ALA A 1 365 ? 44.384 73.271 104.337 1.00 41.97 365 ALA A CA 1
ATOM 2520 C C . ALA A 1 365 ? 45.805 72.771 104.125 1.00 41.98 365 ALA A C 1
ATOM 2521 O O . ALA A 1 365 ? 46.441 73.097 103.117 1.00 42.22 365 ALA A O 1
ATOM 2523 N N . ARG A 1 366 ? 46.314 71.996 105.075 1.00 41.43 366 ARG A N 1
ATOM 2524 C CA . ARG A 1 366 ? 47.671 71.498 104.955 1.00 41.34 366 ARG A CA 1
ATOM 2525 C C . ARG A 1 366 ? 47.849 70.033 105.292 1.00 40.68 366 ARG A C 1
ATOM 2526 O O . ARG A 1 366 ? 47.265 69.510 106.244 1.00 40.60 366 ARG A O 1
ATOM 2534 N N . TRP A 1 367 ? 48.665 69.374 104.485 1.00 39.59 367 TRP A N 1
ATOM 2535 C CA . TRP A 1 367 ? 48.970 67.978 104.691 1.00 39.92 367 TRP A CA 1
ATOM 2536 C C . TRP A 1 367 ? 50.459 67.792 104.399 1.00 40.15 367 TRP A C 1
ATOM 2537 O O . TRP A 1 367 ? 51.186 68.779 104.266 1.00 40.44 367 TRP A O 1
ATOM 2548 N N . GLN A 1 368 ? 50.924 66.548 104.327 1.00 40.45 368 GLN A N 1
ATOM 2549 C CA . GLN A 1 368 ? 52.336 66.289 104.059 1.00 39.10 368 GLN A CA 1
ATOM 2550 C C . GLN A 1 368 ? 52.535 65.404 102.846 1.00 38.85 368 GLN A C 1
ATOM 2551 O O . GLN A 1 368 ? 53.051 65.857 101.824 1.00 39.02 368 GLN A O 1
ATOM 2557 N N . PHE A 1 369 ? 52.146 64.139 102.945 1.00 37.44 369 PHE A N 1
ATOM 2558 C CA . PHE A 1 369 ? 52.302 63.291 101.785 1.00 37.45 369 PHE A CA 1
ATOM 2559 C C . PHE A 1 369 ? 51.091 63.407 100.875 1.00 37.90 369 PHE A C 1
ATOM 2560 O O . PHE A 1 369 ? 49.976 63.637 101.339 1.00 38.36 369 PHE A O 1
ATOM 2568 N N . PRO A 1 370 ? 51.307 63.263 99.558 1.00 38.13 370 PRO A N 1
ATOM 2569 C CA . PRO A 1 370 ? 50.313 63.340 98.486 1.00 38.36 370 PRO A CA 1
ATOM 2570 C C . PRO A 1 370 ? 48.991 62.699 98.839 1.00 37.99 370 PRO A C 1
ATOM 2571 O O . PRO A 1 370 ? 48.954 61.527 99.181 1.00 38.46 370 PRO A O 1
ATOM 2575 N N . LEU A 1 371 ? 47.906 63.460 98.739 1.00 37.45 371 LEU A N 1
ATOM 2576 C CA . LEU A 1 371 ? 46.579 62.930 99.040 1.00 37.32 371 LEU A CA 1
ATOM 2577 C C . LEU A 1 371 ? 45.673 63.095 97.829 1.00 38.28 371 LEU A C 1
ATOM 2578 O O . LEU A 1 371 ? 45.943 63.929 96.966 1.00 38.42 371 LEU A O 1
ATOM 2583 N N . SER A 1 372 ? 44.604 62.301 97.765 1.00 38.92 372 SER A N 1
ATOM 2584 C CA . SER A 1 372 ? 43.644 62.402 96.666 1.00 39.51 372 SER A CA 1
ATOM 2585 C C . SER A 1 372 ? 42.801 63.648 96.928 1.00 40.72 372 SER A C 1
ATOM 2586 O O . SER A 1 372 ? 42.937 64.292 97.968 1.00 41.16 372 SER A O 1
ATOM 2589 N N . ASP A 1 373 ? 41.923 63.999 96.003 1.00 41.84 373 ASP A N 1
ATOM 2590 C CA . ASP A 1 373 ? 41.107 65.177 96.233 1.00 43.48 373 ASP A CA 1
ATOM 2591 C C . ASP A 1 373 ? 40.107 64.924 97.338 1.00 43.88 373 ASP A C 1
ATOM 2592 O O . ASP A 1 373 ? 39.936 65.754 98.223 1.00 44.27 373 ASP A O 1
ATOM 2597 N N . ALA A 1 374 ? 39.449 63.771 97.288 1.00 44.55 374 ALA A N 1
ATOM 2598 C CA . ALA A 1 374 ? 38.458 63.417 98.300 1.00 44.63 374 ALA A CA 1
ATOM 2599 C C . ALA A 1 374 ? 39.053 63.588 99.694 1.00 44.61 374 ALA A C 1
ATOM 2600 O O . ALA A 1 374 ? 38.418 64.153 100.593 1.00 44.11 374 ALA A O 1
ATOM 2602 N N . ASP A 1 375 ? 40.278 63.096 99.862 1.00 43.72 375 ASP A N 1
ATOM 2603 C CA . ASP A 1 375 ? 40.970 63.183 101.134 1.00 42.79 375 ASP A CA 1
ATOM 2604 C C . ASP A 1 375 ? 41.239 64.644 101.524 1.00 42.86 375 ASP A C 1
ATOM 2605 O O . ASP A 1 375 ? 41.009 65.037 102.674 1.00 44.22 375 ASP A O 1
ATOM 2610 N N . ILE A 1 376 ? 41.709 65.454 100.576 1.00 41.27 376 ILE A N 1
ATOM 2611 C CA . ILE A 1 376 ? 41.992 66.865 100.860 1.00 39.42 376 ILE A CA 1
ATOM 2612 C C . ILE A 1 376 ? 40.729 67.620 101.276 1.00 39.26 376 ILE A C 1
ATOM 2613 O O . ILE A 1 376 ? 40.724 68.339 102.271 1.00 38.92 376 ILE A O 1
ATOM 2618 N N . ASN A 1 377 ? 39.660 67.448 100.507 1.00 39.42 377 ASN A N 1
ATOM 2619 C CA . ASN A 1 377 ? 38.387 68.100 100.792 1.00 39.40 377 ASN A CA 1
ATOM 2620 C C . ASN A 1 377 ? 37.836 67.703 102.161 1.00 37.79 377 ASN A C 1
ATOM 2621 O O . ASN A 1 377 ? 37.685 68.551 103.041 1.00 37.51 377 ASN A O 1
ATOM 2626 N N . ILE A 1 378 ? 37.524 66.420 102.335 1.00 36.02 378 ILE A N 1
ATOM 2627 C CA . ILE A 1 378 ? 37.002 65.938 103.613 1.00 34.51 378 ILE A CA 1
ATOM 2628 C C . ILE A 1 378 ? 37.950 66.390 104.721 1.00 33.70 378 ILE A C 1
ATOM 2629 O O . ILE A 1 378 ? 37.517 66.897 105.757 1.00 32.86 378 ILE A O 1
ATOM 2634 N N . GLY A 1 379 ? 39.246 66.215 104.482 1.00 32.70 379 GLY A N 1
ATOM 2635 C CA . GLY A 1 379 ? 40.238 66.624 105.456 1.00 32.59 379 GLY A CA 1
ATOM 2636 C C . GLY A 1 379 ? 40.100 68.094 105.813 1.00 32.30 379 GLY A C 1
ATOM 2637 O O . GLY A 1 379 ? 40.188 68.470 106.982 1.00 32.58 379 GLY A O 1
ATOM 2638 N N . TYR A 1 380 ? 39.881 68.929 104.803 1.00 31.53 380 TYR A N 1
ATOM 2639 C CA . TYR A 1 380 ? 39.730 70.359 105.016 1.00 30.84 380 TYR A CA 1
ATOM 2640 C C . TYR A 1 380 ? 38.497 70.689 105.850 1.00 31.21 380 TYR A C 1
ATOM 2641 O O . TYR A 1 380 ? 38.538 71.570 106.704 1.00 31.56 380 TYR A O 1
ATOM 2650 N N . LEU A 1 381 ? 37.396 69.989 105.604 1.00 31.49 381 LEU A N 1
ATOM 2651 C CA . LEU A 1 381 ? 36.171 70.260 106.346 1.00 31.17 381 LEU A CA 1
ATOM 2652 C C . LEU A 1 381 ? 36.280 69.997 107.832 1.00 31.98 381 LEU A C 1
ATOM 2653 O O . LEU A 1 381 ? 35.749 70.767 108.632 1.00 32.58 381 LEU A O 1
ATOM 2658 N N . PHE A 1 382 ? 36.977 68.929 108.207 1.00 32.47 382 PHE A N 1
ATOM 2659 C CA . PHE A 1 382 ? 37.064 68.581 109.616 1.00 33.67 382 PHE A CA 1
ATOM 2660 C C . PHE A 1 382 ? 38.422 68.627 110.328 1.00 35.70 382 PHE A C 1
ATOM 2661 O O . PHE A 1 382 ? 38.527 68.178 111.475 1.00 36.98 382 PHE A O 1
ATOM 2669 N N . SER A 1 383 ? 39.442 69.181 109.666 1.00 37.04 383 SER A N 1
ATOM 2670 C CA . SER A 1 383 ? 40.789 69.314 110.245 1.00 37.82 383 SER A CA 1
ATOM 2671 C C . SER A 1 383 ? 41.030 68.267 111.343 1.00 38.03 383 SER A C 1
ATOM 2672 O O . SER A 1 383 ? 41.291 68.599 112.505 1.00 38.47 383 SER A O 1
ATOM 2675 N N . PRO A 1 384 ? 40.973 66.982 110.968 1.00 37.39 384 PRO A N 1
ATOM 2676 C CA . PRO A 1 384 ? 41.152 65.835 111.854 1.00 37.77 384 PRO A CA 1
ATOM 2677 C C . PRO A 1 384 ? 42.488 65.539 112.520 1.00 38.54 384 PRO A C 1
ATOM 2678 O O . PRO A 1 384 ? 42.505 64.822 113.517 1.00 39.34 384 PRO A O 1
ATOM 2682 N N . SER A 1 385 ? 43.605 66.062 112.030 1.00 39.20 385 SER A N 1
ATOM 2683 C CA . SER A 1 385 ? 44.856 65.685 112.691 1.00 41.43 385 SER A CA 1
ATOM 2684 C C . SER A 1 385 ? 45.571 66.699 113.558 1.00 41.96 385 SER A C 1
ATOM 2685 O O . SER A 1 385 ? 45.522 67.900 113.306 1.00 42.94 385 SER A O 1
ATOM 2688 N N . LYS A 1 386 ? 46.239 66.181 114.587 1.00 42.37 386 LYS A N 1
ATOM 2689 C CA . LYS A 1 386 ? 47.016 66.989 115.509 1.00 42.99 386 LYS A CA 1
ATOM 2690 C C . LYS A 1 386 ? 48.468 66.908 115.096 1.00 43.16 386 LYS A C 1
ATOM 2691 O O . LYS A 1 386 ? 49.202 67.881 115.207 1.00 43.94 386 LYS A O 1
ATOM 2697 N N . SER A 1 387 ? 48.880 65.739 114.617 1.00 42.71 387 SER A N 1
ATOM 2698 C CA . SER A 1 387 ? 50.253 65.538 114.167 1.00 42.04 387 SER A CA 1
ATOM 2699 C C . SER A 1 387 ? 50.309 64.292 113.306 1.00 41.33 387 SER A C 1
ATOM 2700 O O . SER A 1 387 ? 49.392 63.464 113.346 1.00 41.83 387 SER A O 1
ATOM 2703 N N . PHE A 1 388 ? 51.385 64.158 112.533 1.00 39.92 388 PHE A N 1
ATOM 2704 C CA . PHE A 1 388 ? 51.548 63.012 111.640 1.00 38.13 388 PHE A CA 1
ATOM 2705 C C . PHE A 1 388 ? 53.009 62.786 111.252 1.00 38.09 388 PHE A C 1
ATOM 2706 O O . PHE A 1 388 ? 53.673 63.700 110.764 1.00 38.63 388 PHE A O 1
ATOM 2714 N N . SER A 1 389 ? 53.498 61.565 111.475 1.00 37.79 389 SER A N 1
ATOM 2715 C CA . SER A 1 389 ? 54.880 61.198 111.159 1.00 37.75 389 SER A CA 1
ATOM 2716 C C . SER A 1 389 ? 54.998 59.906 110.385 1.00 37.47 389 SER A C 1
ATOM 2717 O O . SER A 1 389 ? 54.352 58.911 110.712 1.00 39.00 389 SER A O 1
ATOM 2720 N N . LEU A 1 390 ? 55.852 59.920 109.372 1.00 36.67 390 LEU A N 1
ATOM 2721 C CA . LEU A 1 390 ? 56.091 58.744 108.554 1.00 36.30 390 LEU A CA 1
ATOM 2722 C C . LEU A 1 390 ? 57.554 58.438 108.777 1.00 37.08 390 LEU A C 1
ATOM 2723 O O . LEU A 1 390 ? 58.404 59.225 108.395 1.00 38.52 390 LEU A O 1
ATOM 2728 N N . PHE A 1 391 ? 57.861 57.318 109.412 1.00 37.88 391 PHE A N 1
ATOM 2729 C CA . PHE A 1 391 ? 59.259 56.986 109.661 1.00 38.72 391 PHE A CA 1
ATOM 2730 C C . PHE A 1 391 ? 59.619 55.563 109.281 1.00 38.09 391 PHE A C 1
ATOM 2731 O O . PHE A 1 391 ? 60.123 54.804 110.104 1.00 39.17 391 PHE A O 1
ATOM 2739 N N . PRO A 1 392 ? 59.378 55.182 108.019 1.00 37.15 392 PRO A N 1
ATOM 2740 C CA . PRO A 1 392 ? 59.702 53.821 107.595 1.00 36.77 392 PRO A CA 1
ATOM 2741 C C . PRO A 1 392 ? 61.182 53.490 107.752 1.00 37.73 392 PRO A C 1
ATOM 2742 O O . PRO A 1 392 ? 62.047 54.372 107.679 1.00 37.61 392 PRO A O 1
ATOM 2746 N N . LYS A 1 393 ? 61.453 52.209 107.983 1.00 38.50 393 LYS A N 1
ATOM 2747 C CA . LYS A 1 393 ? 62.810 51.709 108.132 1.00 40.11 393 LYS A CA 1
ATOM 2748 C C . LYS A 1 393 ? 62.941 50.319 107.543 1.00 40.94 393 LYS A C 1
ATOM 2749 O O . LYS A 1 393 ? 62.353 49.353 108.041 1.00 41.20 393 LYS A O 1
ATOM 2755 N N . MET A 1 394 ? 63.716 50.237 106.466 1.00 41.13 394 MET A N 1
ATOM 2756 C CA . MET A 1 394 ? 63.940 48.986 105.759 1.00 41.00 394 MET A CA 1
ATOM 2757 C C . MET A 1 394 ? 65.345 48.470 106.014 1.00 41.09 394 MET A C 1
ATOM 2758 O O . MET A 1 394 ? 66.242 49.243 106.361 1.00 42.34 394 MET A O 1
ATOM 2763 N N . VAL A 1 395 ? 65.526 47.163 105.842 1.00 40.06 395 VAL A N 1
ATOM 2764 C CA . VAL A 1 395 ? 66.833 46.531 106.000 1.00 39.20 395 VAL A CA 1
ATOM 2765 C C . VAL A 1 395 ? 66.923 45.352 105.036 1.00 39.41 395 VAL A C 1
ATOM 2766 O O . VAL A 1 395 ? 65.939 44.642 104.809 1.00 39.30 395 VAL A O 1
ATOM 2770 N N . GLY A 1 396 ? 68.105 45.158 104.461 1.00 38.94 396 GLY A N 1
ATOM 2771 C CA . GLY A 1 396 ? 68.292 44.063 103.531 1.00 39.35 396 GLY A CA 1
ATOM 2772 C C . GLY A 1 396 ? 69.621 43.377 103.744 1.00 39.62 396 GLY A C 1
ATOM 2773 O O . GLY A 1 396 ? 70.580 44.001 104.198 1.00 40.11 396 GLY A O 1
ATOM 2774 N N . TYR A 1 397 ? 69.683 42.089 103.424 1.00 39.57 397 TYR A N 1
ATOM 2775 C CA . TYR A 1 397 ? 70.916 41.338 103.593 1.00 39.72 397 TYR A CA 1
ATOM 2776 C C . TYR A 1 397 ? 71.434 40.839 102.263 1.00 40.81 397 TYR A C 1
ATOM 2777 O O . TYR A 1 397 ? 70.658 40.408 101.408 1.00 42.24 397 TYR A O 1
ATOM 2786 N N . SER A 1 398 ? 72.751 40.905 102.095 1.00 40.63 398 SER A N 1
ATOM 2787 C CA . SER A 1 398 ? 73.400 40.453 100.874 1.00 40.53 398 SER A CA 1
ATOM 2788 C C . SER A 1 398 ? 74.020 39.091 101.126 1.00 41.31 398 SER A C 1
ATOM 2789 O O . SER A 1 398 ? 74.410 38.784 102.253 1.00 41.32 398 SER A O 1
ATOM 2792 N N . LYS A 1 399 ? 74.096 38.272 100.080 1.00 42.17 399 LYS A N 1
ATOM 2793 C CA . LYS A 1 399 ? 74.691 36.948 100.201 1.00 42.92 399 LYS A CA 1
ATOM 2794 C C . LYS A 1 399 ? 76.162 37.070 99.843 1.00 43.78 399 LYS A C 1
ATOM 2795 O O . LYS A 1 399 ? 76.894 36.082 99.864 1.00 44.18 399 LYS A O 1
ATOM 2801 N N . ARG A 1 400 ? 76.585 38.287 99.510 1.00 44.29 400 ARG A N 1
ATOM 2802 C CA . ARG A 1 400 ? 77.969 38.557 99.139 1.00 45.19 400 ARG A CA 1
ATOM 2803 C C . ARG A 1 400 ? 78.567 39.671 99.975 1.00 45.05 400 ARG A C 1
ATOM 2804 O O . ARG A 1 400 ? 77.901 40.666 100.261 1.00 44.99 400 ARG A O 1
ATOM 2812 N N . ALA A 1 401 ? 79.825 39.508 100.367 1.00 44.73 401 ALA A N 1
ATOM 2813 C CA . ALA A 1 401 ? 80.493 40.542 101.147 1.00 44.80 401 ALA A CA 1
ATOM 2814 C C . ALA A 1 401 ? 80.605 41.754 100.238 1.00 45.09 401 ALA A C 1
ATOM 2815 O O . ALA A 1 401 ? 80.679 41.606 99.020 1.00 45.13 401 ALA A O 1
ATOM 2817 N N . ARG A 1 402 ? 80.618 42.953 100.805 1.00 45.31 402 ARG A N 1
ATOM 2818 C CA . ARG A 1 402 ? 80.731 44.137 99.961 1.00 46.00 402 ARG A CA 1
ATOM 2819 C C . ARG A 1 402 ? 82.024 44.109 99.163 1.00 46.33 402 ARG A C 1
ATOM 2820 O O . ARG A 1 402 ? 82.048 44.486 97.993 1.00 46.75 402 ARG A O 1
ATOM 2828 N N . GLU A 1 403 ? 83.103 43.654 99.787 1.00 46.75 403 GLU A N 1
ATOM 2829 C CA . GLU A 1 403 ? 84.374 43.623 99.088 1.00 47.31 403 GLU A CA 1
ATOM 2830 C C . GLU A 1 403 ? 84.339 42.787 97.827 1.00 46.11 403 GLU A C 1
ATOM 2831 O O . GLU A 1 403 ? 84.965 43.149 96.832 1.00 47.08 403 GLU A O 1
ATOM 2837 N N . ASP A 1 404 ? 83.614 41.675 97.854 1.00 44.00 404 ASP A N 1
ATOM 2838 C CA . ASP A 1 404 ? 83.532 40.839 96.667 1.00 42.21 404 ASP A CA 1
ATOM 2839 C C . ASP A 1 404 ? 82.643 41.519 95.634 1.00 40.72 404 ASP A C 1
ATOM 2840 O O . ASP A 1 404 ? 83.055 41.731 94.497 1.00 40.41 404 ASP A O 1
ATOM 2845 N N . ALA A 1 405 ? 81.427 41.872 96.037 1.00 39.32 405 ALA A N 1
ATOM 2846 C CA . ALA A 1 405 ? 80.481 42.526 95.136 1.00 38.07 405 ALA A CA 1
ATOM 2847 C C . ALA A 1 405 ? 81.137 43.709 94.434 1.00 37.99 405 ALA A C 1
ATOM 2848 O O . ALA A 1 405 ? 80.913 43.941 93.242 1.00 37.88 405 ALA A O 1
ATOM 2850 N N . SER A 1 406 ? 81.949 44.452 95.181 1.00 37.80 406 SER A N 1
ATOM 2851 C CA . SER A 1 406 ? 82.647 45.603 94.634 1.00 37.93 406 SER A CA 1
ATOM 2852 C C . SER A 1 406 ? 83.613 45.127 93.580 1.00 38.77 406 SER A C 1
ATOM 2853 O O . SER A 1 406 ? 83.667 45.667 92.480 1.00 38.82 406 SER A O 1
ATOM 2856 N N . ALA A 1 407 ? 84.373 44.099 93.931 1.00 40.01 407 ALA A N 1
ATOM 2857 C CA . ALA A 1 407 ? 85.346 43.520 93.019 1.00 41.02 407 ALA A CA 1
ATOM 2858 C C . ALA A 1 407 ? 84.714 43.234 91.667 1.00 41.35 407 ALA A C 1
ATOM 2859 O O . ALA A 1 407 ? 85.266 43.604 90.633 1.00 42.25 407 ALA A O 1
ATOM 2861 N N . SER A 1 408 ? 83.553 42.581 91.683 1.00 41.20 408 SER A N 1
ATOM 2862 C CA . SER A 1 408 ? 82.844 42.229 90.458 1.00 41.77 408 SER A CA 1
ATOM 2863 C C . SER A 1 408 ? 82.443 43.466 89.702 1.00 41.75 408 SER A C 1
ATOM 2864 O O . SER A 1 408 ? 82.654 43.560 88.490 1.00 42.65 408 SER A O 1
ATOM 2867 N N . PHE A 1 409 ? 81.845 44.406 90.427 1.00 40.83 409 PHE A N 1
ATOM 2868 C CA . PHE A 1 409 ? 81.399 45.650 89.826 1.00 39.93 409 PHE A CA 1
ATOM 2869 C C . PHE A 1 409 ? 82.548 46.262 89.025 1.00 40.39 409 PHE A C 1
ATOM 2870 O O . PHE A 1 409 ? 82.360 46.752 87.911 1.00 41.40 409 PHE A O 1
ATOM 2878 N N . ALA A 1 410 ? 83.746 46.213 89.589 1.00 40.11 410 ALA A N 1
ATOM 2879 C CA . ALA A 1 410 ? 84.898 46.782 88.925 1.00 40.34 410 ALA A CA 1
ATOM 2880 C C . ALA A 1 410 ? 85.383 45.912 87.782 1.00 41.55 410 ALA A C 1
ATOM 2881 O O . ALA A 1 410 ? 85.865 46.425 86.776 1.00 42.16 410 ALA A O 1
ATOM 2883 N N . ASN A 1 411 ? 85.256 44.598 87.920 1.00 43.27 411 ASN A N 1
ATOM 2884 C CA . ASN A 1 411 ? 85.722 43.712 86.862 1.00 44.88 411 ASN A CA 1
ATOM 2885 C C . ASN A 1 411 ? 84.895 43.823 85.600 1.00 44.03 411 ASN A C 1
ATOM 2886 O O . ASN A 1 411 ? 85.227 43.233 84.574 1.00 43.98 411 ASN A O 1
ATOM 2891 N N . SER A 1 412 ? 83.825 44.600 85.666 1.00 43.09 412 SER A N 1
ATOM 2892 C CA . SER A 1 412 ? 82.996 44.788 84.495 1.00 43.05 412 SER A CA 1
ATOM 2893 C C . SER A 1 412 ? 83.794 45.542 83.436 1.00 42.80 412 SER A C 1
ATOM 2894 O O . SER A 1 412 ? 83.691 45.246 82.249 1.00 44.58 412 SER A O 1
ATOM 2897 N N . ASP A 1 413 ? 84.605 46.506 83.859 1.00 41.39 413 ASP A N 1
ATOM 2898 C CA . ASP A 1 413 ? 85.396 47.273 82.908 1.00 39.95 413 ASP A CA 1
ATOM 2899 C C . ASP A 1 413 ? 86.744 46.644 82.636 1.00 40.56 413 ASP A C 1
ATOM 2900 O O . ASP A 1 413 ? 87.643 47.314 82.133 1.00 41.24 413 ASP A O 1
ATOM 2905 N N . ALA A 1 414 ? 86.892 45.364 82.962 1.00 40.74 414 ALA A N 1
ATOM 2906 C CA . ALA A 1 414 ? 88.165 44.676 82.753 1.00 40.81 414 ALA A CA 1
ATOM 2907 C C . ALA A 1 414 ? 88.463 44.443 81.280 1.00 41.25 414 ALA A C 1
ATOM 2908 O O . ALA A 1 414 ? 87.548 44.296 80.472 1.00 42.40 414 ALA A O 1
ATOM 2910 N N . LYS A 1 415 ? 89.745 44.431 80.927 1.00 41.25 415 LYS A N 1
ATOM 2911 C CA . LYS A 1 415 ? 90.127 44.168 79.551 1.00 41.64 415 LYS A CA 1
ATOM 2912 C C . LYS A 1 415 ? 90.565 42.710 79.461 1.00 42.63 415 LYS A C 1
ATOM 2913 O O . LYS A 1 415 ? 90.748 42.045 80.482 1.00 44.09 415 LYS A O 1
ATOM 2919 N N . LYS A 1 416 ? 90.729 42.210 78.243 1.00 42.55 416 LYS A N 1
ATOM 2920 C CA . LYS A 1 416 ? 91.093 40.814 78.031 1.00 41.49 416 LYS A CA 1
ATOM 2921 C C . LYS A 1 416 ? 92.283 40.256 78.807 1.00 40.76 416 LYS A C 1
ATOM 2922 O O . LYS A 1 416 ? 92.184 39.184 79.414 1.00 39.15 416 LYS A O 1
ATOM 2928 N N . PHE A 1 417 ? 93.398 40.981 78.803 1.00 40.85 417 PHE A N 1
ATOM 2929 C CA . PHE A 1 417 ? 94.606 40.499 79.469 1.00 40.81 417 PHE A CA 1
ATOM 2930 C C . PHE A 1 417 ? 94.494 40.128 80.950 1.00 40.67 417 PHE A C 1
ATOM 2931 O O . PHE A 1 417 ? 95.417 39.530 81.507 1.00 40.41 417 PHE A O 1
ATOM 2939 N N . TYR A 1 418 ? 93.376 40.455 81.592 1.00 41.12 418 TYR A N 1
ATOM 2940 C CA . TYR A 1 418 ? 93.223 40.101 83.000 1.00 42.26 418 TYR A CA 1
ATOM 2941 C C . TYR A 1 418 ? 91.816 39.710 83.426 1.00 43.42 418 TYR A C 1
ATOM 2942 O O . TYR A 1 418 ? 91.552 39.551 84.617 1.00 43.16 418 TYR A O 1
ATOM 2951 N N . ALA A 1 419 ? 90.921 39.547 82.455 1.00 44.94 419 ALA A N 1
ATOM 2952 C CA . ALA A 1 419 ? 89.551 39.139 82.742 1.00 46.78 419 ALA A CA 1
ATOM 2953 C C . ALA A 1 419 ? 89.549 37.617 82.810 1.00 49.05 419 ALA A C 1
ATOM 2954 O O . ALA A 1 419 ? 90.528 36.986 82.409 1.00 49.72 419 ALA A O 1
ATOM 2956 N N . ASP A 1 420 ? 88.466 37.020 83.307 1.00 51.87 420 ASP A N 1
ATOM 2957 C CA . ASP A 1 420 ? 88.397 35.556 83.413 1.00 53.82 420 ASP A CA 1
ATOM 2958 C C . ASP A 1 420 ? 88.345 34.812 82.089 1.00 53.99 420 ASP A C 1
ATOM 2959 O O . ASP A 1 420 ? 88.224 35.480 81.038 1.00 54.85 420 ASP A O 1
ATOM 2965 N N . MET B 1 42 ? 50.197 61.952 87.575 1.00 85.09 42 MET B N 1
ATOM 2966 C CA . MET B 1 42 ? 49.355 61.622 88.767 1.00 85.32 42 MET B CA 1
ATOM 2967 C C . MET B 1 42 ? 50.155 61.823 90.067 1.00 84.34 42 MET B C 1
ATOM 2968 O O . MET B 1 42 ? 51.385 61.957 90.043 1.00 84.17 42 MET B O 1
ATOM 2973 N N . ARG B 1 43 ? 49.445 61.851 91.195 1.00 81.75 43 ARG B N 1
ATOM 2974 C CA . ARG B 1 43 ? 50.056 62.041 92.512 1.00 76.82 43 ARG B CA 1
ATOM 2975 C C . ARG B 1 43 ? 50.648 60.726 93.011 1.00 74.45 43 ARG B C 1
ATOM 2976 O O . ARG B 1 43 ? 50.436 59.676 92.401 1.00 76.14 43 ARG B O 1
ATOM 2984 N N . LEU B 1 44 ? 51.388 60.784 94.115 1.00 70.08 44 LEU B N 1
ATOM 2985 C CA . LEU B 1 44 ? 52.002 59.587 94.695 1.00 66.78 44 LEU B CA 1
ATOM 2986 C C . LEU B 1 44 ? 50.923 58.633 95.220 1.00 64.34 44 LEU B C 1
ATOM 2987 O O . LEU B 1 44 ? 50.131 59.006 96.089 1.00 64.85 44 LEU B O 1
ATOM 2992 N N . GLY B 1 45 ? 50.891 57.412 94.684 1.00 61.67 45 GLY B N 1
ATOM 2993 C CA . GLY B 1 45 ? 49.912 56.424 95.115 1.00 58.43 45 GLY B CA 1
ATOM 2994 C C . GLY B 1 45 ? 50.401 55.675 96.342 1.00 55.46 45 GLY B C 1
ATOM 2995 O O . GLY B 1 45 ? 50.478 54.446 96.360 1.00 55.47 45 GLY B O 1
ATOM 2996 N N . TRP B 1 46 ? 50.718 56.441 97.377 1.00 52.67 46 TRP B N 1
ATOM 2997 C CA . TRP B 1 46 ? 51.237 55.918 98.626 1.00 50.03 46 TRP B CA 1
ATOM 2998 C C . TRP B 1 46 ? 50.205 55.229 99.531 1.00 48.09 46 TRP B C 1
ATOM 2999 O O . TRP B 1 46 ? 50.521 54.236 100.186 1.00 46.81 46 TRP B O 1
ATOM 3010 N N . ILE B 1 47 ? 48.982 55.757 99.563 1.00 46.79 47 ILE B N 1
ATOM 3011 C CA . ILE B 1 47 ? 47.898 55.204 100.383 1.00 44.82 47 ILE B CA 1
ATOM 3012 C C . ILE B 1 47 ? 46.614 55.147 99.548 1.00 44.57 47 ILE B C 1
ATOM 3013 O O . ILE B 1 47 ? 46.550 55.731 98.472 1.00 42.66 47 ILE B O 1
ATOM 3018 N N . ASP B 1 48 ? 45.594 54.446 100.031 1.00 45.79 48 ASP B N 1
ATOM 3019 C CA . ASP B 1 48 ? 44.344 54.357 99.283 1.00 48.19 48 ASP B CA 1
ATOM 3020 C C . ASP B 1 48 ? 43.504 55.605 99.362 1.00 48.58 48 ASP B C 1
ATOM 3021 O O . ASP B 1 48 ? 43.377 56.228 100.428 1.00 50.49 48 ASP B O 1
ATOM 3026 N N . PRO B 1 49 ? 42.898 55.983 98.229 1.00 47.51 49 PRO B N 1
ATOM 3027 C CA . PRO B 1 49 ? 42.047 57.166 98.112 1.00 48.13 49 PRO B CA 1
ATOM 3028 C C . PRO B 1 49 ? 40.655 57.002 98.711 1.00 49.54 49 PRO B C 1
ATOM 3029 O O . PRO B 1 49 ? 40.015 55.962 98.566 1.00 48.84 49 PRO B O 1
ATOM 3033 N N . LEU B 1 50 ? 40.201 58.042 99.398 1.00 51.99 50 LEU B N 1
ATOM 3034 C CA . LEU B 1 50 ? 38.892 58.039 100.024 1.00 55.15 50 LEU B CA 1
ATOM 3035 C C . LEU B 1 50 ? 37.815 57.790 98.966 1.00 60.17 50 LEU B C 1
ATOM 3036 O O . LEU B 1 50 ? 37.819 58.423 97.906 1.00 60.20 50 LEU B O 1
ATOM 3041 N N . PRO B 1 51 ? 36.885 56.853 99.240 1.00 65.06 51 PRO B N 1
ATOM 3042 C CA . PRO B 1 51 ? 35.759 56.440 98.389 1.00 68.79 51 PRO B CA 1
ATOM 3043 C C . PRO B 1 51 ? 34.827 57.591 98.040 1.00 73.62 51 PRO B C 1
ATOM 3044 O O . PRO B 1 51 ? 33.632 57.554 98.366 1.00 73.38 51 PRO B O 1
ATOM 3048 N N . GLN B 1 52 ? 35.397 58.604 97.385 1.00 79.39 52 GLN B N 1
ATOM 3049 C CA . GLN B 1 52 ? 34.692 59.812 96.948 1.00 84.95 52 GLN B CA 1
ATOM 3050 C C . GLN B 1 52 ? 33.445 60.209 97.730 1.00 87.85 52 GLN B C 1
ATOM 3051 O O . GLN B 1 52 ? 32.319 60.054 97.239 1.00 88.79 52 GLN B O 1
ATOM 3057 N N . VAL B 1 53 ? 33.646 60.718 98.944 1.00 90.43 53 VAL B N 1
ATOM 3058 C CA . VAL B 1 53 ? 32.527 61.171 99.761 1.00 92.71 53 VAL B CA 1
ATOM 3059 C C . VAL B 1 53 ? 32.006 62.433 99.041 1.00 95.33 53 VAL B C 1
ATOM 3060 O O . VAL B 1 53 ? 32.599 63.520 99.129 1.00 95.46 53 VAL B O 1
ATOM 3064 N N . ASP B 1 54 ? 30.904 62.242 98.308 1.00 97.85 54 ASP B N 1
ATOM 3065 C CA . ASP B 1 54 ? 30.226 63.254 97.480 1.00 99.41 54 ASP B CA 1
ATOM 3066 C C . ASP B 1 54 ? 30.041 64.705 97.967 1.00 99.69 54 ASP B C 1
ATOM 3067 O O . ASP B 1 54 ? 30.739 65.175 98.878 1.00 98.89 54 ASP B O 1
ATOM 3072 N N . THR B 1 55 ? 29.093 65.397 97.318 1.00 99.72 55 THR B N 1
ATOM 3073 C CA . THR B 1 55 ? 28.721 66.800 97.589 1.00 98.73 55 THR B CA 1
ATOM 3074 C C . THR B 1 55 ? 29.897 67.796 97.535 1.00 96.17 55 THR B C 1
ATOM 3075 O O . THR B 1 55 ? 30.596 67.879 96.513 1.00 95.41 55 THR B O 1
ATOM 3079 N N . ILE B 1 56 ? 30.105 68.536 98.630 1.00 92.86 56 ILE B N 1
ATOM 3080 C CA . ILE B 1 56 ? 31.171 69.536 98.745 1.00 88.57 56 ILE B CA 1
ATOM 3081 C C . ILE B 1 56 ? 31.375 70.321 97.452 1.00 86.74 56 ILE B C 1
ATOM 3082 O O . ILE B 1 56 ? 32.037 69.841 96.522 1.00 86.57 56 ILE B O 1
ATOM 3087 N N . PHE B 1 57 ? 30.806 71.526 97.387 1.00 83.39 57 PHE B N 1
ATOM 3088 C CA . PHE B 1 57 ? 30.973 72.345 96.192 1.00 79.89 57 PHE B CA 1
ATOM 3089 C C . PHE B 1 57 ? 32.475 72.494 95.827 1.00 77.23 57 PHE B C 1
ATOM 3090 O O . PHE B 1 57 ? 33.351 72.097 96.600 1.00 78.55 57 PHE B O 1
ATOM 3098 N N . PRO B 1 58 ? 32.793 73.056 94.645 1.00 73.56 58 PRO B N 1
ATOM 3099 C CA . PRO B 1 58 ? 34.196 73.214 94.234 1.00 70.04 58 PRO B CA 1
ATOM 3100 C C . PRO B 1 58 ? 34.992 74.208 95.071 1.00 66.52 58 PRO B C 1
ATOM 3101 O O . PRO B 1 58 ? 35.129 75.376 94.696 1.00 67.12 58 PRO B O 1
ATOM 3105 N N . LEU B 1 59 ? 35.530 73.747 96.194 1.00 61.09 59 LEU B N 1
ATOM 3106 C CA . LEU B 1 59 ? 36.301 74.624 97.057 1.00 55.49 59 LEU B CA 1
ATOM 3107 C C . LEU B 1 59 ? 37.581 75.115 96.371 1.00 53.69 59 LEU B C 1
ATOM 3108 O O . LEU B 1 59 ? 38.128 76.158 96.736 1.00 52.66 59 LEU B O 1
ATOM 3113 N N . GLY B 1 60 ? 38.041 74.363 95.372 1.00 51.80 60 GLY B N 1
ATOM 3114 C CA . GLY B 1 60 ? 39.241 74.732 94.638 1.00 49.22 60 GLY B CA 1
ATOM 3115 C C . GLY B 1 60 ? 40.549 74.420 95.349 1.00 47.32 60 GLY B C 1
ATOM 3116 O O . GLY B 1 60 ? 41.550 75.133 95.188 1.00 47.97 60 GLY B O 1
ATOM 3117 N N . LEU B 1 61 ? 40.549 73.344 96.124 1.00 44.62 61 LEU B N 1
ATOM 3118 C CA . LEU B 1 61 ? 41.725 72.947 96.878 1.00 43.14 61 LEU B CA 1
ATOM 3119 C C . LEU B 1 61 ? 42.748 72.157 96.067 1.00 43.54 61 LEU B C 1
ATOM 3120 O O . LEU B 1 61 ? 42.865 70.947 96.225 1.00 44.71 61 LEU B O 1
ATOM 3125 N N . GLU B 1 62 ? 43.491 72.830 95.199 1.00 43.27 62 GLU B N 1
ATOM 3126 C CA . GLU B 1 62 ? 44.508 72.141 94.413 1.00 43.29 62 GLU B CA 1
ATOM 3127 C C . GLU B 1 62 ? 45.727 72.080 95.346 1.00 41.26 62 GLU B C 1
ATOM 3128 O O . GLU B 1 62 ? 45.840 72.891 96.264 1.00 40.86 62 GLU B O 1
ATOM 3134 N N . PRO B 1 63 ? 46.637 71.108 95.146 1.00 39.43 63 PRO B N 1
ATOM 3135 C CA . PRO B 1 63 ? 47.843 70.953 95.973 1.00 38.34 63 PRO B CA 1
ATOM 3136 C C . PRO B 1 63 ? 48.975 71.909 95.591 1.00 38.37 63 PRO B C 1
ATOM 3137 O O . PRO B 1 63 ? 49.102 72.285 94.430 1.00 39.86 63 PRO B O 1
ATOM 3141 N N . ASN B 1 64 ? 49.795 72.297 96.564 1.00 37.21 64 ASN B N 1
ATOM 3142 C CA . ASN B 1 64 ? 50.932 73.183 96.314 1.00 36.02 64 ASN B CA 1
ATOM 3143 C C . ASN B 1 64 ? 52.036 72.811 97.273 1.00 36.42 64 ASN B C 1
ATOM 3144 O O . ASN B 1 64 ? 51.783 72.656 98.466 1.00 37.31 64 ASN B O 1
ATOM 3149 N N . VAL B 1 65 ? 53.258 72.667 96.772 1.00 36.16 65 VAL B N 1
ATOM 3150 C CA . VAL B 1 65 ? 54.356 72.337 97.667 1.00 36.14 65 VAL B CA 1
ATOM 3151 C C . VAL B 1 65 ? 54.668 73.598 98.451 1.00 37.21 65 VAL B C 1
ATOM 3152 O O . VAL B 1 65 ? 54.714 74.698 97.887 1.00 37.59 65 VAL B O 1
ATOM 3156 N N . GLU B 1 66 ? 54.854 73.434 99.755 1.00 37.77 66 GLU B N 1
ATOM 3157 C CA . GLU B 1 66 ? 55.169 74.547 100.635 1.00 39.07 66 GLU B CA 1
ATOM 3158 C C . GLU B 1 66 ? 56.607 74.386 101.117 1.00 40.15 66 GLU B C 1
ATOM 3159 O O . GLU B 1 66 ? 57.305 75.367 101.385 1.00 41.97 66 GLU B O 1
ATOM 3165 N N . SER B 1 67 ? 57.050 73.138 101.203 1.00 39.77 67 SER B N 1
ATOM 3166 C CA . SER B 1 67 ? 58.396 72.829 101.656 1.00 39.37 67 SER B CA 1
ATOM 3167 C C . SER B 1 67 ? 59.416 72.794 100.520 1.00 38.71 67 SER B C 1
ATOM 3168 O O . SER B 1 67 ? 59.433 71.869 99.707 1.00 39.78 67 SER B O 1
ATOM 3171 N N . ILE B 1 68 ? 60.260 73.817 100.464 1.00 37.80 68 ILE B N 1
ATOM 3172 C CA . ILE B 1 68 ? 61.305 73.901 99.449 1.00 37.43 68 ILE B CA 1
ATOM 3173 C C . ILE B 1 68 ? 62.621 74.070 100.211 1.00 37.34 68 ILE B C 1
ATOM 3174 O O . ILE B 1 68 ? 62.915 75.152 100.714 1.00 38.39 68 ILE B O 1
ATOM 3179 N N . PRO B 1 69 ? 63.428 73.004 100.321 1.00 37.69 69 PRO B N 1
ATOM 3180 C CA . PRO B 1 69 ? 63.249 71.645 99.808 1.00 38.82 69 PRO B CA 1
ATOM 3181 C C . PRO B 1 69 ? 62.293 70.786 100.649 1.00 39.68 69 PRO B C 1
ATOM 3182 O O . PRO B 1 69 ? 61.925 71.149 101.774 1.00 39.65 69 PRO B O 1
ATOM 3186 N N . ALA B 1 70 ? 61.904 69.643 100.094 1.00 39.95 70 ALA B N 1
ATOM 3187 C CA . ALA B 1 70 ? 61.014 68.728 100.784 1.00 40.60 70 ALA B CA 1
ATOM 3188 C C . ALA B 1 70 ? 61.824 67.605 101.433 1.00 41.00 70 ALA B C 1
ATOM 3189 O O . ALA B 1 70 ? 61.257 66.659 101.985 1.00 42.75 70 ALA B O 1
ATOM 3191 N N . GLY B 1 71 ? 63.150 67.710 101.370 1.00 39.83 71 GLY B N 1
ATOM 3192 C CA . GLY B 1 71 ? 63.989 66.689 101.971 1.00 38.99 71 GLY B CA 1
ATOM 3193 C C . GLY B 1 71 ? 65.463 66.885 101.689 1.00 39.12 71 GLY B C 1
ATOM 3194 O O . GLY B 1 71 ? 65.832 67.549 100.722 1.00 39.15 71 GLY B O 1
ATOM 3195 N N . GLU B 1 72 ? 66.314 66.310 102.532 1.00 38.98 72 GLU B N 1
ATOM 3196 C CA . GLU B 1 72 ? 67.751 66.433 102.331 1.00 39.20 72 GLU B CA 1
ATOM 3197 C C . GLU B 1 72 ? 68.489 65.126 102.522 1.00 38.18 72 GLU B C 1
ATOM 3198 O O . GLU B 1 72 ? 68.044 64.237 103.245 1.00 36.80 72 GLU B O 1
ATOM 3204 N N . VAL B 1 73 ? 69.636 65.026 101.869 1.00 38.16 73 VAL B N 1
ATOM 3205 C CA . VAL B 1 73 ? 70.477 63.855 102.003 1.00 39.35 73 VAL B CA 1
ATOM 3206 C C . VAL B 1 73 ? 71.856 64.372 102.316 1.00 40.42 73 VAL B C 1
ATOM 3207 O O . VAL B 1 73 ? 72.315 65.353 101.722 1.00 41.76 73 VAL B O 1
ATOM 3211 N N . GLU B 1 74 ? 72.515 63.723 103.260 1.00 39.94 74 GLU B N 1
ATOM 3212 C CA . GLU B 1 74 ? 73.853 64.120 103.619 1.00 39.37 74 GLU B CA 1
ATOM 3213 C C . GLU B 1 74 ? 74.730 62.988 103.124 1.00 37.46 74 GLU B C 1
ATOM 3214 O O . GLU B 1 74 ? 74.734 61.899 103.694 1.00 37.43 74 GLU B O 1
ATOM 3220 N N . LEU B 1 75 ? 75.449 63.239 102.038 1.00 34.93 75 LEU B N 1
ATOM 3221 C CA . LEU B 1 75 ? 76.323 62.230 101.464 1.00 32.76 75 LEU B CA 1
ATOM 3222 C C . LEU B 1 75 ? 77.588 62.056 102.297 1.00 32.36 75 LEU B C 1
ATOM 3223 O O . LEU B 1 75 ? 78.041 62.990 102.960 1.00 32.00 75 LEU B O 1
ATOM 3228 N N . ASP B 1 76 ? 78.144 60.850 102.276 1.00 31.95 76 ASP B N 1
ATOM 3229 C CA . ASP B 1 76 ? 79.374 60.565 103.002 1.00 32.39 76 ASP B CA 1
ATOM 3230 C C . ASP B 1 76 ? 80.540 61.156 102.202 1.00 31.81 76 ASP B C 1
ATOM 3231 O O . ASP B 1 76 ? 80.779 60.752 101.064 1.00 31.92 76 ASP B O 1
ATOM 3236 N N . PHE B 1 77 ? 81.265 62.103 102.793 1.00 30.70 77 PHE B N 1
ATOM 3237 C CA . PHE B 1 77 ? 82.389 62.737 102.118 1.00 30.40 77 PHE B CA 1
ATOM 3238 C C . PHE B 1 77 ? 83.268 61.789 101.310 1.00 31.49 77 PHE B C 1
ATOM 3239 O O . PHE B 1 77 ? 83.826 62.172 100.279 1.00 32.29 77 PHE B O 1
ATOM 3247 N N . ASN B 1 78 ? 83.393 60.556 101.776 1.00 32.51 78 ASN B N 1
ATOM 3248 C CA . ASN B 1 78 ? 84.247 59.574 101.123 1.00 34.12 78 ASN B CA 1
ATOM 3249 C C . ASN B 1 78 ? 83.674 58.778 99.973 1.00 33.36 78 ASN B C 1
ATOM 3250 O O . ASN B 1 78 ? 84.373 57.959 99.377 1.00 33.26 78 ASN B O 1
ATOM 3255 N N . LEU B 1 79 ? 82.412 59.014 99.654 1.00 32.25 79 LEU B N 1
ATOM 3256 C CA . LEU B 1 79 ? 81.773 58.275 98.581 1.00 31.24 79 LEU B CA 1
ATOM 3257 C C . LEU B 1 79 ? 82.678 58.086 97.361 1.00 31.97 79 LEU B C 1
ATOM 3258 O O . LEU B 1 79 ? 82.857 56.959 96.895 1.00 31.13 79 LEU B O 1
ATOM 3263 N N . PRO B 1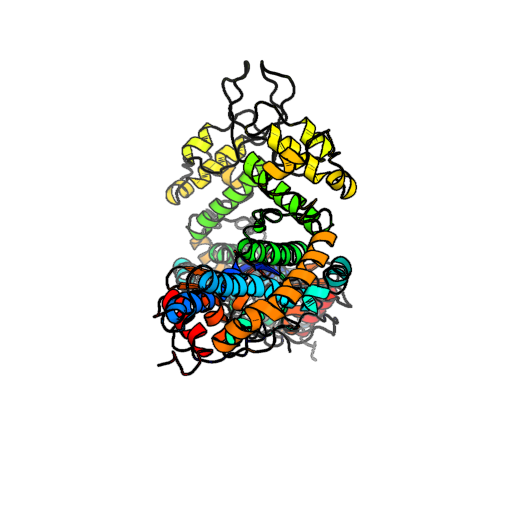 80 ? 83.280 59.177 96.842 1.00 33.13 80 PRO B N 1
ATOM 3264 C CA . PRO B 1 80 ? 84.152 59.032 95.668 1.00 34.48 80 PRO B CA 1
ATOM 3265 C C . PRO B 1 80 ? 85.362 58.120 95.899 1.00 35.61 80 PRO B C 1
ATOM 3266 O O . PRO B 1 80 ? 85.895 57.524 94.964 1.00 35.30 80 PRO B O 1
ATOM 3270 N N . GLU B 1 81 ? 85.786 58.001 97.148 1.00 37.90 81 GLU B N 1
ATOM 3271 C CA . GLU B 1 81 ? 86.917 57.149 97.464 1.00 40.07 81 GLU B CA 1
ATOM 3272 C C . GLU B 1 81 ? 86.417 55.718 97.487 1.00 38.79 81 GLU B C 1
ATOM 3273 O O . GLU B 1 81 ? 87.025 54.824 96.902 1.00 38.63 81 GLU B O 1
ATOM 3279 N N . THR B 1 82 ? 85.292 55.522 98.164 1.00 37.65 82 THR B N 1
ATOM 3280 C CA . THR B 1 82 ? 84.660 54.216 98.278 1.00 36.56 82 THR B CA 1
ATOM 3281 C C . THR B 1 82 ? 84.431 53.613 96.895 1.00 36.32 82 THR B C 1
ATOM 3282 O O . THR B 1 82 ? 84.552 52.401 96.700 1.00 36.54 82 THR B O 1
ATOM 3286 N N . ILE B 1 83 ? 84.100 54.475 95.939 1.00 35.19 83 ILE B N 1
ATOM 3287 C CA . ILE B 1 83 ? 83.831 54.052 94.574 1.00 33.47 83 ILE B CA 1
ATOM 3288 C C . ILE B 1 83 ? 85.107 53.667 93.821 1.00 33.74 83 ILE B C 1
ATOM 3289 O O . ILE B 1 83 ? 85.189 52.577 93.252 1.00 34.57 83 ILE B O 1
ATOM 3294 N N . ALA B 1 84 ? 86.105 54.547 93.828 1.00 33.17 84 ALA B N 1
ATOM 3295 C CA . ALA B 1 84 ? 87.360 54.286 93.118 1.00 33.35 84 ALA B CA 1
ATOM 3296 C C . ALA B 1 84 ? 88.133 53.082 93.658 1.00 33.32 84 ALA B C 1
ATOM 3297 O O . ALA B 1 84 ? 88.848 52.405 92.918 1.00 33.08 84 ALA B O 1
ATOM 3299 N N . LYS B 1 85 ? 87.983 52.826 94.950 1.00 33.54 85 LYS B N 1
ATOM 3300 C CA . LYS B 1 85 ? 88.665 51.722 95.609 1.00 34.43 85 LYS B CA 1
ATOM 3301 C C . LYS B 1 85 ? 88.876 50.459 94.756 1.00 34.29 85 LYS B C 1
ATOM 3302 O O . LYS B 1 85 ? 90.013 50.098 94.470 1.00 34.12 85 LYS B O 1
ATOM 3308 N N . PRO B 1 86 ? 87.789 49.786 94.326 1.00 34.36 86 PRO B N 1
ATOM 3309 C CA . PRO B 1 86 ? 87.869 48.564 93.514 1.00 33.85 86 PRO B CA 1
ATOM 3310 C C . PRO B 1 86 ? 88.761 48.665 92.286 1.00 34.53 86 PRO B C 1
ATOM 3311 O O . PRO B 1 86 ? 89.506 47.730 91.973 1.00 34.75 86 PRO B O 1
ATOM 3315 N N . PHE B 1 87 ? 88.666 49.791 91.582 1.00 34.53 87 PHE B N 1
ATOM 3316 C CA . PHE B 1 87 ? 89.465 50.006 90.385 1.00 34.74 87 PHE B CA 1
ATOM 3317 C C . PHE B 1 87 ? 90.908 50.258 90.771 1.00 35.65 87 PHE B C 1
ATOM 3318 O O . PHE B 1 87 ? 91.805 49.559 90.308 1.00 36.94 87 PHE B O 1
ATOM 3326 N N . ALA B 1 88 ? 91.137 51.244 91.629 1.00 35.91 88 ALA B N 1
ATOM 3327 C CA . ALA B 1 88 ? 92.493 51.538 92.070 1.00 36.91 88 ALA B CA 1
ATOM 3328 C C . ALA B 1 88 ? 93.168 50.236 92.495 1.00 37.84 88 ALA B C 1
ATOM 3329 O O . ALA B 1 88 ? 94.349 50.014 92.233 1.00 38.63 88 ALA B O 1
ATOM 3331 N N . ASP B 1 89 ? 92.399 49.373 93.145 1.00 39.00 89 ASP B N 1
ATOM 3332 C CA . ASP B 1 89 ? 92.901 48.091 93.618 1.00 40.23 89 ASP B CA 1
ATOM 3333 C C . ASP B 1 89 ? 93.379 47.178 92.500 1.00 40.14 89 ASP B C 1
ATOM 3334 O O . ASP B 1 89 ? 94.483 46.642 92.574 1.00 40.89 89 ASP B O 1
ATOM 3339 N N . THR B 1 90 ? 92.561 46.986 91.469 1.00 40.15 90 THR B N 1
ATOM 3340 C CA . THR B 1 90 ? 92.981 46.115 90.379 1.00 40.87 90 THR B CA 1
ATOM 3341 C C . THR B 1 90 ? 94.258 46.684 89.743 1.00 40.86 90 THR B C 1
ATOM 3342 O O . THR B 1 90 ? 95.077 45.934 89.203 1.00 41.74 90 THR B O 1
ATOM 3346 N N . VAL B 1 91 ? 94.442 48.003 89.836 1.00 39.67 91 VAL B N 1
ATOM 3347 C CA . VAL B 1 91 ? 95.635 48.658 89.286 1.00 38.68 91 VAL B CA 1
ATOM 3348 C C . VAL B 1 91 ? 96.865 48.217 90.056 1.00 38.89 91 VAL B C 1
ATOM 3349 O O . VAL B 1 91 ? 97.989 48.326 89.577 1.00 39.20 91 VAL B O 1
ATOM 3353 N N . THR B 1 92 ? 96.646 47.709 91.257 1.00 38.96 92 THR B N 1
ATOM 3354 C CA . THR B 1 92 ? 97.748 47.268 92.074 1.00 39.52 92 THR B CA 1
ATOM 3355 C C . THR B 1 92 ? 98.011 45.794 91.905 1.00 40.04 92 THR B C 1
ATOM 3356 O O . THR B 1 92 ? 99.156 45.358 91.973 1.00 41.06 92 THR B O 1
ATOM 3360 N N . SER B 1 93 ? 96.956 45.020 91.689 1.00 40.49 93 SER B N 1
ATOM 3361 C CA . SER B 1 93 ? 97.123 43.587 91.520 1.00 42.15 93 SER B CA 1
ATOM 3362 C C . SER B 1 93 ? 97.600 43.234 90.134 1.00 42.60 93 SER B C 1
ATOM 3363 O O . SER B 1 93 ? 98.588 42.520 89.973 1.00 43.65 93 SER B O 1
ATOM 3366 N N . VAL B 1 94 ? 96.898 43.740 89.131 1.00 42.68 94 VAL B N 1
ATOM 3367 C CA . VAL B 1 94 ? 97.262 43.466 87.754 1.00 43.14 94 VAL B CA 1
ATOM 3368 C C . VAL B 1 94 ? 98.584 44.118 87.401 1.00 43.88 94 VAL B C 1
ATOM 3369 O O . VAL B 1 94 ? 99.338 43.600 86.584 1.00 44.52 94 VAL B O 1
ATOM 3373 N N . GLY B 1 95 ? 98.860 45.256 88.026 1.00 44.54 95 GLY B N 1
ATOM 3374 C CA . GLY B 1 95 ? 100.087 45.986 87.751 1.00 46.06 95 GLY B CA 1
ATOM 3375 C C . GLY B 1 95 ? 101.346 45.187 87.463 1.00 46.91 95 GLY B C 1
ATOM 3376 O O . GLY B 1 95 ? 101.985 45.365 86.428 1.00 45.89 95 GLY B O 1
ATOM 3377 N N . ASP B 1 96 ? 101.698 44.301 88.382 1.00 49.04 96 ASP B N 1
ATOM 3378 C CA . ASP B 1 96 ? 102.899 43.494 88.248 1.00 52.00 96 ASP B CA 1
ATOM 3379 C C . ASP B 1 96 ? 103.013 42.654 86.985 1.00 52.50 96 ASP B C 1
ATOM 3380 O O . ASP B 1 96 ? 104.080 42.620 86.388 1.00 53.15 96 ASP B O 1
ATOM 3385 N N . ARG B 1 97 ? 101.947 41.959 86.583 1.00 52.83 97 ARG B N 1
ATOM 3386 C CA . ARG B 1 97 ? 102.006 41.140 85.368 1.00 52.66 97 ARG B CA 1
ATOM 3387 C C . ARG B 1 97 ? 102.399 42.018 84.178 1.00 54.11 97 ARG B C 1
ATOM 3388 O O . ARG B 1 97 ? 103.144 41.587 83.301 1.00 54.51 97 ARG B O 1
ATOM 3396 N N . ILE B 1 98 ? 101.886 43.246 84.144 1.00 55.05 98 ILE B N 1
ATOM 3397 C CA . ILE B 1 98 ? 102.265 44.186 83.101 1.00 56.21 98 I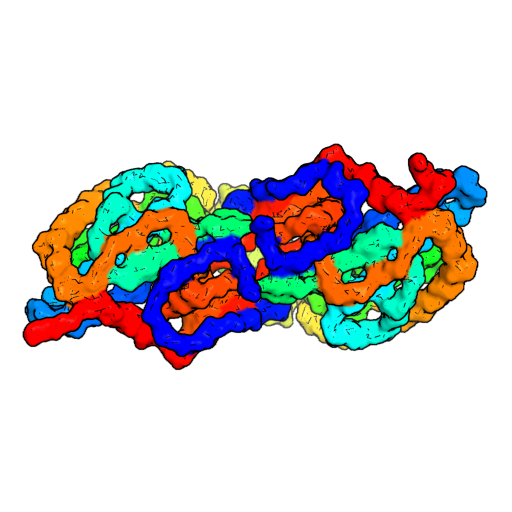LE B CA 1
ATOM 3398 C C . ILE B 1 98 ? 103.570 44.727 83.662 1.00 58.60 98 ILE B C 1
ATOM 3399 O O . ILE B 1 98 ? 103.989 44.336 84.749 1.00 59.70 98 ILE B O 1
ATOM 3404 N N . GLN B 1 99 ? 104.207 45.655 82.968 1.00 60.15 99 GLN B N 1
ATOM 3405 C CA . GLN B 1 99 ? 105.451 46.179 83.502 1.00 61.90 99 GLN B CA 1
ATOM 3406 C C . GLN B 1 99 ? 105.236 47.404 84.388 1.00 62.08 99 GLN B C 1
ATOM 3407 O O . GLN B 1 99 ? 106.142 48.211 84.581 1.00 62.65 99 GLN B O 1
ATOM 3413 N N . LEU B 1 100 ? 104.033 47.511 84.948 1.00 62.11 100 LEU B N 1
ATOM 3414 C CA . LEU B 1 100 ? 103.646 48.627 85.818 1.00 60.80 100 LEU B CA 1
ATOM 3415 C C . LEU B 1 100 ? 104.048 48.321 87.261 1.00 60.71 100 LEU B C 1
ATOM 3416 O O . LEU B 1 100 ? 103.409 47.492 87.913 1.00 60.91 100 LEU B O 1
ATOM 3421 N N . VAL B 1 101 ? 105.094 48.973 87.768 1.00 60.46 101 VAL B N 1
ATOM 3422 C CA . VAL B 1 101 ? 105.512 48.699 89.142 1.00 60.37 101 VAL B CA 1
ATOM 3423 C C . VAL B 1 101 ? 106.037 49.875 89.950 1.00 60.78 101 VAL B C 1
ATOM 3424 O O . VAL B 1 101 ? 106.464 50.890 89.408 1.00 60.52 101 VAL B O 1
ATOM 3428 N N . ASP B 1 102 ? 106.000 49.703 91.265 1.00 61.59 102 ASP B N 1
ATOM 3429 C CA . ASP B 1 102 ? 106.481 50.695 92.211 1.00 62.78 102 ASP B CA 1
ATOM 3430 C C . ASP B 1 102 ? 105.882 52.067 92.010 1.00 62.15 102 ASP B C 1
ATOM 3431 O O . ASP B 1 102 ? 104.684 52.189 91.782 1.00 62.92 102 ASP B O 1
ATOM 3436 N N . ASP B 1 103 ? 106.711 53.099 92.105 1.00 61.39 103 ASP B N 1
ATOM 3437 C CA . ASP B 1 103 ? 106.231 54.463 91.942 1.00 60.77 103 ASP B CA 1
ATOM 3438 C C . ASP B 1 103 ? 105.142 54.582 90.894 1.00 59.31 103 ASP B C 1
ATOM 3439 O O . ASP B 1 103 ? 104.097 55.179 91.148 1.00 59.41 103 ASP B O 1
ATOM 3444 N N . ASP B 1 104 ? 105.376 54.001 89.724 1.00 57.29 104 ASP B N 1
ATOM 3445 C CA . ASP B 1 104 ? 104.393 54.056 88.654 1.00 55.45 104 ASP B CA 1
ATOM 3446 C C . ASP B 1 104 ? 103.069 53.425 89.026 1.00 53.98 104 ASP B C 1
ATOM 3447 O O . ASP B 1 104 ? 102.025 54.068 88.961 1.00 53.67 104 ASP B O 1
ATOM 3452 N N . LYS B 1 105 ? 103.109 52.157 89.411 1.00 52.81 105 LYS B N 1
ATOM 3453 C CA . LYS B 1 105 ? 101.890 51.456 89.778 1.00 51.07 105 LYS B CA 1
ATOM 3454 C C . LYS B 1 105 ? 101.101 52.316 90.756 1.00 50.73 105 LYS B C 1
ATOM 3455 O O . LYS B 1 105 ? 99.888 52.487 90.629 1.00 50.60 105 LYS B O 1
ATOM 3461 N N . GLU B 1 106 ? 101.814 52.885 91.715 1.00 50.92 106 GLU B N 1
ATOM 3462 C CA . GLU B 1 106 ? 101.193 53.702 92.732 1.00 51.77 106 GLU B CA 1
ATOM 3463 C C . GLU B 1 106 ? 100.609 55.008 92.211 1.00 50.54 106 GLU B C 1
ATOM 3464 O O . GLU B 1 106 ? 99.594 55.471 92.719 1.00 50.77 106 GLU B O 1
ATOM 3470 N N . ASN B 1 107 ? 101.235 55.611 91.207 1.00 49.29 107 ASN B N 1
ATOM 3471 C CA . ASN B 1 107 ? 100.704 56.865 90.671 1.00 48.24 107 ASN B CA 1
ATOM 3472 C C . ASN B 1 107 ? 99.427 56.627 89.882 1.00 46.50 107 ASN B C 1
ATOM 3473 O O . ASN B 1 107 ? 98.476 57.400 89.982 1.00 46.72 107 ASN B O 1
ATOM 3478 N N . ILE B 1 108 ? 99.415 55.566 89.083 1.00 44.14 108 ILE B N 1
ATOM 3479 C CA . ILE B 1 108 ? 98.240 55.230 88.298 1.00 41.88 108 ILE B CA 1
ATOM 3480 C C . ILE B 1 108 ? 97.069 55.042 89.261 1.00 41.35 108 ILE B C 1
ATOM 3481 O O . ILE B 1 108 ? 95.978 55.592 89.059 1.00 41.37 108 ILE B O 1
ATOM 3486 N N . ALA B 1 109 ? 97.306 54.275 90.320 1.00 39.59 109 ALA B N 1
ATOM 3487 C CA . ALA B 1 109 ? 96.270 54.037 91.305 1.00 38.36 109 ALA B CA 1
ATOM 3488 C C . ALA B 1 109 ? 95.836 55.360 91.925 1.00 37.75 109 ALA B C 1
ATOM 3489 O O . ALA B 1 109 ? 94.642 55.616 92.070 1.00 37.54 109 ALA B O 1
ATOM 3491 N N . THR B 1 110 ? 96.799 56.210 92.276 1.00 37.69 110 THR B N 1
ATOM 3492 C CA . THR B 1 110 ? 96.471 57.503 92.880 1.00 38.24 110 THR B CA 1
ATOM 3493 C C . THR B 1 110 ? 95.575 58.308 91.943 1.00 38.80 110 THR B C 1
ATOM 3494 O O . THR B 1 110 ? 94.579 58.892 92.372 1.00 39.34 110 THR B O 1
ATOM 3498 N N . SER B 1 111 ? 95.924 58.327 90.661 1.00 39.28 111 SER B N 1
ATOM 3499 C CA . SER B 1 111 ? 95.142 59.060 89.670 1.00 39.93 111 SER B CA 1
ATOM 3500 C C . SER B 1 111 ? 93.663 58.721 89.775 1.00 39.12 111 SER B C 1
ATOM 3501 O O . SER B 1 111 ? 92.811 59.607 89.854 1.00 39.12 111 SER B O 1
ATOM 3504 N N . ILE B 1 112 ? 93.365 57.428 89.774 1.00 37.67 112 ILE B N 1
ATOM 3505 C CA . ILE B 1 112 ? 91.989 56.977 89.854 1.00 35.93 112 ILE B CA 1
ATOM 3506 C C . ILE B 1 112 ? 91.225 57.573 91.042 1.00 35.84 112 ILE B C 1
ATOM 3507 O O . ILE B 1 112 ? 90.045 57.923 90.910 1.00 36.86 112 ILE B O 1
ATOM 3512 N N . TYR B 1 113 ? 91.875 57.695 92.198 1.00 34.05 113 TYR B N 1
ATOM 3513 C CA . TYR B 1 113 ? 91.207 58.296 93.345 1.00 32.09 113 TYR B CA 1
ATOM 3514 C C . TYR B 1 113 ? 90.972 59.769 93.041 1.00 32.23 113 TYR B C 1
ATOM 3515 O O . TYR B 1 113 ? 89.874 60.290 93.235 1.00 32.19 113 TYR B O 1
ATOM 3524 N N . GLY B 1 114 ? 92.010 60.432 92.544 1.00 32.06 114 GLY B N 1
ATOM 3525 C CA . GLY B 1 114 ? 91.894 61.840 92.213 1.00 33.36 114 GLY B CA 1
ATOM 3526 C C . GLY B 1 114 ? 90.836 62.151 91.165 1.00 33.64 114 GLY B C 1
ATOM 3527 O O . GLY B 1 114 ? 90.083 63.122 91.295 1.00 33.69 114 GLY B O 1
ATOM 3528 N N . LEU B 1 115 ? 90.785 61.342 90.111 1.00 33.58 115 LEU B N 1
ATOM 3529 C CA . LEU B 1 115 ? 89.797 61.557 89.069 1.00 33.03 115 LEU B CA 1
ATOM 3530 C C . LEU B 1 115 ? 88.429 61.271 89.661 1.00 33.03 115 LEU B C 1
ATOM 3531 O O . LEU B 1 115 ? 87.444 61.935 89.327 1.00 32.88 115 LEU B O 1
ATOM 3536 N N . SER B 1 116 ? 88.368 60.290 90.555 1.00 32.70 116 SER B N 1
ATOM 3537 C CA . SER B 1 116 ? 87.102 59.948 91.173 1.00 32.88 116 SER B CA 1
ATOM 3538 C C . SER B 1 116 ? 86.516 61.171 91.879 1.00 33.25 116 SER B C 1
ATOM 3539 O O . SER B 1 116 ? 85.323 61.444 91.757 1.00 35.10 116 SER B O 1
ATOM 3542 N N . PHE B 1 117 ? 87.344 61.912 92.610 1.00 32.55 117 PHE B N 1
ATOM 3543 C CA . PHE B 1 117 ? 86.862 63.118 93.284 1.00 31.36 117 PHE B CA 1
ATOM 3544 C C . PHE B 1 117 ? 86.484 64.185 92.248 1.00 30.92 117 PHE B C 1
ATOM 3545 O O . PHE B 1 117 ? 85.403 64.762 92.298 1.00 29.90 117 PHE B O 1
ATOM 3553 N N . PHE B 1 118 ? 87.384 64.442 91.306 1.00 31.42 118 PHE B N 1
ATOM 3554 C CA . PHE B 1 118 ? 87.148 65.437 90.267 1.00 31.96 118 PHE B CA 1
ATOM 3555 C C . PHE B 1 118 ? 85.866 65.190 89.458 1.00 33.01 118 PHE B C 1
ATOM 3556 O O . PHE B 1 118 ? 85.148 66.137 89.097 1.00 33.18 118 PHE B O 1
ATOM 3564 N N . LYS B 1 119 ? 85.589 63.917 89.176 1.00 32.54 119 LYS B N 1
ATOM 3565 C CA . LYS B 1 119 ? 84.422 63.526 88.394 1.00 31.31 119 LYS B CA 1
ATOM 3566 C C . LYS B 1 119 ? 83.140 63.544 89.211 1.00 31.25 119 LYS B C 1
ATOM 3567 O O . LYS B 1 119 ? 82.052 63.763 88.669 1.00 31.64 119 LYS B O 1
ATOM 3573 N N . ALA B 1 120 ? 83.271 63.303 90.513 1.00 31.01 120 ALA B N 1
ATOM 3574 C CA . ALA B 1 120 ? 82.124 63.319 91.409 1.00 30.63 120 ALA B CA 1
ATOM 3575 C C . ALA B 1 120 ? 81.724 64.782 91.629 1.00 31.56 120 ALA B C 1
ATOM 3576 O O . ALA B 1 120 ? 80.554 65.088 91.853 1.00 32.39 120 ALA B O 1
ATOM 3578 N N . ALA B 1 121 ? 82.698 65.687 91.548 1.00 32.53 121 ALA B N 1
ATOM 3579 C CA . ALA B 1 121 ? 82.434 67.119 91.716 1.00 33.05 121 ALA B CA 1
ATOM 3580 C C . ALA B 1 121 ? 81.630 67.576 90.520 1.00 33.40 121 ALA B C 1
ATOM 3581 O O . ALA B 1 121 ? 80.623 68.272 90.650 1.00 32.63 121 ALA B O 1
ATOM 3583 N N . ARG B 1 122 ? 82.114 67.171 89.351 1.00 34.54 122 ARG B N 1
ATOM 3584 C CA . ARG B 1 122 ? 81.483 67.481 88.082 1.00 35.23 122 ARG B CA 1
ATOM 3585 C C . ARG B 1 122 ? 80.004 67.155 88.208 1.00 35.75 122 ARG B C 1
ATOM 3586 O O . ARG B 1 122 ? 79.155 68.028 88.044 1.00 36.49 122 ARG B O 1
ATOM 3594 N N . GLN B 1 123 ? 79.709 65.893 88.516 1.00 36.16 123 GLN B N 1
ATOM 3595 C CA . GLN B 1 123 ? 78.332 65.431 88.664 1.00 36.49 123 GLN B CA 1
ATOM 3596 C C . GLN B 1 123 ? 77.526 66.340 89.576 1.00 36.65 123 GLN B C 1
ATOM 3597 O O . GLN B 1 123 ? 76.522 66.920 89.152 1.00 37.43 123 GLN B O 1
ATOM 3603 N N . LEU B 1 124 ? 77.969 66.466 90.824 1.00 35.90 124 LEU B N 1
ATOM 3604 C CA . LEU B 1 124 ? 77.267 67.303 91.789 1.00 35.75 124 LEU B CA 1
ATOM 3605 C C . LEU B 1 124 ? 76.958 68.692 91.232 1.00 35.56 124 LEU B C 1
ATOM 3606 O O . LEU B 1 124 ? 75.813 69.142 91.279 1.00 35.40 124 LEU B O 1
ATOM 3611 N N . TYR B 1 125 ? 77.973 69.369 90.708 1.00 35.03 125 TYR B N 1
ATOM 3612 C CA . TYR B 1 125 ? 77.773 70.698 90.145 1.00 35.35 125 TYR B CA 1
ATOM 3613 C C . TYR B 1 125 ? 76.667 70.646 89.101 1.00 35.74 125 TYR B C 1
ATOM 3614 O O . TYR B 1 125 ? 75.760 71.482 89.087 1.00 35.96 125 TYR B O 1
ATOM 3623 N N . SER B 1 126 ? 76.753 69.650 88.226 1.00 35.56 126 SER B N 1
ATOM 3624 C CA . SER B 1 126 ? 75.781 69.480 87.160 1.00 35.20 126 SER B CA 1
ATOM 3625 C C . SER B 1 126 ? 74.344 69.503 87.654 1.00 35.19 126 SER B C 1
ATOM 3626 O O . SER B 1 126 ? 73.455 70.011 86.974 1.00 36.00 126 SER B O 1
ATOM 3629 N N . THR B 1 127 ? 74.118 68.964 88.842 1.00 34.56 127 THR B N 1
ATOM 3630 C CA . THR B 1 127 ? 72.774 68.916 89.387 1.00 34.27 127 THR B CA 1
ATOM 3631 C C . THR B 1 127 ? 72.441 70.029 90.372 1.00 34.87 127 THR B C 1
ATOM 3632 O O . THR B 1 127 ? 71.366 70.005 90.971 1.00 35.12 127 THR B O 1
ATOM 3636 N N . MET B 1 128 ? 73.335 71.004 90.547 1.00 34.54 128 MET B N 1
ATOM 3637 C CA . MET B 1 128 ? 73.075 72.082 91.511 1.00 34.28 128 MET B CA 1
ATOM 3638 C C . MET B 1 128 ? 72.022 73.086 91.039 1.00 33.83 128 MET B C 1
ATOM 3639 O O . MET B 1 128 ? 71.804 73.249 89.837 1.00 33.66 128 MET B O 1
ATOM 3644 N N . LEU B 1 129 ? 71.365 73.740 91.997 1.00 33.27 129 LEU B N 1
ATOM 3645 C CA . LEU B 1 129 ? 70.352 74.751 91.708 1.00 33.37 129 LEU B CA 1
ATOM 3646 C C . LEU B 1 129 ? 70.997 75.897 90.932 1.00 35.26 129 LEU B C 1
ATOM 3647 O O . LEU B 1 129 ? 72.215 76.056 90.959 1.00 35.61 129 LEU B O 1
ATOM 3652 N N . ASP B 1 130 ? 70.192 76.699 90.243 1.00 37.10 130 ASP B N 1
ATOM 3653 C CA . ASP B 1 130 ? 70.744 77.798 89.455 1.00 38.24 130 ASP B CA 1
ATOM 3654 C C . ASP B 1 130 ? 71.775 78.652 90.192 1.00 38.18 130 ASP B C 1
ATOM 3655 O O . ASP B 1 130 ? 72.905 78.799 89.728 1.00 37.83 130 ASP B O 1
ATOM 3660 N N . HIS B 1 131 ? 71.389 79.219 91.332 1.00 38.77 131 HIS B N 1
ATOM 3661 C CA . HIS B 1 131 ? 72.304 80.061 92.099 1.00 39.41 131 HIS B CA 1
ATOM 3662 C C . HIS B 1 131 ? 73.510 79.301 92.639 1.00 38.99 131 HIS B C 1
ATOM 3663 O O . HIS B 1 131 ? 74.585 79.878 92.766 1.00 40.57 131 HIS B O 1
ATOM 3670 N N . GLU B 1 132 ? 73.340 78.023 92.973 1.00 37.52 132 GLU B N 1
ATOM 3671 C CA . GLU B 1 132 ? 74.458 77.228 93.478 1.00 35.92 132 GLU B CA 1
ATOM 3672 C C . GLU B 1 132 ? 75.573 77.183 92.434 1.00 35.17 132 GLU B C 1
ATOM 3673 O O . GLU B 1 132 ? 76.757 77.260 92.770 1.00 34.60 132 GLU B O 1
ATOM 3679 N N . LYS B 1 133 ? 75.190 77.047 91.167 1.00 34.25 133 LYS B N 1
ATOM 3680 C CA . LYS B 1 133 ? 76.165 77.011 90.090 1.00 33.28 133 LYS B CA 1
ATOM 3681 C C . LYS B 1 133 ? 76.785 78.386 89.957 1.00 33.62 133 LYS B C 1
ATOM 3682 O O . LYS B 1 133 ? 77.993 78.509 89.731 1.00 34.78 133 LYS B O 1
ATOM 3688 N N . ALA B 1 134 ? 75.953 79.417 90.107 1.00 33.33 134 ALA B N 1
ATOM 3689 C CA . ALA B 1 134 ? 76.405 80.807 90.004 1.00 34.04 134 ALA B CA 1
ATOM 3690 C C . ALA B 1 134 ? 77.548 81.081 90.972 1.00 34.67 134 ALA B C 1
ATOM 3691 O O . ALA B 1 134 ? 78.624 81.532 90.576 1.00 35.23 134 ALA B O 1
ATOM 3693 N N . VAL B 1 135 ? 77.296 80.805 92.245 1.00 34.85 135 VAL B N 1
ATOM 3694 C CA . VAL B 1 135 ? 78.278 81.002 93.293 1.00 34.60 135 VAL B CA 1
ATOM 3695 C C . VAL B 1 135 ? 79.581 80.247 93.037 1.00 36.43 135 VAL B C 1
ATOM 3696 O O . VAL B 1 135 ? 80.657 80.747 93.353 1.00 37.60 135 VAL B O 1
ATOM 3700 N N . ASN B 1 136 ? 79.499 79.050 92.467 1.00 37.55 136 ASN B N 1
ATOM 3701 C CA . ASN B 1 136 ? 80.711 78.288 92.205 1.00 38.32 136 ASN B CA 1
ATOM 3702 C C . ASN B 1 136 ? 81.277 78.498 90.807 1.00 39.34 136 ASN B C 1
ATOM 3703 O O . ASN B 1 136 ? 82.141 77.746 90.349 1.00 40.55 136 ASN B O 1
ATOM 3708 N N . GLN B 1 137 ? 80.785 79.540 90.147 1.00 39.45 137 GLN B N 1
ATOM 3709 C CA . GLN B 1 137 ? 81.223 79.934 88.814 1.00 39.84 137 GLN B CA 1
ATOM 3710 C C . GLN B 1 137 ? 82.713 79.652 88.532 1.00 37.92 137 GLN B C 1
ATOM 3711 O O . GLN B 1 137 ? 83.044 79.003 87.545 1.00 37.99 137 GLN B O 1
ATOM 3717 N N . PRO B 1 138 ? 83.626 80.134 89.401 1.00 35.73 138 PRO B N 1
ATOM 3718 C CA . PRO B 1 138 ? 85.078 79.966 89.281 1.00 34.58 138 PRO B CA 1
ATOM 3719 C C . PRO B 1 138 ? 85.564 78.550 89.033 1.00 34.47 138 PRO B C 1
ATOM 3720 O O . PRO B 1 138 ? 86.468 78.330 88.230 1.00 34.86 138 PRO B O 1
ATOM 3724 N N . LEU B 1 139 ? 84.982 77.588 89.735 1.00 33.83 139 LEU B N 1
ATOM 3725 C CA . LEU B 1 139 ? 85.390 76.206 89.546 1.00 34.30 139 LEU B CA 1
ATOM 3726 C C . LEU B 1 139 ? 84.611 75.489 88.442 1.00 34.38 139 LEU B C 1
ATOM 3727 O O . LEU B 1 139 ? 84.588 74.256 88.394 1.00 35.10 139 LEU B O 1
ATOM 3732 N N . LYS B 1 140 ? 83.996 76.250 87.542 1.00 33.13 140 LYS B N 1
ATOM 3733 C CA . LYS B 1 140 ? 83.223 75.641 86.472 1.00 32.73 140 LYS B CA 1
ATOM 3734 C C . LYS B 1 140 ? 84.085 74.809 85.529 1.00 32.56 140 LYS B C 1
ATOM 3735 O O . LYS B 1 140 ? 83.568 73.996 84.772 1.00 32.74 140 LYS B O 1
ATOM 3741 N N . ALA B 1 141 ? 85.398 74.999 85.572 1.00 32.62 141 ALA B N 1
ATOM 3742 C CA . ALA B 1 141 ? 86.283 74.225 84.706 1.00 32.79 141 ALA B CA 1
ATOM 3743 C C . ALA B 1 141 ? 86.222 72.761 85.101 1.00 33.23 141 ALA B C 1
ATOM 3744 O O . ALA B 1 141 ? 86.407 71.882 84.261 1.00 33.42 141 ALA B O 1
ATOM 3746 N N . VAL B 1 142 ? 85.968 72.515 86.387 1.00 33.91 142 VAL B N 1
ATOM 3747 C CA . VAL B 1 142 ? 85.864 71.161 86.941 1.00 34.74 142 VAL B CA 1
ATOM 3748 C C . VAL B 1 142 ? 84.678 70.425 86.311 1.00 36.07 142 VAL B C 1
ATOM 3749 O O . VAL B 1 142 ? 84.730 69.207 86.047 1.00 36.90 142 VAL B O 1
ATOM 3753 N N . TYR B 1 143 ? 83.616 71.192 86.078 1.00 35.40 143 TYR B N 1
ATOM 3754 C CA . TYR B 1 143 ? 82.375 70.701 85.499 1.00 34.45 143 TYR B CA 1
ATOM 3755 C C . TYR B 1 143 ? 82.512 70.397 84.022 1.00 34.93 143 TYR B C 1
ATOM 3756 O O . TYR B 1 143 ? 81.959 69.420 83.530 1.00 35.27 143 TYR B O 1
ATOM 3765 N N . TYR B 1 144 ? 83.255 71.239 83.319 1.00 35.74 144 TYR B N 1
ATOM 3766 C CA . TYR B 1 144 ? 83.447 71.072 81.891 1.00 36.75 144 TYR B CA 1
ATOM 3767 C C . TYR B 1 144 ? 84.360 69.918 81.496 1.00 36.75 144 TYR B C 1
ATOM 3768 O O . TYR B 1 144 ? 84.105 69.240 80.503 1.00 36.99 144 TYR B O 1
ATOM 3777 N N . ASP B 1 145 ? 85.422 69.685 82.257 1.00 36.89 145 ASP B N 1
ATOM 3778 C CA . ASP B 1 145 ? 86.349 68.612 81.912 1.00 38.03 145 ASP B CA 1
ATOM 3779 C C . ASP B 1 145 ? 85.663 67.266 81.683 1.00 38.39 145 ASP B C 1
ATOM 3780 O O . ASP B 1 145 ? 84.920 66.785 82.539 1.00 39.11 145 ASP B O 1
ATOM 3785 N N . GLU B 1 146 ? 85.931 66.652 80.533 1.00 38.04 146 GLU B N 1
ATOM 3786 C CA . GLU B 1 146 ? 85.317 65.372 80.202 1.00 37.72 146 GLU B CA 1
ATOM 3787 C C . GLU B 1 146 ? 86.272 64.198 80.100 1.00 37.25 146 GLU B C 1
ATOM 3788 O O . GLU B 1 146 ? 86.091 63.318 79.257 1.00 37.42 146 GLU B O 1
ATOM 3794 N N . THR B 1 147 ? 87.285 64.166 80.951 1.00 35.82 147 THR B N 1
ATOM 3795 C CA . THR B 1 147 ? 88.221 63.064 80.909 1.00 34.38 147 THR B CA 1
ATOM 3796 C C . THR B 1 147 ? 87.497 61.760 81.224 1.00 33.90 147 THR B C 1
ATOM 3797 O O . THR B 1 147 ? 86.782 61.661 82.218 1.00 33.74 147 THR B O 1
ATOM 3801 N N . PRO B 1 148 ? 87.687 60.735 80.381 1.00 33.92 148 PRO B N 1
ATOM 3802 C CA . PRO B 1 148 ? 87.066 59.413 80.542 1.00 34.00 148 PRO B CA 1
ATOM 3803 C C . PRO B 1 148 ? 87.491 58.766 81.855 1.00 34.29 148 PRO B C 1
ATOM 3804 O O . PRO B 1 148 ? 88.528 59.120 82.418 1.00 35.37 148 PRO B O 1
ATOM 3808 N N . ILE B 1 149 ? 86.707 57.806 82.328 1.00 33.73 149 ILE B N 1
ATOM 3809 C CA . ILE B 1 149 ? 87.039 57.085 83.553 1.00 33.97 149 ILE B CA 1
ATOM 3810 C C . ILE B 1 149 ? 86.530 55.662 83.369 1.00 34.15 149 ILE B C 1
ATOM 3811 O O . ILE B 1 149 ? 85.786 55.403 82.427 1.00 34.41 149 ILE B O 1
ATOM 3816 N N . PRO B 1 150 ? 86.947 54.712 84.231 1.00 34.07 150 PRO B N 1
ATOM 3817 C CA . PRO B 1 150 ? 86.432 53.355 84.031 1.00 34.16 150 PRO B CA 1
ATOM 3818 C C . PRO B 1 150 ? 84.913 53.476 83.926 1.00 34.34 150 PRO B C 1
ATOM 3819 O O . PRO B 1 150 ? 84.273 54.108 84.774 1.00 35.08 150 PRO B O 1
ATOM 3823 N N . ALA B 1 151 ? 84.352 52.896 82.872 1.00 33.23 151 ALA B N 1
ATOM 3824 C CA . ALA B 1 151 ? 82.922 52.961 82.610 1.00 31.49 151 ALA B CA 1
ATOM 3825 C C . ALA B 1 151 ? 82.009 52.809 83.822 1.00 31.46 151 ALA B C 1
ATOM 3826 O O . ALA B 1 151 ? 81.214 53.698 84.107 1.00 31.51 151 ALA B O 1
ATOM 3828 N N . HIS B 1 152 ? 82.106 51.695 84.537 1.00 32.00 152 HIS B N 1
ATOM 3829 C CA . HIS B 1 152 ? 81.243 51.495 85.697 1.00 33.30 152 HIS B CA 1
ATOM 3830 C C . HIS B 1 152 ? 81.516 52.457 86.840 1.00 33.45 152 HIS B C 1
ATOM 3831 O O . HIS B 1 152 ? 80.648 52.700 87.677 1.00 32.27 152 HIS B O 1
ATOM 3838 N N . MET B 1 153 ? 82.720 53.017 86.871 1.00 35.19 153 MET B N 1
ATOM 3839 C CA . MET B 1 153 ? 83.065 53.971 87.914 1.00 35.99 153 MET B CA 1
ATOM 3840 C C . MET B 1 153 ? 82.285 55.233 87.596 1.00 35.83 153 MET B C 1
ATOM 3841 O O . MET B 1 153 ? 81.864 55.974 88.492 1.00 35.93 153 MET B O 1
ATOM 3846 N N . SER B 1 154 ? 82.103 55.468 86.299 1.00 35.13 154 SER B N 1
ATOM 3847 C CA . SER B 1 154 ? 81.345 56.617 85.835 1.00 34.21 154 SER B CA 1
ATOM 3848 C C . SER B 1 154 ? 79.892 56.391 86.213 1.00 32.64 154 SER B C 1
ATOM 3849 O O . SER B 1 154 ? 79.250 57.255 86.811 1.00 33.31 154 SER B O 1
ATOM 3852 N N . GLY B 1 155 ? 79.386 55.217 85.860 1.00 30.56 155 GLY B N 1
ATOM 3853 C CA . GLY B 1 155 ? 78.018 54.881 86.181 1.00 29.82 155 GLY B CA 1
ATOM 3854 C C . GLY B 1 155 ? 77.691 55.086 87.651 1.00 29.72 155 GLY B C 1
ATOM 3855 O O . GLY B 1 155 ? 76.641 55.650 87.971 1.00 30.24 155 GLY B O 1
ATOM 3856 N N . ALA B 1 156 ? 78.580 54.645 88.546 1.00 28.55 156 ALA B N 1
ATOM 3857 C CA . ALA B 1 156 ? 78.349 54.788 89.986 1.00 27.70 156 ALA B CA 1
ATOM 3858 C C . ALA B 1 156 ? 78.249 56.261 90.407 1.00 28.15 156 ALA B C 1
ATOM 3859 O O . ALA B 1 156 ? 77.328 56.657 91.132 1.00 27.34 156 ALA B O 1
ATOM 3861 N N . LEU B 1 157 ? 79.192 57.073 89.942 1.00 28.40 157 LEU B N 1
ATOM 3862 C CA . LEU B 1 157 ? 79.189 58.490 90.275 1.00 28.53 157 LEU B CA 1
ATOM 3863 C C . LEU B 1 157 ? 77.884 59.168 89.836 1.00 28.43 157 LEU B C 1
ATOM 3864 O O . LEU B 1 157 ? 77.508 60.228 90.345 1.00 28.36 157 LEU B O 1
ATOM 3869 N N . GLY B 1 158 ? 77.184 58.540 88.903 1.00 27.87 158 GLY B N 1
ATOM 3870 C CA . GLY B 1 158 ? 75.941 59.105 88.425 1.00 29.09 158 GLY B CA 1
ATOM 3871 C C . GLY B 1 158 ? 74.838 59.200 89.469 1.00 30.60 158 GLY B C 1
ATOM 3872 O O . GLY B 1 158 ? 73.863 59.943 89.277 1.00 31.25 158 GLY B O 1
ATOM 3873 N N . ILE B 1 159 ? 74.966 58.458 90.567 1.00 30.48 159 ILE B N 1
ATOM 3874 C CA . ILE B 1 159 ? 73.936 58.498 91.605 1.00 29.59 159 ILE B CA 1
ATOM 3875 C C . ILE B 1 159 ? 73.992 59.792 92.414 1.00 29.95 159 ILE B C 1
ATOM 3876 O O . ILE B 1 159 ? 73.034 60.141 93.094 1.00 30.90 159 ILE B O 1
ATOM 3881 N N . ILE B 1 160 ? 75.110 60.503 92.333 1.00 29.47 160 ILE B N 1
ATOM 3882 C CA . ILE B 1 160 ? 75.283 61.744 93.081 1.00 29.88 160 ILE B CA 1
ATOM 3883 C C . ILE B 1 160 ? 74.461 62.936 92.571 1.00 31.19 160 ILE B C 1
ATOM 3884 O O . ILE B 1 160 ? 74.302 63.114 91.359 1.00 31.57 160 ILE B O 1
ATOM 3889 N N . GLY B 1 161 ? 73.944 63.745 93.505 1.00 31.30 161 GLY B N 1
ATOM 3890 C CA . GLY B 1 161 ? 73.189 64.933 93.132 1.00 30.88 161 GLY B CA 1
ATOM 3891 C C . GLY B 1 161 ? 71.805 65.132 93.721 1.00 30.61 161 GLY B C 1
ATOM 3892 O O . GLY B 1 161 ? 71.236 64.218 94.313 1.00 29.18 161 GLY B O 1
ATOM 3893 N N . HIS B 1 162 ? 71.271 66.344 93.549 1.00 30.96 162 HIS B N 1
ATOM 3894 C CA . HIS B 1 162 ? 69.931 66.699 94.024 1.00 31.67 162 HIS B CA 1
ATOM 3895 C C . HIS B 1 162 ? 68.907 65.831 93.306 1.00 32.14 162 HIS B C 1
ATOM 3896 O O . HIS B 1 162 ? 69.131 65.413 92.177 1.00 32.41 162 HIS B O 1
ATOM 3903 N N . MET B 1 163 ? 67.762 65.598 93.930 1.00 33.57 163 MET B N 1
ATOM 3904 C CA . MET B 1 163 ? 66.749 64.773 93.293 1.00 36.13 163 MET B CA 1
ATOM 3905 C C . MET B 1 163 ? 65.390 65.437 93.175 1.00 37.96 163 MET B C 1
ATOM 3906 O O . MET B 1 163 ? 64.953 66.157 94.080 1.00 38.12 163 MET B O 1
ATOM 3911 N N . LYS B 1 164 ? 64.731 65.194 92.043 1.00 39.09 164 LYS B N 1
ATOM 3912 C CA . LYS B 1 164 ? 63.384 65.696 91.810 1.00 40.11 164 LYS B CA 1
ATOM 3913 C C . LYS B 1 164 ? 62.546 64.490 92.208 1.00 40.27 164 LYS B C 1
ATOM 3914 O O . LYS B 1 164 ? 62.805 63.391 91.726 1.00 40.87 164 LYS B O 1
ATOM 3920 N N . THR B 1 165 ? 61.573 64.669 93.099 1.00 40.47 165 THR B N 1
ATOM 3921 C CA . THR B 1 165 ? 60.758 63.536 93.541 1.00 41.61 165 THR B CA 1
ATOM 3922 C C . THR B 1 165 ? 59.285 63.862 93.752 1.00 42.07 165 THR B C 1
ATOM 3923 O O . THR B 1 165 ? 58.913 65.007 93.991 1.00 41.88 165 THR B O 1
ATOM 3927 N N . LYS B 1 166 ? 58.461 62.820 93.694 1.00 42.94 166 LYS B N 1
ATOM 3928 C CA . LYS B 1 166 ? 57.015 62.927 93.864 1.00 43.32 166 LYS B CA 1
ATOM 3929 C C . LYS B 1 166 ? 56.530 63.689 95.096 1.00 42.42 166 LYS B C 1
ATOM 3930 O O . LYS B 1 166 ? 55.324 63.819 95.287 1.00 43.08 166 LYS B O 1
ATOM 3936 N N . VAL B 1 167 ? 57.433 64.174 95.942 1.00 40.37 167 VAL B N 1
ATOM 3937 C CA . VAL B 1 167 ? 56.997 64.912 97.123 1.00 38.13 167 VAL B CA 1
ATOM 3938 C C . VAL B 1 167 ? 57.675 66.267 97.199 1.00 37.93 167 VAL B C 1
ATOM 3939 O O . VAL B 1 167 ? 57.393 67.068 98.096 1.00 39.24 167 VAL B O 1
ATOM 3943 N N . GLY B 1 168 ? 58.565 66.523 96.246 1.00 36.29 168 GLY B N 1
ATOM 3944 C CA . GLY B 1 168 ? 59.271 67.791 96.219 1.00 35.90 168 GLY B CA 1
ATOM 3945 C C . GLY B 1 168 ? 60.721 67.623 95.819 1.00 35.73 168 GLY B C 1
ATOM 3946 O O . GLY B 1 168 ? 61.069 66.679 95.110 1.00 35.62 168 GLY B O 1
ATOM 3947 N N . ASP B 1 169 ? 61.574 68.536 96.265 1.00 36.02 169 ASP B N 1
ATOM 3948 C CA . ASP B 1 169 ? 62.991 68.443 95.940 1.00 36.77 169 ASP B CA 1
ATOM 3949 C C . ASP B 1 169 ? 63.806 67.977 97.136 1.00 36.12 169 ASP B C 1
ATOM 3950 O O . ASP B 1 169 ? 63.775 68.595 98.199 1.00 37.78 169 ASP B O 1
ATOM 3955 N N . VAL B 1 170 ? 64.520 66.871 96.968 1.00 33.95 170 VAL B N 1
ATOM 3956 C CA . VAL B 1 170 ? 65.367 66.348 98.031 1.00 30.82 170 VAL B CA 1
ATOM 3957 C C . VAL B 1 170 ? 66.771 66.795 97.640 1.00 29.89 170 VAL B C 1
ATOM 3958 O O . VAL B 1 170 ? 67.281 66.387 96.601 1.00 30.43 170 VAL B O 1
ATOM 3962 N N . LEU B 1 171 ? 67.383 67.643 98.461 1.00 28.90 171 LEU B N 1
ATOM 3963 C CA . LEU B 1 171 ? 68.709 68.186 98.162 1.00 28.84 171 LEU B CA 1
ATOM 3964 C C . LEU B 1 171 ? 69.889 67.539 98.882 1.00 30.36 171 LEU B C 1
ATOM 3965 O O . LEU B 1 171 ? 69.729 66.905 99.932 1.00 31.91 171 LEU B O 1
ATOM 3970 N N . VAL B 1 172 ? 71.077 67.704 98.302 1.00 30.25 172 VAL B N 1
ATOM 3971 C CA . VAL B 1 172 ? 72.305 67.182 98.892 1.00 30.36 172 VAL B CA 1
ATOM 3972 C C . VAL B 1 172 ? 72.733 68.279 99.859 1.00 30.92 172 VAL B C 1
ATOM 3973 O O . VAL B 1 172 ? 73.209 69.328 99.432 1.00 31.02 172 VAL B O 1
ATOM 3977 N N . LYS B 1 173 ? 72.561 68.046 101.156 1.00 31.68 173 LYS B N 1
ATOM 3978 C CA . LYS B 1 173 ? 72.901 69.057 102.150 1.00 33.94 173 LYS B CA 1
ATOM 3979 C C . LYS B 1 173 ? 74.302 69.644 101.981 1.00 34.22 173 LYS B C 1
ATOM 3980 O O . LYS B 1 173 ? 75.273 68.910 101.810 1.00 34.72 173 LYS B O 1
ATOM 3986 N N . ASP B 1 174 ? 74.394 70.972 102.015 1.00 33.96 174 ASP B N 1
ATOM 3987 C CA . ASP B 1 174 ? 75.671 71.677 101.870 1.00 33.73 174 ASP B CA 1
ATOM 3988 C C . ASP B 1 174 ? 76.425 71.412 100.569 1.00 33.07 174 ASP B C 1
ATOM 3989 O O . ASP B 1 174 ? 77.652 71.328 100.567 1.00 31.97 174 ASP B O 1
ATOM 3994 N N . ALA B 1 175 ? 75.701 71.302 99.463 1.00 33.43 175 ALA B N 1
ATOM 3995 C CA . ALA B 1 175 ? 76.327 71.033 98.178 1.00 34.33 175 ALA B CA 1
ATOM 3996 C C . ALA B 1 175 ? 77.524 71.940 97.891 1.00 35.29 175 ALA B C 1
ATOM 3997 O O . ALA B 1 175 ? 78.581 71.467 97.484 1.00 35.33 175 ALA B O 1
ATOM 3999 N N . GLY B 1 176 ? 77.362 73.242 98.106 1.00 36.48 176 GLY B N 1
ATOM 4000 C CA . GLY B 1 176 ? 78.452 74.174 97.848 1.00 37.17 176 GLY B CA 1
ATOM 4001 C C . GLY B 1 176 ? 79.736 73.799 98.563 1.00 37.07 176 GLY B C 1
ATOM 4002 O O . GLY B 1 176 ? 80.816 73.776 97.975 1.00 37.77 176 GLY B O 1
ATOM 4003 N N . VAL B 1 177 ? 79.619 73.506 99.848 1.00 36.07 177 VAL B N 1
ATOM 4004 C CA . VAL B 1 177 ? 80.771 73.120 100.630 1.00 34.73 177 VAL B CA 1
ATOM 4005 C C . VAL B 1 177 ? 81.348 71.825 100.091 1.00 35.04 177 VAL B C 1
ATOM 4006 O O . VAL B 1 177 ? 82.555 71.720 99.863 1.00 35.32 177 VAL B O 1
ATOM 4010 N N . LEU B 1 178 ? 80.478 70.838 99.895 1.00 34.99 178 LEU B N 1
ATOM 4011 C CA . LEU B 1 178 ? 80.904 69.533 99.397 1.00 34.79 178 LEU B CA 1
ATOM 4012 C C . LEU B 1 178 ? 81.581 69.613 98.030 1.00 35.15 178 LEU B C 1
ATOM 4013 O O . LEU B 1 178 ? 82.653 69.038 97.848 1.00 34.89 178 LEU B O 1
ATOM 4018 N N . PHE B 1 179 ? 80.961 70.321 97.081 1.00 35.74 179 PHE B N 1
ATOM 4019 C CA . PHE B 1 179 ? 81.524 70.492 95.735 1.00 35.81 179 PHE B CA 1
ATOM 4020 C C . PHE B 1 179 ? 8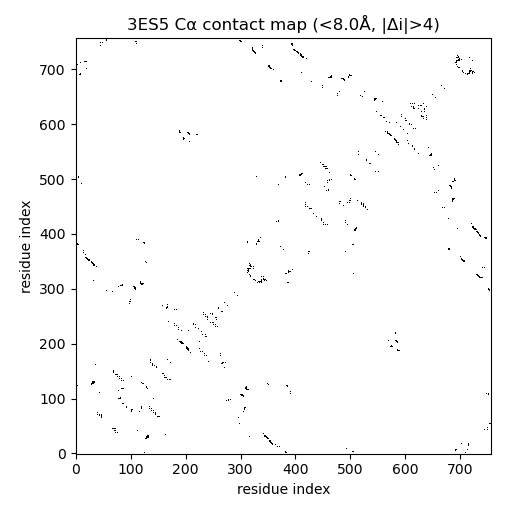2.968 71.008 95.811 1.00 37.04 179 PHE B C 1
ATOM 4021 O O . PHE B 1 179 ? 83.854 70.536 95.083 1.00 37.17 179 PHE B O 1
ATOM 4029 N N . LYS B 1 180 ? 83.196 71.989 96.685 1.00 36.98 180 LYS B N 1
ATOM 4030 C CA . LYS B 1 180 ? 84.530 72.549 96.874 1.00 36.03 180 LYS B CA 1
ATOM 4031 C C . LYS B 1 180 ? 85.464 71.538 97.584 1.00 35.77 180 LYS B C 1
ATOM 4032 O O . LYS B 1 180 ? 86.629 71.381 97.206 1.00 35.42 180 LYS B O 1
ATOM 4038 N N . ARG B 1 181 ? 84.953 70.837 98.594 1.00 34.61 181 ARG B N 1
ATOM 4039 C CA . ARG B 1 181 ? 85.761 69.837 99.282 1.00 33.96 181 ARG B CA 1
ATOM 4040 C C . ARG B 1 181 ? 86.140 68.724 98.292 1.00 34.10 181 ARG B C 1
ATOM 4041 O O . ARG B 1 181 ? 87.313 68.353 98.183 1.00 33.39 181 ARG B O 1
ATOM 4049 N N . GLY B 1 182 ? 85.142 68.203 97.574 1.00 34.42 182 GLY B N 1
ATOM 4050 C CA . GLY B 1 182 ? 85.380 67.162 96.591 1.00 32.27 182 GLY B CA 1
ATOM 4051 C C . GLY B 1 182 ? 86.474 67.617 95.634 1.00 32.56 182 GLY B C 1
ATOM 4052 O O . GLY B 1 182 ? 87.330 66.821 95.256 1.00 33.07 182 GLY B O 1
ATOM 4053 N N . THR B 1 183 ? 86.470 68.895 95.250 1.00 31.91 183 THR B N 1
ATOM 4054 C CA . THR B 1 183 ? 87.489 69.418 94.326 1.00 32.11 183 THR B CA 1
ATOM 4055 C C . THR B 1 183 ? 88.868 69.486 94.956 1.00 33.04 183 THR B C 1
ATOM 4056 O O . THR B 1 183 ? 89.861 69.098 94.344 1.00 32.76 183 THR B O 1
ATOM 4060 N N . ALA B 1 184 ? 88.926 70.013 96.172 1.00 34.57 184 ALA B N 1
ATOM 4061 C CA . ALA B 1 184 ? 90.188 70.135 96.885 1.00 35.61 184 ALA B CA 1
ATOM 4062 C C . ALA B 1 184 ? 90.782 68.752 97.074 1.00 36.34 184 ALA B C 1
ATOM 4063 O O . ALA B 1 184 ? 91.993 68.566 96.963 1.00 36.81 184 ALA B O 1
ATOM 4065 N N . ALA B 1 185 ? 89.912 67.786 97.354 1.00 36.60 185 ALA B N 1
ATOM 4066 C CA . ALA B 1 185 ? 90.321 66.404 97.573 1.00 36.87 185 ALA B CA 1
ATOM 4067 C C . ALA B 1 185 ? 91.082 65.832 96.381 1.00 37.60 185 ALA B C 1
ATOM 4068 O O . ALA B 1 185 ? 92.087 65.135 96.548 1.00 37.08 185 ALA B O 1
ATOM 4070 N N . GLY B 1 186 ? 90.594 66.126 95.179 1.00 38.57 186 GLY B N 1
ATOM 4071 C CA . GLY B 1 186 ? 91.245 65.643 93.974 1.00 39.84 186 GLY B CA 1
ATOM 4072 C C . GLY B 1 186 ? 92.605 66.291 93.768 1.00 40.42 186 GLY B C 1
ATOM 4073 O O . GLY B 1 186 ? 93.570 65.634 93.362 1.00 41.05 186 GLY B O 1
ATOM 4074 N N . VAL B 1 187 ? 92.682 67.589 94.043 1.00 39.77 187 VAL B N 1
ATOM 4075 C CA . VAL B 1 187 ? 93.932 68.318 93.898 1.00 38.14 187 VAL B CA 1
ATOM 4076 C C . VAL B 1 187 ? 94.914 67.752 94.903 1.00 37.12 187 VAL B C 1
ATOM 4077 O O . VAL B 1 187 ? 96.086 67.555 94.600 1.00 36.53 187 VAL B O 1
ATOM 4081 N N . THR B 1 188 ? 94.410 67.491 96.102 1.00 36.91 188 THR B N 1
ATOM 4082 C CA . THR B 1 188 ? 95.222 66.953 97.180 1.00 37.88 188 THR B CA 1
ATOM 4083 C C . THR B 1 188 ? 95.733 65.562 96.848 1.00 39.31 188 THR B C 1
ATOM 4084 O O . THR B 1 188 ? 96.927 65.288 96.987 1.00 40.16 188 THR B O 1
ATOM 4088 N N . LYS B 1 189 ? 94.831 64.683 96.417 1.00 40.16 189 LYS B N 1
ATOM 4089 C CA . LYS B 1 189 ? 95.216 63.317 96.083 1.00 41.24 189 LYS B CA 1
ATOM 4090 C C . LYS B 1 189 ? 96.303 63.313 95.022 1.00 42.54 189 LYS B C 1
ATOM 4091 O O . LYS B 1 189 ? 97.314 62.620 95.160 1.00 42.22 189 LYS B O 1
ATOM 4097 N N . PHE B 1 190 ? 96.092 64.093 93.964 1.00 44.04 190 PHE B N 1
ATOM 4098 C CA . PHE B 1 190 ? 97.057 64.174 92.874 1.00 45.33 190 PHE B CA 1
ATOM 4099 C C . PHE B 1 190 ? 98.407 64.667 93.355 1.00 47.63 190 PHE B C 1
ATOM 4100 O O . PHE B 1 190 ? 99.435 64.314 92.788 1.00 48.73 190 PHE B O 1
ATOM 4108 N N . SER B 1 191 ? 98.407 65.484 94.400 1.00 49.99 191 SER B N 1
ATOM 4109 C CA . SER B 1 191 ? 99.654 66.002 94.929 1.00 52.41 191 SER B CA 1
ATOM 4110 C C . SER B 1 191 ? 100.548 64.904 95.452 1.00 54.15 191 SER B C 1
ATOM 4111 O O . SER B 1 191 ? 101.762 65.062 95.478 1.00 55.73 191 SER B O 1
ATOM 4114 N N . GLU B 1 192 ? 99.957 63.789 95.865 1.00 55.66 192 GLU B N 1
ATOM 4115 C CA . GLU B 1 192 ? 100.752 62.678 96.366 1.00 57.88 192 GLU B CA 1
ATOM 4116 C C . GLU B 1 192 ? 101.727 62.168 95.297 1.00 59.49 192 GLU B C 1
ATOM 4117 O O . GLU B 1 192 ? 102.833 61.729 95.611 1.00 59.34 192 GLU B O 1
ATOM 4123 N N . ILE B 1 193 ? 101.314 62.223 94.036 1.00 61.78 193 ILE B N 1
ATOM 4124 C CA . ILE B 1 193 ? 102.163 61.766 92.945 1.00 64.28 193 ILE B CA 1
ATOM 4125 C C . ILE B 1 193 ? 103.573 62.330 93.106 1.00 67.00 193 ILE B C 1
ATOM 4126 O O . ILE B 1 193 ? 104.551 61.590 93.021 1.00 67.60 193 ILE B O 1
ATOM 4131 N N . ASP B 1 194 ? 103.671 63.636 93.356 1.00 70.37 194 ASP B N 1
ATOM 4132 C CA . ASP B 1 194 ? 104.970 64.302 93.512 1.00 74.18 194 ASP B CA 1
ATOM 4133 C C . ASP B 1 194 ? 105.388 64.576 94.952 1.00 75.37 194 ASP B C 1
ATOM 4134 O O . ASP B 1 194 ? 106.396 65.244 95.189 1.00 75.34 194 ASP B O 1
ATOM 4139 N N . ASN B 1 195 ? 104.617 64.072 95.908 1.00 76.90 195 ASN B N 1
ATOM 4140 C CA . ASN B 1 195 ? 104.912 64.298 97.316 1.00 78.00 195 ASN B CA 1
ATOM 4141 C C . ASN B 1 195 ? 104.820 65.770 97.667 1.00 78.28 195 ASN B C 1
ATOM 4142 O O . ASN B 1 195 ? 105.049 66.154 98.815 1.00 79.28 195 ASN B O 1
ATOM 4147 N N . ASP B 1 196 ? 104.487 66.586 96.669 1.00 77.73 196 ASP B N 1
ATOM 4148 C CA . ASP B 1 196 ? 104.334 68.024 96.851 1.00 76.42 196 ASP B CA 1
ATOM 4149 C C . ASP B 1 196 ? 103.366 68.276 98.009 1.00 75.64 196 ASP B C 1
ATOM 4150 O O . ASP B 1 196 ? 102.158 68.074 97.874 1.00 75.48 196 ASP B O 1
ATOM 4155 N N . LYS B 1 197 ? 103.899 68.726 99.140 1.00 74.65 197 LYS B N 1
ATOM 4156 C CA . LYS B 1 197 ? 103.074 68.962 100.317 1.00 73.62 197 LYS B CA 1
ATOM 4157 C C . LYS B 1 197 ? 102.385 70.316 100.406 1.00 71.83 197 LYS B C 1
ATOM 4158 O O . LYS B 1 197 ? 101.937 70.708 101.488 1.00 71.93 197 LYS B O 1
ATOM 4164 N N . THR B 1 198 ? 102.288 71.031 99.288 1.00 69.06 198 THR B N 1
ATOM 4165 C CA . THR B 1 198 ? 101.612 72.324 99.305 1.00 66.95 198 THR B CA 1
ATOM 4166 C C . THR B 1 198 ? 100.153 72.056 99.640 1.00 65.87 198 THR B C 1
ATOM 4167 O O . THR B 1 198 ? 99.536 72.768 100.435 1.00 65.80 198 THR B O 1
ATOM 4171 N N . TRP B 1 199 ? 99.616 71.010 99.020 1.00 64.31 199 TRP B N 1
ATOM 4172 C CA . TRP B 1 199 ? 98.239 70.592 99.232 1.00 62.49 199 TRP B CA 1
ATOM 4173 C C . TRP B 1 199 ? 98.332 69.380 100.137 1.00 61.42 199 TRP B C 1
ATOM 4174 O O . TRP B 1 199 ? 98.410 68.236 99.680 1.00 60.42 199 TRP B O 1
ATOM 4185 N N . ASN B 1 200 ? 98.336 69.657 101.434 1.00 60.67 200 ASN B N 1
ATOM 4186 C CA . ASN B 1 200 ? 98.470 68.625 102.437 1.00 60.03 200 ASN B CA 1
ATOM 4187 C C . ASN B 1 200 ? 97.540 68.913 103.608 1.00 58.83 200 ASN B C 1
ATOM 4188 O O . ASN B 1 200 ? 97.990 69.373 104.653 1.00 59.79 200 ASN B O 1
ATOM 4193 N N . LEU B 1 201 ? 96.250 68.644 103.429 1.00 56.93 201 LEU B N 1
ATOM 4194 C CA . LEU B 1 201 ? 95.245 68.890 104.469 1.00 55.04 201 LEU B CA 1
ATOM 4195 C C . LEU B 1 201 ? 94.102 67.892 104.399 1.00 54.43 201 LEU B C 1
ATOM 4196 O O . LEU B 1 201 ? 93.873 67.267 103.362 1.00 55.14 201 LEU B O 1
ATOM 4201 N N . ASP B 1 202 ? 93.378 67.746 105.503 1.00 53.18 202 ASP B N 1
ATOM 4202 C CA . ASP B 1 202 ? 92.235 66.845 105.523 1.00 51.60 202 ASP B CA 1
ATOM 4203 C C . ASP B 1 202 ? 91.106 67.642 104.896 1.00 50.39 202 ASP B C 1
ATOM 4204 O O . ASP B 1 202 ? 90.473 68.461 105.558 1.00 51.12 202 ASP B O 1
ATOM 4209 N N . CYS B 1 203 ? 90.864 67.400 103.614 1.00 48.25 203 CYS B N 1
ATOM 4210 C CA . CYS B 1 203 ? 89.846 68.128 102.878 1.00 46.16 203 CYS B CA 1
ATOM 4211 C C . CYS B 1 203 ? 88.423 67.996 103.409 1.00 45.04 203 CYS B C 1
ATOM 4212 O O . CYS B 1 203 ? 87.563 68.826 103.104 1.00 45.40 203 CYS B O 1
ATOM 4215 N N . SER B 1 204 ? 88.164 66.969 104.210 1.00 43.21 204 SER B N 1
ATOM 4216 C CA . SER B 1 204 ? 86.825 66.789 104.753 1.00 42.04 204 SER B CA 1
ATOM 4217 C C . SER B 1 204 ? 86.444 67.957 105.666 1.00 42.56 204 SER B C 1
ATOM 4218 O O . SER B 1 204 ? 85.272 68.318 105.761 1.00 42.77 204 SER B O 1
ATOM 4221 N N . LYS B 1 205 ? 87.443 68.553 106.317 1.00 42.69 205 LYS B N 1
ATOM 4222 C CA . LYS B 1 205 ? 87.230 69.665 107.251 1.00 42.37 205 LYS B CA 1
ATOM 4223 C C . LYS B 1 205 ? 87.176 71.072 106.665 1.00 41.85 205 LYS B C 1
ATOM 4224 O O . LYS B 1 205 ? 86.573 71.961 107.258 1.00 42.44 205 LYS B O 1
ATOM 4230 N N . LEU B 1 206 ? 87.813 71.277 105.519 1.00 41.16 206 LEU B N 1
ATOM 4231 C CA . LEU B 1 206 ? 87.850 72.591 104.888 1.00 40.88 206 LEU B CA 1
ATOM 4232 C C . LEU B 1 206 ? 86.530 73.340 104.814 1.00 41.03 206 LEU B C 1
ATOM 4233 O O . LEU B 1 206 ? 85.481 72.748 104.565 1.00 41.60 206 LEU B O 1
ATOM 4238 N N . VAL B 1 207 ? 86.598 74.649 105.045 1.00 41.21 207 VAL B N 1
ATOM 4239 C CA . VAL B 1 207 ? 85.443 75.536 104.940 1.00 42.10 207 VAL B CA 1
ATOM 4240 C C . VAL B 1 207 ? 85.967 76.829 104.368 1.00 42.29 207 VAL B C 1
ATOM 4241 O O . VAL B 1 207 ? 87.009 77.327 104.787 1.00 42.14 207 VAL B O 1
ATOM 4245 N N . TRP B 1 208 ? 85.250 77.358 103.390 1.00 43.03 208 TRP B N 1
ATOM 4246 C CA . TRP B 1 208 ? 85.640 78.599 102.746 1.00 44.47 208 TRP B CA 1
ATOM 4247 C C . TRP B 1 208 ? 84.871 79.759 103.361 1.00 46.12 208 TRP B C 1
ATOM 4248 O O . TRP B 1 208 ? 84.048 79.558 104.253 1.00 46.33 208 TRP B O 1
ATOM 4259 N N . ALA B 1 209 ? 85.146 80.971 102.888 1.00 47.44 209 ALA B N 1
ATOM 4260 C CA . ALA B 1 209 ? 84.475 82.153 103.403 1.00 47.81 209 ALA B CA 1
ATOM 4261 C C . ALA B 1 209 ? 83.317 82.596 102.515 1.00 48.12 209 ALA B C 1
ATOM 4262 O O . ALA B 1 209 ? 83.188 83.771 102.200 1.00 46.75 209 ALA B O 1
ATOM 4264 N N . ASP B 1 210 ? 82.489 81.649 102.095 1.00 50.01 210 ASP B N 1
ATOM 4265 C CA . ASP B 1 210 ? 81.326 81.973 101.280 1.00 51.85 210 ASP B CA 1
ATOM 4266 C C . ASP B 1 210 ? 80.108 81.649 102.130 1.00 52.60 210 ASP B C 1
ATOM 4267 O O . ASP B 1 210 ? 80.237 81.089 103.219 1.00 52.87 210 ASP B O 1
ATOM 4272 N N . HIS B 1 211 ? 78.923 81.979 101.641 1.00 53.28 211 HIS B N 1
ATOM 4273 C CA . HIS B 1 211 ? 77.731 81.714 102.426 1.00 54.63 211 HIS B CA 1
ATOM 4274 C C . HIS B 1 211 ? 77.438 80.253 102.687 1.00 53.57 211 HIS B C 1
ATOM 4275 O O . HIS B 1 211 ? 77.041 79.895 103.794 1.00 52.74 211 HIS B O 1
ATOM 4282 N N . SER B 1 212 ? 77.647 79.406 101.684 1.00 52.52 212 SER B N 1
ATOM 4283 C CA . SER B 1 212 ? 77.388 77.977 101.846 1.00 51.33 212 SER B CA 1
ATOM 4284 C C . SER B 1 212 ? 78.073 77.444 103.109 1.00 50.47 212 SER B C 1
ATOM 4285 O O . SER B 1 212 ? 77.441 76.767 103.932 1.00 50.55 212 SER B O 1
ATOM 4288 N N . SER B 1 213 ? 79.358 77.767 103.263 1.00 48.66 213 SER B N 1
ATOM 4289 C CA . SER B 1 213 ? 80.131 77.315 104.415 1.00 47.13 213 SER B CA 1
ATOM 4290 C C . SER B 1 213 ? 79.636 77.957 105.697 1.00 46.44 213 SER B C 1
ATOM 4291 O O . SER B 1 213 ? 79.587 77.308 106.744 1.00 46.46 213 SER B O 1
ATOM 4294 N N . LEU B 1 214 ? 79.261 79.229 105.615 1.00 45.01 214 LEU B N 1
ATOM 4295 C CA . LEU B 1 214 ? 78.802 79.938 106.797 1.00 44.27 214 LEU B CA 1
ATOM 4296 C C . LEU B 1 214 ? 77.612 79.254 107.447 1.00 43.67 214 LEU B C 1
ATOM 4297 O O . LEU B 1 214 ? 77.651 78.945 108.635 1.00 43.86 214 LEU B O 1
ATOM 4302 N N . SER B 1 215 ? 76.563 79.007 106.672 1.00 42.82 215 SER B N 1
ATOM 4303 C CA . SER B 1 215 ? 75.368 78.366 107.207 1.00 43.03 215 SER B CA 1
ATOM 4304 C C . SER B 1 215 ? 75.745 77.090 107.913 1.00 43.69 215 SER B C 1
ATOM 4305 O O . SER B 1 215 ? 75.203 76.767 108.968 1.00 44.41 215 SER B O 1
ATOM 4308 N N . MET B 1 216 ? 76.674 76.356 107.316 1.00 44.02 216 MET B N 1
ATOM 4309 C CA . MET B 1 216 ? 77.112 75.107 107.899 1.00 44.23 216 MET B CA 1
ATOM 4310 C C . MET B 1 216 ? 77.737 75.398 109.261 1.00 44.97 216 MET B C 1
ATOM 4311 O O . MET B 1 216 ? 77.362 74.785 110.261 1.00 45.77 216 MET B O 1
ATOM 4316 N N . ILE B 1 217 ? 78.678 76.344 109.296 1.00 45.09 217 ILE B N 1
ATOM 4317 C CA . ILE B 1 217 ? 79.352 76.720 110.542 1.00 44.32 217 ILE B CA 1
ATOM 4318 C C . ILE B 1 217 ? 78.297 77.003 111.607 1.00 43.88 217 ILE B C 1
ATOM 4319 O O . ILE B 1 217 ? 78.317 76.409 112.685 1.00 44.16 217 ILE B O 1
ATOM 4324 N N . LYS B 1 218 ? 77.378 77.912 111.281 1.00 43.32 218 LYS B N 1
ATOM 4325 C CA . LYS B 1 218 ? 76.289 78.318 112.173 1.00 43.18 218 LYS B CA 1
ATOM 4326 C C . LYS B 1 218 ? 75.452 77.142 112.682 1.00 43.56 218 LYS B C 1
ATOM 4327 O O . LYS B 1 218 ? 75.081 77.103 113.858 1.00 43.08 218 LYS B O 1
ATOM 4333 N N . ARG B 1 219 ? 75.150 76.191 111.798 1.00 44.31 219 ARG B N 1
ATOM 4334 C CA . ARG B 1 219 ? 74.355 75.023 112.176 1.00 45.39 219 ARG B CA 1
ATOM 4335 C C . ARG B 1 219 ? 75.129 74.148 113.144 1.00 45.16 219 ARG B C 1
ATOM 4336 O O . ARG B 1 219 ? 74.613 73.759 114.193 1.00 44.66 219 ARG B O 1
ATOM 4344 N N . LEU B 1 220 ? 76.369 73.840 112.769 1.00 45.30 220 LEU B N 1
ATOM 4345 C CA . LEU B 1 220 ? 77.259 73.017 113.577 1.00 45.83 220 LEU B CA 1
ATOM 4346 C C . LEU B 1 220 ? 77.488 73.650 114.937 1.00 47.04 220 LEU B C 1
ATOM 4347 O O . LEU B 1 220 ? 77.846 72.966 115.897 1.00 47.22 220 LEU B O 1
ATOM 4352 N N . ALA B 1 221 ? 77.292 74.962 115.011 1.00 48.38 221 ALA B N 1
ATOM 4353 C CA . ALA B 1 221 ? 77.446 75.683 116.265 1.00 49.50 221 ALA B CA 1
ATOM 4354 C C . ALA B 1 221 ? 76.267 75.293 117.149 1.00 50.70 221 ALA B C 1
ATOM 4355 O O . ALA B 1 221 ? 76.451 74.717 118.220 1.00 50.85 221 ALA B O 1
ATOM 4357 N N . SER B 1 222 ? 75.057 75.600 116.687 1.00 51.42 222 SER B N 1
ATOM 4358 C CA . SER B 1 222 ? 73.850 75.265 117.428 1.00 53.19 222 SER B CA 1
ATOM 4359 C C . SER B 1 222 ? 73.914 73.825 117.893 1.00 54.91 222 SER B C 1
ATOM 4360 O O . SER B 1 222 ? 73.517 73.514 119.009 1.00 55.75 222 SER B O 1
ATOM 4363 N N . GLU B 1 223 ? 74.406 72.947 117.027 1.00 56.90 223 GLU B N 1
ATOM 4364 C CA . GLU B 1 223 ? 74.535 71.537 117.366 1.00 59.60 223 GLU B CA 1
ATOM 4365 C C . GLU B 1 223 ? 75.313 71.417 118.670 1.00 60.03 223 GLU B C 1
ATOM 4366 O O . GLU B 1 223 ? 74.800 70.899 119.662 1.00 60.75 223 GLU B O 1
ATOM 4372 N N . LYS B 1 224 ? 76.556 71.901 118.645 1.00 59.99 224 LYS B N 1
ATOM 4373 C CA . LYS B 1 224 ? 77.467 71.871 119.794 1.00 59.75 224 LYS B CA 1
ATOM 4374 C C . LYS B 1 224 ? 76.887 72.428 121.086 1.00 60.65 224 LYS B C 1
ATOM 4375 O O . LYS B 1 224 ? 76.997 71.801 122.139 1.00 61.13 224 LYS B O 1
ATOM 4381 N N . ILE B 1 225 ? 76.294 73.617 121.009 1.00 60.95 225 ILE B N 1
ATOM 4382 C CA . ILE B 1 225 ? 75.718 74.249 122.188 1.00 61.39 225 ILE B CA 1
ATOM 4383 C C . ILE B 1 225 ? 74.729 73.317 122.883 1.00 62.72 225 ILE B C 1
ATOM 4384 O O . ILE B 1 225 ? 74.956 72.914 124.024 1.00 64.47 225 ILE B O 1
ATOM 4389 N N . SER B 1 226 ? 73.640 72.970 122.197 1.00 62.72 226 SER B N 1
ATOM 4390 C CA . SER B 1 226 ? 72.624 72.087 122.771 1.00 62.91 226 SER B CA 1
ATOM 4391 C C . SER B 1 226 ? 73.212 70.711 123.097 1.00 62.46 226 SER B C 1
ATOM 4392 O O . SER B 1 226 ? 72.515 69.818 123.583 1.00 62.05 226 SER B O 1
ATOM 4395 N N . GLN B 1 227 ? 74.500 70.550 122.823 1.00 62.34 227 GLN B N 1
ATOM 4396 C CA . GLN B 1 227 ? 75.189 69.301 123.095 1.00 62.89 227 GLN B CA 1
ATOM 4397 C C . GLN B 1 227 ? 75.991 69.452 124.381 1.00 62.37 227 GLN B C 1
ATOM 4398 O O . GLN B 1 227 ? 75.970 68.574 125.241 1.00 62.39 227 GLN B O 1
ATOM 4404 N N . LEU B 1 228 ? 76.692 70.577 124.503 1.00 61.93 228 LEU B N 1
ATOM 4405 C CA . LEU B 1 228 ? 77.515 70.876 125.677 1.00 60.98 228 LEU B CA 1
ATOM 4406 C C . LEU B 1 228 ? 76.623 71.215 126.883 1.00 60.88 228 LEU B C 1
ATOM 4407 O O . LEU B 1 228 ? 76.885 70.796 128.013 1.00 60.83 228 LEU B O 1
ATOM 4412 N N . VAL B 1 229 ? 75.570 71.979 126.619 1.00 60.23 229 VAL B N 1
ATOM 4413 C CA . VAL B 1 229 ? 74.617 72.402 127.629 1.00 61.04 229 VAL B CA 1
ATOM 4414 C C . VAL B 1 229 ? 73.976 71.238 128.397 1.00 62.72 229 VAL B C 1
ATOM 4415 O O . VAL B 1 229 ? 73.360 71.429 129.447 1.00 62.85 229 VAL B O 1
ATOM 4419 N N . LYS B 1 230 ? 74.127 70.024 127.888 1.00 64.93 230 LYS B N 1
ATOM 4420 C CA . LYS B 1 230 ? 73.551 68.869 128.564 1.00 67.80 230 LYS B CA 1
ATOM 4421 C C . LYS B 1 230 ? 74.384 68.478 129.775 1.00 69.78 230 LYS B C 1
ATOM 4422 O O . LYS B 1 230 ? 73.955 67.676 130.601 1.00 70.11 230 LYS B O 1
ATOM 4428 N N . GLN B 1 231 ? 75.575 69.056 129.876 1.00 72.29 231 GLN B N 1
ATOM 4429 C CA . GLN B 1 231 ? 76.485 68.766 130.978 1.00 74.70 231 GLN B CA 1
ATOM 4430 C C . GLN B 1 231 ? 76.131 69.467 132.284 1.00 76.54 231 GLN B C 1
ATOM 4431 O O . GLN B 1 231 ? 75.616 70.591 132.286 1.00 76.07 231 GLN B O 1
ATOM 4437 N N . ARG B 1 232 ? 76.441 68.797 133.393 1.00 78.68 232 ARG B N 1
ATOM 4438 C CA . ARG B 1 232 ? 76.164 69.320 134.726 1.00 81.25 232 ARG B CA 1
ATOM 4439 C C . ARG B 1 232 ? 77.424 69.708 135.519 1.00 83.54 232 ARG B C 1
ATOM 4440 O O . ARG B 1 232 ? 78.533 69.243 135.229 1.00 83.66 232 ARG B O 1
ATOM 4448 N N . TYR B 1 233 ? 77.232 70.571 136.516 1.00 85.67 233 TYR B N 1
ATOM 4449 C CA . TYR B 1 233 ? 78.307 71.048 137.389 1.00 87.79 233 TYR B CA 1
ATOM 4450 C C . TYR B 1 233 ? 77.683 71.535 138.706 1.00 91.50 233 TYR B C 1
ATOM 4451 O O . TYR B 1 233 ? 76.672 72.248 138.689 1.00 92.99 233 TYR B O 1
ATOM 4460 N N . ARG B 1 234 ? 78.278 71.154 139.840 1.00 94.38 234 ARG B N 1
ATOM 4461 C CA . ARG B 1 234 ? 77.751 71.540 141.154 1.00 96.49 234 ARG B CA 1
ATOM 4462 C C . ARG B 1 234 ? 78.108 72.948 141.631 1.00 97.09 234 ARG B C 1
ATOM 4463 O O . ARG B 1 234 ? 79.252 73.386 141.526 1.00 97.17 234 ARG B O 1
ATOM 4471 N N . VAL B 1 235 ? 77.107 73.643 142.165 1.00 98.12 235 VAL B N 1
ATOM 4472 C CA . VAL B 1 235 ? 77.265 75.006 142.670 1.0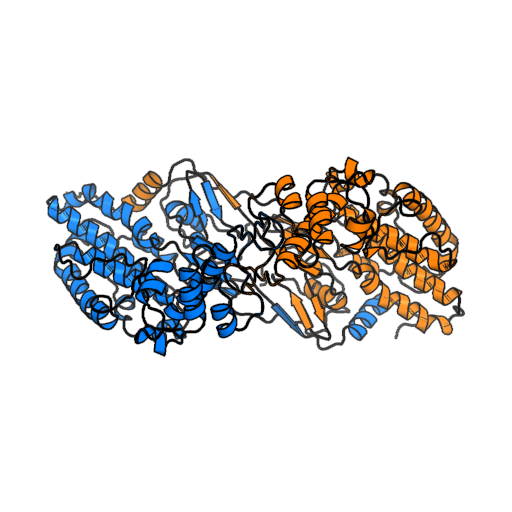0 99.79 235 VAL B CA 1
ATOM 4473 C C . VAL B 1 235 ? 77.069 75.042 144.198 1.00 102.12 235 VAL B C 1
ATOM 4474 O O . VAL B 1 235 ? 75.973 75.355 144.676 1.00 103.55 235 VAL B O 1
ATOM 4478 N N . THR B 1 236 ? 78.127 74.725 144.955 1.00 103.55 236 THR B N 1
ATOM 4479 C CA . THR B 1 236 ? 78.085 74.710 146.429 1.00 104.04 236 THR B CA 1
ATOM 4480 C C . THR B 1 236 ? 77.800 76.115 146.997 1.00 105.20 236 THR B C 1
ATOM 4481 O O . THR B 1 236 ? 78.684 76.975 147.012 1.00 104.86 236 THR B O 1
ATOM 4485 N N . ASP B 1 237 ? 76.573 76.333 147.474 1.00 107.02 237 ASP B N 1
ATOM 4486 C CA . ASP B 1 237 ? 76.154 77.637 148.015 1.00 109.00 237 ASP B CA 1
ATOM 4487 C C . ASP B 1 237 ? 76.000 77.655 149.548 1.00 110.36 237 ASP B C 1
ATOM 4488 O O . ASP B 1 237 ? 75.735 76.618 150.177 1.00 110.63 237 ASP B O 1
ATOM 4493 N N . ALA B 1 238 ? 76.169 78.841 150.137 1.00 111.06 238 ALA B N 1
ATOM 4494 C CA . ALA B 1 238 ? 76.021 79.025 151.580 1.00 111.21 238 ALA B CA 1
ATOM 4495 C C . ALA B 1 238 ? 74.606 78.560 151.937 1.00 111.67 238 ALA B C 1
ATOM 4496 O O . ALA B 1 238 ? 74.407 77.738 152.842 1.00 110.59 238 ALA B O 1
ATOM 4498 N N . GLN B 1 239 ? 73.637 79.102 151.196 1.00 112.75 239 GLN B N 1
ATOM 4499 C CA . GLN B 1 239 ? 72.215 78.774 151.329 1.00 113.25 239 GLN B CA 1
ATOM 4500 C C . GLN B 1 239 ? 71.935 77.465 150.556 1.00 113.71 239 GLN B C 1
ATOM 4501 O O . GLN B 1 239 ? 71.772 77.469 149.328 1.00 113.42 239 GLN B O 1
ATOM 4507 N N . GLY B 1 240 ? 71.884 76.350 151.286 1.00 113.85 240 GLY B N 1
ATOM 4508 C CA . GLY B 1 240 ? 71.662 75.056 150.662 1.00 113.32 240 GLY B CA 1
ATOM 4509 C C . GLY B 1 240 ? 72.983 74.564 150.090 1.00 113.31 240 GLY B C 1
ATOM 4510 O O . GLY B 1 240 ? 73.529 75.192 149.177 1.00 113.33 240 GLY B O 1
ATOM 4511 N N . HIS B 1 241 ? 73.500 73.455 150.624 1.00 112.78 241 HIS B N 1
ATOM 4512 C CA . HIS B 1 241 ? 74.778 72.890 150.175 1.00 111.73 241 HIS B CA 1
ATOM 4513 C C . HIS B 1 241 ? 74.905 72.730 148.652 1.00 110.11 241 HIS B C 1
ATOM 4514 O O . HIS B 1 241 ? 74.144 73.327 147.886 1.00 109.55 241 HIS B O 1
ATOM 4521 N N . VAL B 1 242 ? 75.878 71.930 148.218 1.00 108.23 242 VAL B N 1
ATOM 4522 C CA . VAL B 1 242 ? 76.104 71.706 146.790 1.00 106.09 242 VAL B CA 1
ATOM 4523 C C . VAL B 1 242 ? 74.814 71.394 146.013 1.00 104.72 242 VAL B C 1
ATOM 4524 O O . VAL B 1 242 ? 74.038 70.513 146.401 1.00 104.84 242 VAL B O 1
ATOM 4528 N N . TYR B 1 243 ? 74.587 72.136 144.926 1.00 102.13 243 TYR B N 1
ATOM 4529 C CA . TYR B 1 243 ? 73.424 71.934 144.057 1.00 98.61 243 TYR B CA 1
ATOM 4530 C C . TYR B 1 243 ? 73.851 71.017 142.914 1.00 96.66 243 TYR B C 1
ATOM 4531 O O . TYR B 1 243 ? 74.721 70.153 143.067 1.00 97.34 243 TYR B O 1
ATOM 4540 N N . SER B 1 244 ? 73.235 71.231 141.760 1.00 93.17 244 SER B N 1
ATOM 4541 C CA . SER B 1 244 ? 73.522 70.461 140.565 1.00 88.75 244 SER B CA 1
ATOM 4542 C C . SER B 1 244 ? 72.673 71.142 139.517 1.00 86.90 244 SER B C 1
ATOM 4543 O O . SER B 1 244 ? 71.440 71.098 139.569 1.00 86.26 244 SER B O 1
ATOM 4546 N N . VAL B 1 245 ? 73.339 71.812 138.588 1.00 84.88 245 VAL B N 1
ATOM 4547 C CA . VAL B 1 245 ? 72.643 72.533 137.533 1.00 83.19 245 VAL B CA 1
ATOM 4548 C C . VAL B 1 245 ? 73.444 72.512 136.230 1.00 81.54 245 VAL B C 1
ATOM 4549 O O . VAL B 1 245 ? 74.584 72.035 136.203 1.00 81.93 245 VAL B O 1
ATOM 4553 N N . SER B 1 246 ? 72.844 73.007 135.149 1.00 78.42 246 SER B N 1
ATOM 4554 C CA . SER B 1 246 ? 73.525 73.038 133.858 1.00 75.19 246 SER B CA 1
ATOM 4555 C C . SER B 1 246 ? 73.347 74.365 133.145 1.00 72.99 246 SER B C 1
ATOM 4556 O O . SER B 1 246 ? 72.455 75.157 133.472 1.00 71.43 246 SER B O 1
ATOM 4559 N N . MET B 1 247 ? 74.211 74.605 132.168 1.00 70.96 247 MET B N 1
ATOM 4560 C CA . MET B 1 247 ? 74.134 75.830 131.400 1.00 69.93 247 MET B CA 1
ATOM 4561 C C . MET B 1 247 ? 72.763 75.860 130.724 1.00 69.28 247 MET B C 1
ATOM 4562 O O . MET B 1 247 ? 72.354 74.903 130.075 1.00 69.83 247 MET B O 1
ATOM 4567 N N . PRO B 1 248 ? 72.018 76.950 130.899 1.00 68.42 248 PRO B N 1
ATOM 4568 C CA . PRO B 1 248 ? 70.696 77.067 130.286 1.00 68.56 248 PRO B CA 1
ATOM 4569 C C . PRO B 1 248 ? 70.679 76.912 128.769 1.00 68.36 248 PRO B C 1
ATOM 4570 O O . PRO B 1 248 ? 71.515 77.469 128.063 1.00 67.86 248 PRO B O 1
ATOM 4574 N N . GLN B 1 249 ? 69.711 76.147 128.280 1.00 68.55 249 GLN B N 1
ATOM 4575 C CA . GLN B 1 249 ? 69.551 75.930 126.851 1.00 68.18 249 GLN B CA 1
ATOM 4576 C C . GLN B 1 249 ? 69.292 77.268 126.191 1.00 68.03 249 GLN B C 1
ATOM 4577 O O . GLN B 1 249 ? 68.555 78.096 126.725 1.00 66.65 249 GLN B O 1
ATOM 4583 N N . LEU B 1 250 ? 69.908 77.475 125.032 1.00 68.68 250 LEU B N 1
ATOM 4584 C CA . LEU B 1 250 ? 69.742 78.714 124.286 1.00 70.31 250 LEU B CA 1
ATOM 4585 C C . LEU B 1 250 ? 68.359 78.720 123.641 1.00 71.79 250 LEU B C 1
ATOM 4586 O O . LEU B 1 250 ? 68.211 78.448 122.451 1.00 72.73 250 LEU B O 1
ATOM 4591 N N . THR B 1 251 ? 67.345 79.039 124.435 1.00 73.03 251 THR B N 1
ATOM 4592 C CA . THR B 1 251 ? 65.981 79.054 123.939 1.00 74.22 251 THR B CA 1
ATOM 4593 C C . THR B 1 251 ? 65.576 80.351 123.242 1.00 74.95 251 THR B C 1
ATOM 4594 O O . THR B 1 251 ? 65.866 80.551 122.063 1.00 74.86 251 THR B O 1
ATOM 4598 N N . ASP B 1 252 ? 64.910 81.229 123.983 1.00 76.00 252 ASP B N 1
ATOM 4599 C CA . ASP B 1 252 ? 64.415 82.491 123.442 1.00 77.00 252 ASP B CA 1
ATOM 4600 C C . ASP B 1 252 ? 65.300 83.684 123.768 1.00 77.63 252 ASP B C 1
ATOM 4601 O O . ASP B 1 252 ? 65.042 84.798 123.309 1.00 79.42 252 ASP B O 1
ATOM 4606 N N . GLN B 1 253 ? 66.332 83.453 124.568 1.00 76.71 253 GLN B N 1
ATOM 4607 C CA . GLN B 1 253 ? 67.255 84.516 124.950 1.00 75.57 253 GLN B CA 1
ATOM 4608 C C . GLN B 1 253 ? 68.039 85.046 123.743 1.00 75.63 253 GLN B C 1
ATOM 4609 O O . GLN B 1 253 ? 68.330 84.289 122.815 1.00 75.97 253 GLN B O 1
ATOM 4615 N N . ALA B 1 254 ? 68.371 86.341 123.754 1.00 75.36 254 ALA B N 1
ATOM 4616 C CA . ALA B 1 254 ? 69.125 86.961 122.659 1.00 74.82 254 ALA B CA 1
ATOM 4617 C C . ALA B 1 254 ? 70.589 86.554 122.729 1.00 75.25 254 ALA B C 1
ATOM 4618 O O . ALA B 1 254 ? 71.175 86.458 123.815 1.00 74.72 254 ALA B O 1
ATOM 4620 N N . LEU B 1 255 ? 71.174 86.321 121.559 1.00 75.50 255 LEU B N 1
ATOM 4621 C CA . LEU B 1 255 ? 72.560 85.891 121.466 1.00 75.77 255 LEU B CA 1
ATOM 4622 C C . LEU B 1 255 ? 73.521 86.675 122.353 1.00 76.90 255 LEU B C 1
ATOM 4623 O O . LEU B 1 255 ? 74.308 86.081 123.101 1.00 77.12 255 LEU B O 1
ATOM 4628 N N . PRO B 1 256 ? 73.471 88.020 122.288 1.00 77.42 256 PRO B N 1
ATOM 4629 C CA . PRO B 1 256 ? 74.362 88.848 123.109 1.00 76.90 256 PRO B CA 1
ATOM 4630 C C . PRO B 1 256 ? 74.329 88.446 124.580 1.00 76.85 256 PRO B C 1
ATOM 4631 O O . PRO B 1 256 ? 75.354 88.061 125.149 1.00 76.41 256 PRO B O 1
ATOM 4635 N N . ASP B 1 257 ? 73.142 88.524 125.177 1.00 76.75 257 ASP B N 1
ATOM 4636 C CA . ASP B 1 257 ? 72.953 88.184 126.583 1.00 76.95 257 ASP B CA 1
ATOM 4637 C C . ASP B 1 257 ? 73.391 86.769 126.890 1.00 76.42 257 ASP B C 1
ATOM 4638 O O . ASP B 1 257 ? 74.038 86.523 127.909 1.00 75.76 257 ASP B O 1
ATOM 4643 N N . TYR B 1 258 ? 73.024 85.838 126.014 1.00 76.22 258 TYR B N 1
ATOM 4644 C CA . TYR B 1 258 ? 73.392 84.445 126.212 1.00 76.40 258 TYR B CA 1
ATOM 4645 C C . TYR B 1 258 ? 74.908 84.360 126.415 1.00 77.62 258 TYR B C 1
ATOM 4646 O O . TYR B 1 258 ? 75.390 83.629 127.291 1.00 77.23 258 TYR B O 1
ATOM 4655 N N . TYR B 1 259 ? 75.649 85.124 125.612 1.00 78.77 259 TYR B N 1
ATOM 4656 C CA . TYR B 1 259 ? 77.109 85.142 125.690 1.00 79.75 259 TYR B CA 1
ATOM 4657 C C . TYR B 1 259 ? 77.582 85.480 127.099 1.00 80.18 259 TYR B C 1
ATOM 4658 O O . TYR B 1 259 ? 78.307 84.706 127.740 1.00 79.00 259 TYR B O 1
ATOM 4667 N N . ASP B 1 260 ? 77.163 86.654 127.563 1.00 81.27 260 ASP B N 1
ATOM 4668 C CA . ASP B 1 260 ? 77.516 87.147 128.888 1.00 81.90 260 ASP B CA 1
ATOM 4669 C C . ASP B 1 260 ? 77.161 86.109 129.956 1.00 81.58 260 ASP B C 1
ATOM 4670 O O . ASP B 1 260 ? 78.031 85.632 130.689 1.00 81.97 260 ASP B O 1
ATOM 4675 N N . SER B 1 261 ? 75.879 85.758 130.016 1.00 80.45 261 SER B N 1
ATOM 4676 C CA . SER B 1 261 ? 75.354 84.797 130.982 1.00 79.07 261 SER B CA 1
ATOM 4677 C C . SER B 1 261 ? 76.068 83.449 131.050 1.00 78.33 261 SER B C 1
ATOM 4678 O O . SER B 1 261 ? 75.522 82.487 131.576 1.00 77.34 261 SER B O 1
ATOM 4681 N N . ILE B 1 262 ? 77.283 83.370 130.529 1.00 78.04 262 ILE B N 1
ATOM 4682 C CA . ILE B 1 262 ? 78.007 82.114 130.571 1.00 78.37 262 ILE B CA 1
ATOM 4683 C C . ILE B 1 262 ? 79.080 82.124 131.650 1.00 79.00 262 ILE B C 1
ATOM 4684 O O . ILE B 1 262 ? 80.097 82.802 131.528 1.00 79.01 262 ILE B O 1
ATOM 4689 N N . PRO B 1 263 ? 78.853 81.364 132.730 1.00 79.76 263 PRO B N 1
ATOM 4690 C CA . PRO B 1 263 ? 79.741 81.214 133.888 1.00 80.49 263 PRO B CA 1
ATOM 4691 C C . PRO B 1 263 ? 80.985 80.397 133.560 1.00 80.81 263 PRO B C 1
ATOM 4692 O O . PRO B 1 263 ? 80.887 79.289 133.035 1.00 80.41 263 PRO B O 1
ATOM 4696 N N . ASP B 1 264 ? 82.149 80.942 133.893 1.00 81.72 264 ASP B N 1
ATOM 4697 C CA . ASP B 1 264 ? 83.417 80.274 133.622 1.00 83.15 264 ASP B CA 1
ATOM 4698 C C . ASP B 1 264 ? 83.468 78.898 134.265 1.00 82.89 264 ASP B C 1
ATOM 4699 O O . ASP B 1 264 ? 84.233 78.031 133.844 1.00 82.66 264 ASP B O 1
ATOM 4704 N N . VAL B 1 265 ? 82.648 78.702 135.288 1.00 82.87 265 VAL B N 1
ATOM 4705 C CA . VAL B 1 265 ? 82.613 77.432 135.996 1.00 83.23 265 VAL B CA 1
ATOM 4706 C C . VAL B 1 265 ? 81.930 76.316 135.201 1.00 83.69 265 VAL B C 1
ATOM 4707 O O . VAL B 1 265 ? 82.297 75.141 135.329 1.00 83.12 265 VAL B O 1
ATOM 4711 N N . ALA B 1 266 ? 80.943 76.690 134.383 1.00 84.12 266 ALA B N 1
ATOM 4712 C CA . ALA B 1 266 ? 80.190 75.739 133.557 1.00 83.62 266 ALA B CA 1
ATOM 4713 C C . ALA B 1 266 ? 81.123 74.958 132.629 1.00 83.27 266 ALA B C 1
ATOM 4714 O O . ALA B 1 266 ? 81.958 75.549 131.946 1.00 84.06 266 ALA B O 1
ATOM 4716 N N . PRO B 1 267 ? 80.988 73.618 132.583 1.00 82.65 267 PRO B N 1
ATOM 4717 C CA . PRO B 1 267 ? 81.858 72.818 131.713 1.00 82.19 267 PRO B CA 1
ATOM 4718 C C . PRO B 1 267 ? 81.902 73.332 130.271 1.00 82.03 267 PRO B C 1
ATOM 4719 O O . PRO B 1 267 ? 80.859 73.582 129.663 1.00 82.81 267 PRO B O 1
ATOM 4723 N N . ASN B 1 268 ? 83.114 73.496 129.741 1.00 81.26 268 ASN B N 1
ATOM 4724 C CA . ASN B 1 268 ? 83.325 73.985 128.376 1.00 80.26 268 ASN B CA 1
ATOM 4725 C C . ASN B 1 268 ? 82.804 75.397 128.212 1.00 80.55 268 ASN B C 1
ATOM 4726 O O . ASN B 1 268 ? 82.148 75.726 127.225 1.00 80.34 268 ASN B O 1
ATOM 4731 N N . SER B 1 269 ? 83.111 76.225 129.202 1.00 81.72 269 SER B N 1
ATOM 4732 C CA . SER B 1 269 ? 82.697 77.618 129.228 1.00 83.50 269 SER B CA 1
ATOM 4733 C C . SER B 1 269 ? 83.207 78.384 128.017 1.00 83.76 269 SER B C 1
ATOM 4734 O O . SER B 1 269 ? 82.450 79.103 127.356 1.00 83.27 269 SER B O 1
ATOM 4737 N N . ASP B 1 270 ? 84.495 78.224 127.733 1.00 84.15 270 ASP B N 1
ATOM 4738 C CA . ASP B 1 270 ? 85.125 78.916 126.621 1.00 83.96 270 ASP B CA 1
ATOM 4739 C C . ASP B 1 270 ? 84.485 78.600 125.285 1.00 83.42 270 ASP B C 1
ATOM 4740 O O . ASP B 1 270 ? 84.199 79.503 124.492 1.00 83.99 270 ASP B O 1
ATOM 4745 N N . GLN B 1 271 ? 84.256 77.319 125.033 1.00 81.47 271 GLN B N 1
ATOM 4746 C CA . GLN B 1 271 ? 83.647 76.917 123.782 1.00 79.15 271 GLN B CA 1
ATOM 4747 C C . GLN B 1 271 ? 82.261 77.515 123.588 1.00 78.11 271 GLN B C 1
ATOM 4748 O O . GLN B 1 271 ? 81.965 78.046 122.518 1.00 79.40 271 GLN B O 1
ATOM 4754 N N . LEU B 1 272 ? 81.417 77.449 124.614 1.00 76.00 272 LEU B N 1
ATOM 4755 C CA . LEU B 1 272 ? 80.077 78.020 124.512 1.00 73.86 272 LEU B CA 1
ATOM 4756 C C . LEU B 1 272 ? 80.192 79.466 124.045 1.00 73.34 272 LEU B C 1
ATOM 4757 O O . LEU B 1 272 ? 79.426 79.921 123.197 1.00 72.37 272 LEU B O 1
ATOM 4762 N N . ARG B 1 273 ? 81.171 80.179 124.592 1.00 73.44 273 ARG B N 1
ATOM 4763 C CA . ARG B 1 273 ? 81.397 81.575 124.231 1.00 73.11 273 ARG B CA 1
ATOM 4764 C C . ARG B 1 273 ? 81.623 81.698 122.725 1.00 71.06 273 ARG B C 1
ATOM 4765 O O . ARG B 1 273 ? 80.873 82.384 122.022 1.00 70.20 273 ARG B O 1
ATOM 4773 N N . VAL B 1 274 ? 82.670 81.025 122.249 1.00 68.47 274 VAL B N 1
ATOM 4774 C CA . VAL B 1 274 ? 83.049 81.033 120.837 1.00 65.54 274 VAL B CA 1
ATOM 4775 C C . VAL B 1 274 ? 81.857 80.738 119.936 1.00 63.35 274 VAL B C 1
ATOM 4776 O O . VAL B 1 274 ? 81.462 81.569 119.114 1.00 62.18 274 VAL B O 1
ATOM 4780 N N . LEU B 1 275 ? 81.290 79.549 120.110 1.00 60.83 275 LEU B N 1
ATOM 4781 C CA . LEU B 1 275 ? 80.150 79.101 119.327 1.00 58.67 275 LEU B CA 1
ATOM 4782 C C . LEU B 1 275 ? 78.970 80.080 119.347 1.00 58.58 275 LEU B C 1
ATOM 4783 O O . LEU B 1 275 ? 78.304 80.274 118.327 1.00 58.49 275 LEU B O 1
ATOM 4788 N N . THR B 1 276 ? 78.702 80.702 120.493 1.00 58.22 276 THR B N 1
ATOM 4789 C CA . THR B 1 276 ? 77.597 81.661 120.556 1.00 57.63 276 THR B CA 1
ATOM 4790 C C . THR B 1 276 ? 77.966 82.828 119.663 1.00 57.34 276 THR B C 1
ATOM 4791 O O . THR B 1 276 ? 77.151 83.321 118.881 1.00 56.78 276 THR B O 1
ATOM 4795 N N . ALA B 1 277 ? 79.215 83.262 119.806 1.00 57.35 277 ALA B N 1
ATOM 4796 C CA . ALA B 1 277 ? 79.750 84.369 119.034 1.00 57.23 277 ALA B CA 1
ATOM 4797 C C . ALA B 1 277 ? 79.585 84.053 117.555 1.00 56.98 277 ALA B C 1
ATOM 4798 O O . ALA B 1 277 ? 79.170 84.908 116.764 1.00 56.37 277 ALA B O 1
ATOM 4800 N N . ALA B 1 278 ? 79.904 82.811 117.195 1.00 56.49 278 ALA B N 1
ATOM 4801 C CA . ALA B 1 278 ? 79.800 82.364 115.814 1.00 56.09 278 ALA B CA 1
ATOM 4802 C C . ALA B 1 278 ? 78.368 82.506 115.313 1.00 56.63 278 ALA B C 1
ATOM 4803 O O . ALA B 1 278 ? 78.150 82.924 114.180 1.00 56.79 278 ALA B O 1
ATOM 4805 N N . LEU B 1 279 ? 77.393 82.168 116.153 1.00 57.60 279 LEU B N 1
ATOM 4806 C CA . LEU B 1 279 ? 75.993 82.293 115.764 1.00 58.62 279 LEU B CA 1
ATOM 4807 C C . LEU B 1 279 ? 75.690 83.746 115.392 1.00 61.17 279 LEU B C 1
ATOM 4808 O O . LEU B 1 279 ? 74.730 84.025 114.678 1.00 61.43 279 LEU B O 1
ATOM 4813 N N . GLN B 1 280 ? 76.529 84.667 115.862 1.00 64.34 280 GLN B N 1
ATOM 4814 C CA . GLN B 1 280 ? 76.345 86.090 115.585 1.00 67.92 280 GLN B CA 1
ATOM 4815 C C . GLN B 1 280 ? 77.139 86.623 114.386 1.00 68.90 280 GLN B C 1
ATOM 4816 O O . GLN B 1 280 ? 76.709 87.587 113.751 1.00 69.01 280 GLN B O 1
ATOM 4822 N N . MET B 1 281 ? 78.292 86.013 114.090 1.00 69.60 281 MET B N 1
ATOM 4823 C CA . MET B 1 281 ? 79.153 86.447 112.977 1.00 69.57 281 MET B CA 1
ATOM 4824 C C . MET B 1 281 ? 78.410 86.860 111.718 1.00 70.20 281 MET B C 1
ATOM 4825 O O . MET B 1 281 ? 77.288 86.425 111.461 1.00 70.74 281 MET B O 1
ATOM 4830 N N . SER B 1 282 ? 79.079 87.689 110.926 1.00 70.85 282 SER B N 1
ATOM 4831 C CA . SER B 1 282 ? 78.574 88.140 109.634 1.00 70.96 282 SER B CA 1
ATOM 4832 C C . SER B 1 282 ? 79.612 87.518 108.704 1.00 71.14 282 SER B C 1
ATOM 4833 O O . SER B 1 282 ? 80.772 87.354 109.102 1.00 71.15 282 SER B O 1
ATOM 4836 N N . LEU B 1 283 ? 79.220 87.147 107.490 1.00 70.60 283 LEU B N 1
ATOM 4837 C CA . LEU B 1 283 ? 80.190 86.534 106.592 1.00 69.92 283 LEU B CA 1
ATOM 4838 C C . LEU B 1 283 ? 81.493 87.327 106.605 1.00 69.65 283 LEU B C 1
ATOM 4839 O O . LEU B 1 283 ? 82.585 86.754 106.615 1.00 69.49 283 LEU B O 1
ATOM 4844 N N . ALA B 1 284 ? 81.365 88.650 106.629 1.00 69.27 284 ALA B N 1
ATOM 4845 C CA . ALA B 1 284 ? 82.518 89.538 106.647 1.00 68.84 284 ALA B CA 1
ATOM 4846 C C . ALA B 1 284 ? 83.369 89.322 107.892 1.00 68.85 284 ALA B C 1
ATOM 4847 O O . ALA B 1 284 ? 84.584 89.165 107.799 1.00 68.87 284 ALA B O 1
ATOM 4849 N N . GLN B 1 285 ? 82.730 89.317 109.058 1.00 69.33 285 GLN B N 1
ATOM 4850 C CA . GLN B 1 285 ? 83.445 89.120 110.316 1.00 69.88 285 GLN B CA 1
ATOM 4851 C C . GLN B 1 285 ? 84.236 87.824 110.306 1.00 70.24 285 GLN B C 1
ATOM 4852 O O . GLN B 1 285 ? 85.405 87.808 110.693 1.00 69.67 285 GLN B O 1
ATOM 4858 N N . PHE B 1 286 ? 83.581 86.744 109.873 1.00 70.63 286 PHE B N 1
ATOM 4859 C CA . PHE B 1 286 ? 84.198 85.418 109.809 1.00 70.77 286 PHE B CA 1
ATOM 4860 C C . PHE B 1 286 ? 85.424 85.418 108.902 1.00 71.82 286 PHE B C 1
ATOM 4861 O O . PHE B 1 286 ? 86.443 84.780 109.195 1.00 71.81 286 PHE B O 1
ATOM 4869 N N . ARG B 1 287 ? 85.310 86.149 107.802 1.00 72.78 287 ARG B N 1
ATOM 4870 C CA . ARG B 1 287 ? 86.366 86.254 106.814 1.00 73.78 287 ARG B CA 1
ATOM 4871 C C . ARG B 1 287 ? 87.585 87.043 107.304 1.00 73.89 287 ARG B C 1
ATOM 4872 O O . ARG B 1 287 ? 88.688 86.852 106.793 1.00 73.75 287 ARG B O 1
ATOM 4880 N N . ASN B 1 288 ? 87.391 87.901 108.307 1.00 74.35 288 ASN B N 1
ATOM 4881 C CA . ASN B 1 288 ? 88.472 88.732 108.849 1.00 74.39 288 ASN B CA 1
ATOM 4882 C C . ASN B 1 288 ? 88.882 88.460 110.297 1.00 75.13 288 ASN B C 1
ATOM 4883 O O . ASN B 1 288 ? 89.585 89.262 110.907 1.00 75.81 288 ASN B O 1
ATOM 4888 N N . ASP B 1 289 ? 88.439 87.335 110.846 1.00 75.73 289 ASP B N 1
ATOM 4889 C CA . ASP B 1 289 ? 88.776 86.949 112.212 1.00 75.85 289 ASP B CA 1
ATOM 4890 C C . ASP B 1 289 ? 88.300 87.923 113.293 1.00 76.62 289 ASP B C 1
ATOM 4891 O O . ASP B 1 289 ? 88.728 87.844 114.446 1.00 76.38 289 ASP B O 1
ATOM 4896 N N . GLU B 1 290 ? 87.404 88.832 112.921 1.00 77.68 290 GLU B N 1
ATOM 4897 C CA . GLU B 1 290 ? 86.859 89.803 113.865 1.00 78.63 290 GLU B CA 1
ATOM 4898 C C . GLU B 1 290 ? 85.499 89.315 114.356 1.00 78.78 290 GLU B C 1
ATOM 4899 O O . GLU B 1 290 ? 84.458 89.917 114.086 1.00 78.07 290 GLU B O 1
ATOM 4905 N N . LEU B 1 291 ? 85.527 88.208 115.084 1.00 79.07 291 LEU B N 1
ATOM 4906 C CA . LEU B 1 291 ? 84.321 87.597 115.609 1.00 79.67 291 LEU B CA 1
ATOM 4907 C C . LEU B 1 291 ? 83.755 88.402 116.754 1.00 80.85 291 LEU B C 1
ATOM 4908 O O . LEU B 1 291 ? 84.501 88.861 117.617 1.00 81.40 291 LEU B O 1
ATOM 4913 N N . PRO B 1 292 ? 82.423 88.578 116.784 1.00 81.58 292 PRO B N 1
ATOM 4914 C CA . PRO B 1 292 ? 81.774 89.338 117.855 1.00 82.13 292 PRO B CA 1
ATOM 4915 C C . PRO B 1 292 ? 82.285 88.868 119.216 1.00 83.12 292 PRO B C 1
ATOM 4916 O O . PRO B 1 292 ? 82.749 87.731 119.351 1.00 83.41 292 PRO B O 1
ATOM 4920 N N . HIS B 1 293 ? 82.201 89.744 120.217 1.00 83.87 293 HIS B N 1
ATOM 4921 C CA . HIS B 1 293 ? 82.667 89.427 121.566 1.00 84.52 293 HIS B CA 1
ATOM 4922 C C . HIS B 1 293 ? 84.122 89.003 121.517 1.00 84.06 293 HIS B C 1
ATOM 4923 O O . HIS B 1 293 ? 84.575 88.163 122.296 1.00 84.03 293 HIS B O 1
ATOM 4930 N N . ASP B 1 294 ? 84.834 89.592 120.566 1.00 83.52 294 ASP B N 1
ATOM 4931 C CA . ASP B 1 294 ? 86.254 89.357 120.359 1.00 83.33 294 ASP B CA 1
ATOM 4932 C C . ASP B 1 294 ? 86.761 87.923 120.526 1.00 82.08 294 ASP B C 1
ATOM 4933 O O . ASP B 1 294 ? 87.728 87.677 121.253 1.00 81.45 294 ASP B O 1
ATOM 4938 N N . GLU B 1 295 ? 86.118 86.981 119.847 1.00 80.65 295 GLU B N 1
ATOM 4939 C CA . GLU B 1 295 ? 86.536 85.587 119.917 1.00 78.62 295 GLU B CA 1
ATOM 4940 C C . GLU B 1 295 ? 87.463 85.285 118.736 1.00 78.35 295 GLU B C 1
ATOM 4941 O O . GLU B 1 295 ? 87.523 86.053 117.765 1.00 78.48 295 GLU B O 1
ATOM 4947 N N . ASP B 1 296 ? 88.187 84.173 118.815 1.00 77.35 296 ASP B N 1
ATOM 4948 C CA . ASP B 1 296 ? 89.103 83.807 117.739 1.00 76.49 296 ASP B CA 1
ATOM 4949 C C . ASP B 1 296 ? 88.573 82.764 116.775 1.00 74.51 296 ASP B C 1
ATOM 4950 O O . ASP B 1 296 ? 88.056 81.726 117.189 1.00 74.45 296 ASP B O 1
ATOM 4955 N N . ARG B 1 297 ? 88.713 83.037 115.485 1.00 71.76 297 ARG B N 1
ATOM 4956 C CA . ARG B 1 297 ? 88.275 82.085 114.483 1.00 69.81 297 ARG B CA 1
ATOM 4957 C C . ARG B 1 297 ? 89.056 80.801 114.716 1.00 69.52 297 ARG B C 1
ATOM 4958 O O . ARG B 1 297 ? 88.561 79.702 114.485 1.00 69.83 297 ARG B O 1
ATOM 4966 N N . SER B 1 298 ? 90.290 80.958 115.173 1.00 69.30 298 SER B N 1
ATOM 4967 C CA . SER B 1 298 ? 91.162 79.825 115.447 1.00 69.42 298 SER B CA 1
ATOM 4968 C C . SER B 1 298 ? 90.461 78.816 116.352 1.00 68.95 298 SER B C 1
ATOM 4969 O O . SER B 1 298 ? 90.532 77.605 116.130 1.00 68.57 298 SER B O 1
ATOM 4972 N N . ASP B 1 299 ? 89.787 79.325 117.378 1.00 68.34 299 ASP B N 1
ATOM 4973 C CA . ASP B 1 299 ? 89.076 78.468 118.317 1.00 67.17 299 ASP B CA 1
ATOM 4974 C C . ASP B 1 299 ? 87.780 77.961 117.696 1.00 65.06 299 ASP B C 1
ATOM 4975 O O . ASP B 1 299 ? 87.508 76.760 117.715 1.00 64.99 299 ASP B O 1
ATOM 4980 N N . LEU B 1 300 ? 86.984 78.874 117.142 1.00 62.17 300 LEU B N 1
ATOM 4981 C CA . LEU B 1 300 ? 85.731 78.484 116.515 1.00 59.17 300 LEU B CA 1
ATOM 4982 C C . LEU B 1 300 ? 85.954 77.292 115.607 1.00 58.53 300 LEU B C 1
ATOM 4983 O O . LEU B 1 300 ? 85.202 76.324 115.659 1.00 58.68 300 LEU B O 1
ATOM 4988 N N . LEU B 1 301 ? 86.998 77.362 114.785 1.00 58.17 301 LEU B N 1
ATOM 4989 C CA . LEU B 1 301 ? 87.308 76.284 113.848 1.00 57.68 301 LEU B CA 1
ATOM 4990 C C . LEU B 1 301 ? 87.865 75.051 114.531 1.00 57.11 301 LEU B C 1
ATOM 4991 O O . LEU B 1 301 ? 87.521 73.924 114.176 1.00 57.85 301 LEU B O 1
ATOM 4996 N N . THR B 1 302 ? 88.728 75.261 115.513 1.00 56.45 302 THR B N 1
ATOM 4997 C CA . THR B 1 302 ? 89.321 74.136 116.212 1.00 55.51 302 THR B CA 1
ATOM 4998 C C . THR B 1 302 ? 88.284 73.451 117.108 1.00 54.42 302 THR B C 1
ATOM 4999 O O . THR B 1 302 ? 88.397 72.262 117.412 1.00 53.48 302 THR B O 1
ATOM 5003 N N . THR B 1 303 ? 87.267 74.201 117.517 1.00 53.83 303 THR B N 1
ATOM 5004 C CA . THR B 1 303 ? 86.209 73.647 118.354 1.00 54.53 303 THR B CA 1
ATOM 5005 C C . THR B 1 303 ? 85.382 72.694 117.506 1.00 54.28 303 THR B C 1
ATOM 5006 O O . THR B 1 303 ? 85.066 71.580 117.933 1.00 54.71 303 THR B O 1
ATOM 5010 N N . LEU B 1 304 ? 85.033 73.160 116.305 1.00 53.29 304 LEU B N 1
ATOM 5011 C CA . LEU B 1 304 ? 84.227 72.399 115.354 1.00 51.19 304 LEU B CA 1
ATOM 5012 C C . LEU B 1 304 ? 85.094 71.528 114.465 1.00 50.97 304 LEU B C 1
ATOM 5013 O O . LEU B 1 304 ? 84.653 71.066 113.422 1.00 51.56 304 LEU B O 1
ATOM 5018 N N . ASP B 1 305 ? 86.333 71.314 114.877 1.00 50.89 305 ASP B N 1
ATOM 5019 C CA . ASP B 1 305 ? 87.245 70.491 114.109 1.00 51.09 305 ASP B CA 1
ATOM 5020 C C . ASP B 1 305 ? 87.145 70.745 112.592 1.00 50.21 305 ASP B C 1
ATOM 5021 O O . ASP B 1 305 ? 86.961 69.823 111.793 1.00 49.51 305 ASP B O 1
ATOM 5026 N N . LEU B 1 306 ? 87.268 72.014 112.215 1.00 49.30 306 LEU B N 1
ATOM 5027 C CA . LEU B 1 306 ? 87.214 72.447 110.823 1.00 48.14 306 LEU B CA 1
ATOM 5028 C C . LEU B 1 306 ? 88.566 73.050 110.471 1.00 48.80 306 LEU B C 1
ATOM 5029 O O . LEU B 1 306 ? 89.442 73.149 111.327 1.00 50.67 306 LEU B O 1
ATOM 5034 N N . LEU B 1 307 ? 88.730 73.457 109.216 1.00 48.35 307 LEU B N 1
ATOM 5035 C CA . LEU B 1 307 ? 89.974 74.073 108.746 1.00 47.75 307 LEU B CA 1
ATOM 5036 C C . LEU B 1 307 ? 89.602 75.207 107.815 1.00 48.92 307 LEU B C 1
ATOM 5037 O O . LEU B 1 307 ? 88.668 75.082 107.023 1.00 49.67 307 LEU B O 1
ATOM 5042 N N . TYR B 1 308 ? 90.329 76.313 107.896 1.00 50.03 308 TYR B N 1
ATOM 5043 C CA . TYR B 1 308 ? 90.017 77.442 107.035 1.00 50.72 308 TYR B CA 1
ATOM 5044 C C . TYR B 1 308 ? 90.743 77.328 105.712 1.00 51.88 308 TYR B C 1
ATOM 5045 O O . TYR B 1 308 ? 91.962 77.400 105.655 1.00 51.67 308 TYR B O 1
ATOM 5054 N N . ALA B 1 309 ? 89.982 77.143 104.645 1.00 54.03 309 ALA B N 1
ATOM 5055 C CA . ALA B 1 309 ? 90.567 77.019 103.323 1.00 55.64 309 ALA B CA 1
ATOM 5056 C C . ALA B 1 309 ? 91.044 78.383 102.860 1.00 57.47 309 ALA B C 1
ATOM 5057 O O . ALA B 1 309 ? 90.241 79.269 102.563 1.00 59.47 309 ALA B O 1
ATOM 5059 N N . ASP B 1 310 ? 92.358 78.547 102.810 1.00 59.19 310 ASP B N 1
ATOM 5060 C CA . ASP B 1 310 ? 92.968 79.801 102.383 1.00 60.81 310 ASP B CA 1
ATOM 5061 C C . ASP B 1 310 ? 94.354 79.456 101.861 1.00 59.88 310 ASP B C 1
ATOM 5062 O O . ASP B 1 310 ? 94.762 78.295 101.889 1.00 59.22 310 ASP B O 1
ATOM 5067 N N . GLY B 1 311 ? 95.088 80.457 101.400 1.00 58.84 311 GLY B N 1
ATOM 5068 C CA . GLY B 1 311 ? 96.409 80.169 100.883 1.00 57.34 311 GLY B CA 1
ATOM 5069 C C . GLY B 1 311 ? 96.288 79.219 99.708 1.00 56.17 311 GLY B C 1
ATOM 5070 O O . GLY B 1 311 ? 95.705 79.577 98.684 1.00 55.74 311 GLY B O 1
ATOM 5071 N N . ALA B 1 312 ? 96.818 78.007 99.856 1.00 55.74 312 ALA B N 1
ATOM 5072 C CA . ALA B 1 312 ? 96.762 77.015 98.785 1.00 55.22 312 ALA B CA 1
ATOM 5073 C C . ALA B 1 312 ? 95.331 76.582 98.458 1.00 55.19 312 ALA B C 1
ATOM 5074 O O . ALA B 1 312 ? 94.925 76.639 97.302 1.00 55.33 312 ALA B O 1
ATOM 5076 N N . TYR B 1 313 ? 94.563 76.163 99.462 1.00 54.86 313 TYR B N 1
ATOM 5077 C CA . TYR B 1 313 ? 93.186 75.729 99.232 1.00 54.45 313 TYR B CA 1
ATOM 5078 C C . TYR B 1 313 ? 92.178 76.831 98.943 1.00 55.66 313 TYR B C 1
ATOM 5079 O O . TYR B 1 313 ? 90.971 76.621 99.051 1.00 56.28 313 TYR B O 1
ATOM 5088 N N . GLU B 1 314 ? 92.673 78.004 98.574 1.00 56.54 314 GLU B N 1
ATOM 5089 C CA . GLU B 1 314 ? 91.820 79.137 98.260 1.00 57.41 314 GLU B CA 1
ATOM 5090 C C . GLU B 1 314 ? 91.249 78.908 96.847 1.00 56.65 314 GLU B C 1
ATOM 5091 O O . GLU B 1 314 ? 92.008 78.621 95.919 1.00 56.66 314 GLU B O 1
ATOM 5097 N N . ILE B 1 315 ? 89.918 79.005 96.703 1.00 55.35 315 ILE B N 1
ATOM 5098 C CA . ILE B 1 315 ? 89.203 78.801 95.421 1.00 52.88 315 ILE B CA 1
ATOM 5099 C C . ILE B 1 315 ? 90.057 79.007 94.174 1.00 51.74 315 ILE B C 1
ATOM 5100 O O . ILE B 1 315 ? 90.331 78.068 93.426 1.00 52.25 315 ILE B O 1
ATOM 5105 N N . SER B 1 316 ? 90.446 80.252 93.945 1.00 49.67 316 SER B N 1
ATOM 5106 C CA . SER B 1 316 ? 91.282 80.595 92.814 1.00 47.57 316 SER B CA 1
ATOM 5107 C C . SER B 1 316 ? 92.456 79.626 92.626 1.00 46.00 316 SER B C 1
ATOM 5108 O O . SER B 1 316 ? 92.597 79.021 91.572 1.00 46.01 316 SER B O 1
ATOM 5111 N N . ALA B 1 317 ? 93.293 79.479 93.647 1.00 44.73 317 ALA B N 1
ATOM 5112 C CA . ALA B 1 317 ? 94.456 78.590 93.570 1.00 44.09 317 ALA B CA 1
ATOM 5113 C C . ALA B 1 317 ? 94.137 77.173 93.102 1.00 43.42 317 ALA B C 1
ATOM 5114 O O . ALA B 1 317 ? 94.906 76.574 92.342 1.00 42.85 317 ALA B O 1
ATOM 5116 N N . LEU B 1 318 ? 93.019 76.632 93.580 1.00 42.36 318 LEU B N 1
ATOM 5117 C CA . LEU B 1 318 ? 92.595 75.294 93.196 1.00 40.98 318 LEU B CA 1
ATOM 5118 C C . LEU B 1 318 ? 92.325 75.271 91.704 1.00 41.59 318 LEU B C 1
ATOM 5119 O O . LEU B 1 318 ? 92.747 74.348 91.012 1.00 42.25 318 LEU B O 1
ATOM 5124 N N . ARG B 1 319 ? 91.625 76.291 91.214 1.00 41.71 319 ARG B N 1
ATOM 5125 C CA . ARG B 1 319 ? 91.301 76.393 89.794 1.00 42.76 319 ARG B CA 1
ATOM 5126 C C . ARG B 1 319 ? 92.542 76.159 88.941 1.00 43.00 319 ARG B C 1
ATOM 5127 O O . ARG B 1 319 ? 92.564 75.261 88.099 1.00 43.09 319 ARG B O 1
ATOM 5135 N N . ASP B 1 320 ? 93.578 76.959 89.175 1.00 43.65 320 ASP B N 1
ATOM 5136 C CA . ASP B 1 320 ? 94.822 76.861 88.417 1.00 44.62 320 ASP B CA 1
ATOM 5137 C C . ASP B 1 320 ? 95.449 75.492 88.536 1.00 44.36 320 ASP B C 1
ATOM 5138 O O . ASP B 1 320 ? 95.765 74.847 87.533 1.00 44.76 320 ASP B O 1
ATOM 5143 N N . GLN B 1 321 ? 95.631 75.055 89.774 1.00 43.82 321 GLN B N 1
ATOM 5144 C CA . GLN B 1 321 ? 96.235 73.764 90.041 1.00 43.85 321 GLN B CA 1
ATOM 5145 C C . GLN B 1 321 ? 95.481 72.638 89.332 1.00 42.32 321 GLN B C 1
ATOM 5146 O O . GLN B 1 321 ? 96.088 71.695 88.826 1.00 41.97 321 GLN B O 1
ATOM 5152 N N . PHE B 1 322 ? 94.156 72.742 89.291 1.00 40.81 322 PHE B N 1
ATOM 5153 C CA . PHE B 1 322 ? 93.334 71.738 88.628 1.00 39.60 322 PHE B CA 1
ATOM 5154 C C . PHE B 1 322 ? 93.728 71.661 87.163 1.00 39.83 322 PHE B C 1
ATOM 5155 O O . PHE B 1 322 ? 93.998 70.585 86.625 1.00 39.60 322 PHE B O 1
ATOM 5163 N N . GLU B 1 323 ? 93.744 72.822 86.524 1.00 39.82 323 GLU B N 1
ATOM 5164 C CA . GLU B 1 323 ? 94.120 72.918 85.132 1.00 40.22 323 GLU B CA 1
ATOM 5165 C C . GLU B 1 323 ? 95.475 72.280 84.883 1.00 40.13 323 GLU B C 1
ATOM 5166 O O . GLU B 1 323 ? 95.673 71.647 83.857 1.00 41.57 323 GLU B O 1
ATOM 5172 N N . LEU B 1 324 ? 96.421 72.440 85.800 1.00 39.29 324 LEU B N 1
ATOM 5173 C CA . LEU B 1 324 ? 97.721 71.825 85.580 1.00 39.41 324 LEU B CA 1
ATOM 5174 C C . LEU B 1 324 ? 97.638 70.335 85.735 1.00 38.86 324 LEU B C 1
ATOM 5175 O O . LEU B 1 324 ? 98.139 69.589 84.900 1.00 38.35 324 LEU B O 1
ATOM 5180 N N . LEU B 1 325 ? 97.010 69.905 86.822 1.00 38.98 325 LEU B N 1
ATOM 5181 C CA . LEU B 1 325 ? 96.865 68.488 87.091 1.00 39.21 325 LEU B CA 1
ATOM 5182 C C . LEU B 1 325 ? 96.232 67.807 85.889 1.00 40.23 325 LEU B C 1
ATOM 5183 O O . LEU B 1 325 ? 96.659 66.726 85.479 1.00 41.41 325 LEU B O 1
ATOM 5188 N N . MET B 1 326 ? 95.221 68.444 85.308 1.00 39.64 326 MET B N 1
ATOM 5189 C CA . MET B 1 326 ? 94.559 67.856 84.160 1.00 39.15 326 MET B CA 1
ATOM 5190 C C . MET B 1 326 ? 95.466 67.748 82.946 1.00 39.74 326 MET B C 1
ATOM 5191 O O . MET B 1 326 ? 95.487 66.716 82.283 1.00 40.76 326 MET B O 1
ATOM 5196 N N . ALA B 1 327 ? 96.231 68.793 82.659 1.00 40.12 327 ALA B N 1
ATOM 5197 C CA . ALA B 1 327 ? 97.139 68.759 81.515 1.00 41.06 327 ALA B CA 1
ATOM 5198 C C . ALA B 1 327 ? 98.253 67.740 81.755 1.00 41.85 327 ALA B C 1
ATOM 5199 O O . ALA B 1 327 ? 98.771 67.125 80.821 1.00 41.41 327 ALA B O 1
ATOM 5201 N N . ARG B 1 328 ? 98.617 67.567 83.019 1.00 42.95 328 ARG B N 1
ATOM 5202 C CA . ARG B 1 328 ? 99.661 66.628 83.375 1.00 44.11 328 ARG B CA 1
ATOM 5203 C C . ARG B 1 328 ? 99.110 65.218 83.197 1.00 43.54 328 ARG B C 1
ATOM 5204 O O . ARG B 1 328 ? 99.738 64.385 82.539 1.00 43.21 328 ARG B O 1
ATOM 5212 N N . TYR B 1 329 ? 97.925 64.965 83.759 1.00 43.11 329 TYR B N 1
ATOM 5213 C CA . TYR B 1 329 ? 97.280 63.649 83.664 1.00 42.24 329 TYR B CA 1
ATOM 5214 C C . TYR B 1 329 ? 97.151 63.178 82.215 1.00 42.21 329 TYR B C 1
ATOM 5215 O O . TYR B 1 329 ? 97.435 62.017 81.907 1.00 42.95 329 TYR B O 1
ATOM 5224 N N . THR B 1 330 ? 96.729 64.082 81.332 1.00 41.13 330 THR B N 1
ATOM 5225 C CA . THR B 1 330 ? 96.553 63.771 79.915 1.00 39.92 330 THR B CA 1
ATOM 5226 C C . THR B 1 330 ? 97.770 63.125 79.277 1.00 41.01 330 THR B C 1
ATOM 5227 O O . THR B 1 330 ? 97.675 62.078 78.629 1.00 41.51 330 THR B O 1
ATOM 5231 N N . THR B 1 331 ? 98.913 63.772 79.456 1.00 41.92 331 THR B N 1
ATOM 5232 C CA . THR B 1 331 ? 100.168 63.304 78.893 1.00 42.59 331 THR B CA 1
ATOM 5233 C C . THR B 1 331 ? 100.749 62.082 79.558 1.00 43.02 331 THR B C 1
ATOM 5234 O O . THR B 1 331 ? 100.998 61.052 78.919 1.00 43.49 331 THR B O 1
ATOM 5238 N N . ASP B 1 332 ? 100.954 62.233 80.859 1.00 42.84 332 ASP B N 1
ATOM 5239 C CA . ASP B 1 332 ? 101.583 61.234 81.698 1.00 43.20 332 ASP B CA 1
ATOM 5240 C C . ASP B 1 332 ? 100.862 59.992 82.179 1.00 42.34 332 ASP B C 1
ATOM 5241 O O . ASP B 1 332 ? 101.477 58.932 82.249 1.00 42.20 332 ASP B O 1
ATOM 5246 N N . PHE B 1 333 ? 99.583 60.083 82.518 1.00 41.59 333 PHE B N 1
ATOM 5247 C CA . PHE B 1 333 ? 98.910 58.890 83.026 1.00 41.12 333 PHE B CA 1
ATOM 5248 C C . PHE B 1 333 ? 97.720 58.383 82.215 1.00 40.67 333 PHE B C 1
ATOM 5249 O O . PHE B 1 333 ? 97.390 57.194 82.270 1.00 40.37 333 PHE B O 1
ATOM 5257 N N . LYS B 1 334 ? 97.083 59.271 81.462 1.00 39.65 334 LYS B N 1
ATOM 5258 C CA . LYS B 1 334 ? 95.923 58.884 80.674 1.00 38.85 334 LYS B CA 1
ATOM 5259 C C . LYS B 1 334 ? 96.115 57.551 79.947 1.00 39.66 334 LYS B C 1
ATOM 5260 O O . LYS B 1 334 ? 95.281 56.652 80.074 1.00 40.17 334 LYS B O 1
ATOM 5266 N N . TRP B 1 335 ? 97.212 57.400 79.207 1.00 39.78 335 TRP B N 1
ATOM 5267 C CA . TRP B 1 335 ? 97.391 56.164 78.451 1.00 40.21 335 TRP B CA 1
ATOM 5268 C C . TRP B 1 335 ? 97.349 54.878 79.270 1.00 39.96 335 TRP B C 1
ATOM 5269 O O . TRP B 1 335 ? 96.704 53.915 78.850 1.00 40.18 335 TRP B O 1
ATOM 5280 N N . ARG B 1 336 ? 98.020 54.845 80.421 1.00 39.19 336 ARG B N 1
ATOM 5281 C CA . ARG B 1 336 ? 97.999 53.645 81.262 1.00 39.16 336 ARG B CA 1
ATOM 5282 C C . ARG B 1 336 ? 96.573 53.400 81.728 1.00 38.74 336 ARG B C 1
ATOM 5283 O O . ARG B 1 336 ? 95.988 52.352 81.449 1.00 39.74 336 ARG B O 1
ATOM 5291 N N . VAL B 1 337 ? 96.025 54.376 82.450 1.00 36.57 337 VAL B N 1
ATOM 5292 C CA . VAL B 1 337 ? 94.667 54.283 82.969 1.00 33.60 337 VAL B CA 1
ATOM 5293 C C . VAL B 1 337 ? 93.697 53.727 81.930 1.00 34.22 337 VAL B C 1
ATOM 5294 O O . VAL B 1 337 ? 92.919 52.820 82.219 1.00 34.77 337 VAL B O 1
ATOM 5298 N N . GLU B 1 338 ? 93.753 54.258 80.715 1.00 34.18 338 GLU B N 1
ATOM 5299 C CA . GLU B 1 338 ? 92.865 53.798 79.660 1.00 34.02 338 GLU B CA 1
ATOM 5300 C C . GLU B 1 338 ? 93.234 52.467 79.017 1.00 34.67 338 GLU B C 1
ATOM 5301 O O . GLU B 1 338 ? 92.464 51.938 78.214 1.00 36.25 338 GLU B O 1
ATOM 5307 N N . SER B 1 339 ? 94.399 51.922 79.349 1.00 33.87 339 SER B N 1
ATOM 5308 C CA . SER B 1 339 ? 94.796 50.639 78.780 1.00 33.37 339 SER B CA 1
ATOM 5309 C C . SER B 1 339 ? 94.491 49.535 79.780 1.00 34.24 339 SER B C 1
ATOM 5310 O O . SER B 1 339 ? 94.588 48.351 79.461 1.00 35.78 339 SER B O 1
ATOM 5313 N N . ILE B 1 340 ? 94.115 49.928 80.992 1.00 33.92 340 ILE B N 1
ATOM 5314 C CA . ILE B 1 340 ? 93.801 48.964 82.037 1.00 34.11 340 ILE B CA 1
ATOM 5315 C C . ILE B 1 340 ? 92.295 48.763 82.107 1.00 36.19 340 ILE B C 1
ATOM 5316 O O . ILE B 1 340 ? 91.819 47.653 82.366 1.00 37.00 340 ILE B O 1
ATOM 5321 N N . PHE B 1 341 ? 91.550 49.844 81.873 1.00 36.96 341 PHE B N 1
ATOM 5322 C CA . PHE B 1 341 ? 90.094 49.791 81.947 1.00 37.06 341 PHE B CA 1
ATOM 5323 C C . PHE B 1 341 ? 89.363 50.200 80.685 1.00 37.15 341 PHE B C 1
ATOM 5324 O O . PHE B 1 341 ? 89.897 50.911 79.835 1.00 37.24 341 PHE B O 1
ATOM 5332 N N . LYS B 1 342 ? 88.124 49.731 80.583 1.00 37.29 342 LYS B N 1
ATOM 5333 C CA . LYS B 1 342 ? 87.254 50.111 79.488 1.00 37.41 342 LYS B CA 1
ATOM 5334 C C . LYS B 1 342 ? 86.745 51.393 80.105 1.00 36.37 342 LYS B C 1
ATOM 5335 O O . LYS B 1 342 ? 86.169 51.376 81.191 1.00 36.27 342 LYS B O 1
ATOM 5341 N N . VAL B 1 343 ? 86.979 52.509 79.440 1.00 35.24 343 VAL B N 1
ATOM 5342 C CA . VAL B 1 343 ? 86.555 53.768 80.002 1.00 34.16 343 VAL B CA 1
ATOM 5343 C C . VAL B 1 343 ? 85.348 54.330 79.295 1.00 33.94 343 VAL B C 1
ATOM 5344 O O . VAL B 1 343 ? 84.972 53.861 78.231 1.00 33.76 343 VAL B O 1
ATOM 5348 N N . GLY B 1 344 ? 84.737 55.333 79.913 1.00 34.53 344 GLY B N 1
ATOM 5349 C CA . GLY B 1 344 ? 83.566 55.974 79.348 1.00 33.73 344 GLY B CA 1
ATOM 5350 C C . GLY B 1 344 ? 83.550 57.424 79.781 1.00 33.47 344 GLY B C 1
ATOM 5351 O O . GLY B 1 344 ? 84.376 57.830 80.605 1.00 34.07 344 GLY B O 1
ATOM 5352 N N . PRO B 1 345 ? 82.621 58.230 79.258 1.00 32.77 345 PRO B N 1
ATOM 5353 C CA . PRO B 1 345 ? 82.521 59.649 79.602 1.00 33.55 345 PRO B CA 1
ATOM 5354 C C . PRO B 1 345 ? 82.067 59.807 81.033 1.00 35.63 345 PRO B C 1
ATOM 5355 O O . PRO B 1 345 ? 81.300 58.987 81.532 1.00 36.37 345 PRO B O 1
ATOM 5359 N N . PRO B 1 346 ? 82.527 60.869 81.711 1.00 36.93 346 PRO B N 1
ATOM 5360 C CA . PRO B 1 346 ? 82.152 61.121 83.106 1.00 37.59 346 PRO B CA 1
ATOM 5361 C C . PRO B 1 346 ? 80.680 61.462 83.157 1.00 37.95 346 PRO B C 1
ATOM 5362 O O . PRO B 1 346 ? 80.121 61.991 82.192 1.00 38.16 346 PRO B O 1
ATOM 5366 N N . PRO B 1 347 ? 80.029 61.175 84.285 1.00 37.59 347 PRO B N 1
ATOM 5367 C CA . PRO B 1 347 ? 78.608 61.491 84.384 1.00 37.19 347 PRO B CA 1
ATOM 5368 C C . PRO B 1 347 ? 78.466 63.000 84.496 1.00 37.07 347 PRO B C 1
ATOM 5369 O O . PRO B 1 347 ? 79.422 63.699 84.866 1.00 38.74 347 PRO B O 1
ATOM 5373 N N . ALA B 1 348 ? 77.278 63.490 84.165 1.00 35.23 348 ALA B N 1
ATOM 5374 C CA . ALA B 1 348 ? 76.971 64.908 84.236 1.00 34.34 348 ALA B CA 1
ATOM 5375 C C . ALA B 1 348 ? 75.464 65.044 84.099 1.00 34.52 348 ALA B C 1
ATOM 5376 O O . ALA B 1 348 ? 74.982 65.847 83.302 1.00 35.46 348 ALA B O 1
ATOM 5378 N N . GLY B 1 349 ? 74.731 64.261 84.892 1.00 34.14 349 GLY B N 1
ATOM 5379 C CA . GLY B 1 349 ? 73.277 64.264 84.836 1.00 34.80 349 GLY B CA 1
ATOM 5380 C C . GLY B 1 349 ? 72.564 65.453 85.444 1.00 35.71 349 GLY B C 1
ATOM 5381 O O . GLY B 1 349 ? 73.189 66.448 85.803 1.00 36.61 349 GLY B O 1
ATOM 5382 N N . THR B 1 350 ? 71.242 65.345 85.560 1.00 36.68 350 THR B N 1
ATOM 5383 C CA . THR B 1 350 ? 70.421 66.414 86.129 1.00 37.54 350 THR B CA 1
ATOM 5384 C C . THR B 1 350 ? 69.926 66.091 87.527 1.00 38.77 350 THR B C 1
ATOM 5385 O O . THR B 1 350 ? 69.590 66.995 88.294 1.00 39.40 350 THR B O 1
ATOM 5389 N N . THR B 1 351 ? 69.866 64.802 87.846 1.00 38.98 351 THR B N 1
ATOM 5390 C CA . THR B 1 351 ? 69.380 64.365 89.138 1.00 39.11 351 THR B CA 1
ATOM 5391 C C . THR B 1 351 ? 70.234 63.268 89.719 1.00 39.11 351 THR B C 1
ATOM 5392 O O . THR B 1 351 ? 70.954 62.582 88.997 1.00 40.28 351 THR B O 1
ATOM 5396 N N . GLY B 1 352 ? 70.152 63.125 91.038 1.00 39.59 352 GLY B N 1
ATOM 5397 C CA . GLY B 1 352 ? 70.862 62.072 91.736 1.00 39.69 352 GLY B CA 1
ATOM 5398 C C . GLY B 1 352 ? 69.868 60.924 91.796 1.00 40.04 352 GLY B C 1
ATOM 5399 O O . GLY B 1 352 ? 68.876 60.933 91.063 1.00 40.12 352 GLY B O 1
ATOM 5400 N N . TYR B 1 353 ? 70.097 59.939 92.655 1.00 40.08 353 TYR B N 1
ATOM 5401 C CA . TYR B 1 353 ? 69.165 58.821 92.726 1.00 39.62 353 TYR B CA 1
ATOM 5402 C C . TYR B 1 353 ? 68.942 58.241 94.104 1.00 38.64 353 TYR B C 1
ATOM 5403 O O . TYR B 1 353 ? 69.689 58.517 95.048 1.00 37.48 353 TYR B O 1
ATOM 5412 N N . GLY B 1 354 ? 67.899 57.424 94.200 1.00 37.79 354 GLY B N 1
ATOM 5413 C CA . GLY B 1 354 ? 67.570 56.798 95.462 1.00 37.69 354 GLY B CA 1
ATOM 5414 C C . GLY B 1 354 ? 68.775 56.214 96.174 1.00 37.25 354 GLY B C 1
ATOM 5415 O O . GLY B 1 354 ? 68.896 56.354 97.390 1.00 38.21 354 GLY B O 1
ATOM 5416 N N . ALA B 1 355 ? 69.661 55.564 95.420 1.00 36.27 355 ALA B N 1
ATOM 5417 C CA . ALA B 1 355 ? 70.858 54.944 95.979 1.00 35.88 355 ALA B CA 1
ATOM 5418 C C . ALA B 1 355 ? 71.540 55.801 97.048 1.00 36.50 355 ALA B C 1
ATOM 5419 O O . ALA B 1 355 ? 71.995 55.275 98.069 1.00 37.82 355 ALA B O 1
ATOM 5421 N N . GLN B 1 356 ? 71.608 57.113 96.818 1.00 35.56 356 GLN B N 1
ATOM 5422 C CA . GLN B 1 356 ? 72.228 58.045 97.766 1.00 34.96 356 GLN B CA 1
ATOM 5423 C C . GLN B 1 356 ? 71.634 57.929 99.171 1.00 35.96 356 GLN B C 1
ATOM 5424 O O . GLN B 1 356 ? 72.149 58.511 100.117 1.00 37.04 356 GLN B O 1
ATOM 5430 N N . THR B 1 357 ? 70.549 57.174 99.295 1.00 36.34 357 THR B N 1
ATOM 5431 C CA . THR B 1 357 ? 69.832 57.000 100.549 1.00 35.99 357 THR B CA 1
ATOM 5432 C C . THR B 1 357 ? 70.191 55.754 101.361 1.00 36.60 357 THR B C 1
ATOM 5433 O O . THR B 1 357 ? 69.753 55.600 102.504 1.00 36.67 357 THR B O 1
ATOM 5437 N N . VAL B 1 358 ? 71.021 54.887 100.797 1.00 36.72 358 VAL B N 1
ATOM 5438 C CA . VAL B 1 358 ? 71.398 53.652 101.473 1.00 37.55 358 VAL B CA 1
ATOM 5439 C C . VAL B 1 358 ? 72.637 53.734 102.369 1.00 38.31 358 VAL B C 1
ATOM 5440 O O . VAL B 1 358 ? 73.517 54.570 102.149 1.00 39.01 358 VAL B O 1
ATOM 5444 N N . SER B 1 359 ? 72.676 52.855 103.377 1.00 38.62 359 SER B N 1
ATOM 5445 C CA . SER B 1 359 ? 73.777 52.737 104.341 1.00 39.36 359 SER B CA 1
ATOM 5446 C C . SER B 1 359 ? 74.191 51.284 104.437 1.00 40.06 359 SER B C 1
ATOM 5447 O O . SER B 1 359 ? 73.343 50.400 104.503 1.00 41.99 359 SER B O 1
ATOM 5450 N N . SER B 1 360 ? 75.490 51.028 104.483 1.00 39.80 360 SER B N 1
ATOM 5451 C CA . SER B 1 360 ? 75.954 49.657 104.540 1.00 39.52 360 SER B CA 1
ATOM 5452 C C . SER B 1 360 ? 76.882 49.358 105.687 1.00 39.71 360 SER B C 1
ATOM 5453 O O . SER B 1 360 ? 77.588 50.231 106.179 1.00 39.22 360 SER B O 1
ATOM 5456 N N . THR B 1 361 ? 76.871 48.092 106.087 1.00 40.99 361 THR B N 1
ATOM 5457 C CA . THR B 1 361 ? 77.717 47.562 107.152 1.00 42.13 361 THR B CA 1
ATOM 5458 C C . THR B 1 361 ? 77.745 46.058 106.961 1.00 43.33 361 THR B C 1
ATOM 5459 O O . THR B 1 361 ? 76.695 45.402 106.953 1.00 44.05 361 THR B O 1
ATOM 5463 N N . GLY B 1 362 ? 78.942 45.508 106.804 1.00 43.74 362 GLY B N 1
ATOM 5464 C CA . GLY B 1 362 ? 79.038 44.076 106.616 1.00 43.16 362 GLY B CA 1
ATOM 5465 C C . GLY B 1 362 ? 78.210 43.642 105.428 1.00 41.89 362 GLY B C 1
ATOM 5466 O O . GLY B 1 362 ? 78.506 44.041 104.301 1.00 42.70 362 GLY B O 1
ATOM 5467 N N . ASN B 1 363 ? 77.171 42.843 105.667 1.00 40.30 363 ASN B N 1
ATOM 5468 C CA . ASN B 1 363 ? 76.340 42.371 104.570 1.00 38.90 363 ASN B CA 1
ATOM 5469 C C . ASN B 1 363 ? 74.921 42.918 104.603 1.00 38.89 363 ASN B C 1
ATOM 5470 O O . ASN B 1 363 ? 74.030 42.364 103.953 1.00 40.36 363 ASN B O 1
ATOM 5475 N N . THR B 1 364 ? 74.701 44.002 105.344 1.00 37.60 364 THR B N 1
ATOM 5476 C CA . THR B 1 364 ? 73.367 44.591 105.401 1.00 36.89 364 THR B CA 1
ATOM 5477 C C . THR B 1 364 ? 73.301 46.009 104.849 1.00 37.11 364 THR B C 1
ATOM 5478 O O . THR B 1 364 ? 74.235 46.799 104.988 1.00 37.87 364 THR B O 1
ATOM 5482 N N . ALA B 1 365 ? 72.186 46.312 104.198 1.00 37.09 365 ALA B N 1
ATOM 5483 C CA . ALA B 1 365 ? 71.947 47.633 103.645 1.00 36.71 365 ALA B CA 1
ATOM 5484 C C . ALA B 1 365 ? 70.780 48.157 104.461 1.00 37.32 365 ALA B C 1
ATOM 5485 O O . ALA B 1 365 ? 70.064 47.382 105.101 1.00 37.54 365 ALA B O 1
ATOM 5487 N N . ARG B 1 366 ? 70.580 49.464 104.448 1.00 37.41 366 ARG B N 1
ATOM 5488 C CA . ARG B 1 366 ? 69.497 50.021 105.224 1.00 38.31 366 ARG B CA 1
ATOM 5489 C C . ARG B 1 366 ? 69.039 51.334 104.608 1.00 39.03 366 ARG B C 1
ATOM 5490 O O . ARG B 1 366 ? 69.850 52.232 104.372 1.00 39.63 366 ARG B O 1
ATOM 5498 N N . TRP B 1 367 ? 67.741 51.432 104.326 1.00 39.35 367 TRP B N 1
ATOM 5499 C CA . TRP B 1 367 ? 67.170 52.639 103.733 1.00 40.20 367 TRP B CA 1
ATOM 5500 C C . TRP B 1 367 ? 65.809 52.962 104.354 1.00 41.01 367 TRP B C 1
ATOM 5501 O O . TRP B 1 367 ? 65.328 52.221 105.215 1.00 41.35 367 TRP B O 1
ATOM 5512 N N . GLN B 1 368 ? 65.183 54.055 103.930 1.00 41.12 368 GLN B N 1
ATOM 5513 C CA . GLN B 1 368 ? 63.903 54.417 104.518 1.00 41.70 368 GLN B CA 1
ATOM 5514 C C . GLN B 1 368 ? 62.720 54.295 103.590 1.00 42.03 368 GLN B C 1
ATOM 5515 O O . GLN B 1 368 ? 61.800 53.521 103.857 1.00 42.01 368 GLN B O 1
ATOM 5521 N N . PHE B 1 369 ? 62.715 55.075 102.514 1.00 41.68 369 PHE B N 1
ATOM 5522 C CA . PHE B 1 369 ? 61.602 54.983 101.580 1.00 40.58 369 PHE B CA 1
ATOM 5523 C C . PHE B 1 369 ? 61.956 54.075 100.419 1.00 39.78 369 PHE B C 1
ATOM 5524 O O . PHE B 1 369 ? 63.124 53.977 100.025 1.00 40.30 369 PHE B O 1
ATOM 5532 N N . PRO B 1 370 ? 60.946 53.386 99.868 1.00 38.43 370 PRO B N 1
ATOM 5533 C CA . PRO B 1 370 ? 61.043 52.443 98.752 1.00 38.42 370 PRO B CA 1
ATOM 5534 C C . PRO B 1 370 ? 62.008 52.830 97.643 1.00 38.61 370 PRO B C 1
ATOM 5535 O O . PRO B 1 370 ? 61.881 53.891 97.037 1.00 38.80 370 PRO B O 1
ATOM 5539 N N . LEU B 1 371 ? 62.969 51.951 97.382 1.00 38.83 371 LEU B N 1
ATOM 5540 C CA . LEU B 1 371 ? 63.958 52.171 96.333 1.00 38.84 371 LEU B CA 1
ATOM 5541 C C . LEU B 1 371 ? 63.861 51.055 95.310 1.00 39.01 371 LEU B C 1
ATOM 5542 O O . LEU B 1 371 ? 63.368 49.969 95.616 1.00 38.27 371 LEU B O 1
ATOM 5547 N N . SER B 1 372 ? 64.339 51.314 94.098 1.00 39.32 372 SER B N 1
ATOM 5548 C CA . SER B 1 372 ? 64.318 50.286 93.065 1.00 40.25 372 SER B CA 1
ATOM 5549 C C . SER B 1 372 ? 65.315 49.235 93.515 1.00 40.95 372 SER B C 1
ATOM 5550 O O . SER B 1 372 ? 65.819 49.297 94.634 1.00 41.54 372 SER B O 1
ATOM 5553 N N . ASP B 1 373 ? 65.613 48.273 92.656 1.00 42.10 373 ASP B N 1
ATOM 5554 C CA . ASP B 1 373 ? 66.578 47.252 93.029 1.00 43.05 373 ASP B CA 1
ATOM 5555 C C . ASP B 1 373 ? 67.999 47.726 92.803 1.00 42.45 373 ASP B C 1
ATOM 5556 O O . ASP B 1 373 ? 68.850 47.579 93.674 1.00 41.48 373 ASP B O 1
ATOM 5561 N N . ALA B 1 374 ? 68.252 48.303 91.635 1.00 43.12 374 ALA B N 1
ATOM 5562 C CA . ALA B 1 374 ? 69.584 48.799 91.330 1.00 43.86 374 ALA B CA 1
ATOM 5563 C C . ALA B 1 374 ? 69.944 49.908 92.313 1.00 44.06 374 ALA B C 1
ATOM 5564 O O . ALA B 1 374 ? 71.114 50.063 92.676 1.00 44.69 374 ALA B O 1
ATOM 5566 N N . ASP B 1 375 ? 68.944 50.680 92.742 1.00 43.48 375 ASP B N 1
ATOM 5567 C CA . ASP B 1 375 ? 69.197 51.754 93.697 1.00 42.98 375 ASP B CA 1
ATOM 5568 C C . ASP B 1 375 ? 69.686 51.127 95.008 1.00 42.54 375 ASP B C 1
ATOM 5569 O O . ASP B 1 375 ? 70.690 51.575 95.576 1.00 43.24 375 ASP B O 1
ATOM 5574 N N . ILE B 1 376 ? 69.001 50.077 95.469 1.00 40.74 376 ILE B N 1
ATOM 5575 C CA . ILE B 1 376 ? 69.391 49.387 96.706 1.00 38.68 376 ILE B CA 1
ATOM 5576 C C . ILE B 1 376 ? 70.749 48.699 96.568 1.00 39.15 376 ILE B C 1
ATOM 5577 O O . ILE B 1 376 ? 71.523 48.641 97.519 1.00 39.45 376 ILE B O 1
ATOM 5582 N N . ASN B 1 377 ? 71.031 48.179 95.379 1.00 39.41 377 ASN B N 1
ATOM 5583 C CA . ASN B 1 377 ? 72.287 47.487 95.117 1.00 39.06 377 ASN B CA 1
ATOM 5584 C C . ASN B 1 377 ? 73.496 48.405 95.095 1.00 38.40 377 ASN B C 1
ATOM 5585 O O . ASN B 1 377 ? 74.456 48.198 95.842 1.00 38.77 377 ASN B O 1
ATOM 5590 N N . ILE B 1 378 ? 73.463 49.405 94.221 1.00 37.12 378 ILE B N 1
ATOM 5591 C CA . ILE B 1 378 ? 74.564 50.348 94.140 1.00 36.11 378 ILE B CA 1
ATOM 5592 C C . ILE B 1 378 ? 74.701 50.966 95.515 1.00 36.12 378 ILE B C 1
ATOM 5593 O O . ILE B 1 378 ? 75.805 51.236 95.975 1.00 35.87 378 ILE B O 1
ATOM 5598 N N . GLY B 1 379 ? 73.565 51.162 96.175 1.00 36.06 379 GLY B N 1
ATOM 5599 C CA . GLY B 1 379 ? 73.574 51.740 97.505 1.00 37.86 379 GLY B CA 1
ATOM 5600 C C . GLY B 1 379 ? 74.352 50.915 98.521 1.00 38.28 379 GLY B C 1
ATOM 5601 O O . GLY B 1 379 ? 75.108 51.459 99.329 1.00 39.26 379 GLY B O 1
ATOM 5602 N N . TYR B 1 380 ? 74.163 49.599 98.484 1.00 37.65 380 TYR B N 1
ATOM 5603 C CA . TYR B 1 380 ? 74.841 48.696 99.400 1.00 36.61 380 TYR B CA 1
ATOM 5604 C C . TYR B 1 380 ? 76.336 48.619 99.114 1.00 36.30 380 TYR B C 1
ATOM 5605 O O . TYR B 1 380 ? 77.143 48.429 100.019 1.00 35.66 380 TYR B O 1
ATOM 5614 N N . LEU B 1 381 ? 76.705 48.773 97.850 1.00 36.91 381 LEU B N 1
ATOM 5615 C CA . LEU B 1 381 ? 78.110 48.713 97.465 1.00 38.22 381 LEU B CA 1
ATOM 5616 C C . LEU B 1 381 ? 78.954 49.894 97.927 1.00 38.32 381 LEU B C 1
ATOM 5617 O O . LEU B 1 381 ? 80.129 49.727 98.257 1.00 38.14 381 LEU B O 1
ATOM 5622 N N . PHE B 1 382 ? 78.363 51.084 97.949 1.00 37.98 382 PHE B N 1
ATOM 5623 C CA . PHE B 1 382 ? 79.120 52.266 98.311 1.00 37.54 382 PHE B CA 1
ATOM 5624 C C . PHE B 1 382 ? 78.649 53.054 99.523 1.00 38.24 382 PHE B C 1
ATOM 5625 O O . PHE B 1 382 ? 79.242 54.084 99.858 1.00 39.44 382 PHE B O 1
ATOM 5633 N N . SER B 1 383 ? 77.599 52.569 100.182 1.00 38.10 383 SER B N 1
ATOM 5634 C CA . SER B 1 383 ? 77.068 53.217 101.383 1.00 37.84 383 SER B CA 1
ATOM 5635 C C . SER B 1 383 ? 77.277 54.731 101.308 1.00 37.71 383 SER B C 1
ATOM 5636 O O . SER B 1 383 ? 78.035 55.312 102.086 1.00 37.15 383 SER B O 1
ATOM 5639 N N . PRO B 1 384 ? 76.580 55.387 100.376 1.00 38.17 384 PRO B N 1
ATOM 5640 C CA . PRO B 1 384 ? 76.662 56.822 100.144 1.00 39.04 384 PRO B CA 1
ATOM 5641 C C . PRO B 1 384 ? 76.107 57.805 101.162 1.00 40.03 384 PRO B C 1
ATOM 5642 O O . PRO B 1 384 ? 76.554 58.949 101.189 1.00 42.31 384 PRO B O 1
ATOM 5646 N N . SER B 1 385 ? 75.162 57.413 102.006 1.00 40.05 385 SER B N 1
ATOM 5647 C CA . SER B 1 385 ? 74.621 58.422 102.920 1.00 40.97 385 SER B CA 1
ATOM 5648 C C . SER B 1 385 ? 74.985 58.387 104.387 1.00 41.35 385 SER B C 1
ATOM 5649 O O . SER B 1 385 ? 75.189 57.327 104.966 1.00 40.15 385 SER B O 1
ATOM 5652 N N . LYS B 1 386 ? 75.051 59.579 104.979 1.00 42.30 386 LYS B N 1
ATOM 5653 C CA . LYS B 1 386 ? 75.346 59.736 106.397 1.00 43.42 386 LYS B CA 1
ATOM 5654 C C . LYS B 1 386 ? 73.997 59.878 107.093 1.00 43.28 386 LYS B C 1
ATOM 5655 O O . LYS B 1 386 ? 73.798 59.368 108.192 1.00 44.20 386 LYS B O 1
ATOM 5661 N N . SER B 1 387 ? 73.072 60.576 106.438 1.00 42.59 387 SER B N 1
ATOM 5662 C CA . SER B 1 387 ? 71.727 60.780 106.973 1.00 42.14 387 SER B CA 1
ATOM 5663 C C . SER B 1 387 ? 70.782 61.163 105.839 1.00 41.75 387 SER B C 1
ATOM 5664 O O . SER B 1 387 ? 71.216 61.633 104.782 1.00 42.52 387 SER B O 1
ATOM 5667 N N . PHE B 1 388 ? 69.488 60.969 106.063 1.00 40.40 388 PHE B N 1
ATOM 5668 C CA . PHE B 1 388 ? 68.499 61.287 105.044 1.00 39.13 388 PHE B CA 1
ATOM 5669 C C . PHE B 1 388 ? 67.173 61.662 105.667 1.00 39.04 388 PHE B C 1
ATOM 5670 O O . PHE B 1 388 ? 66.637 60.923 106.485 1.00 39.18 388 PHE B O 1
ATOM 5678 N N . SER B 1 389 ? 66.644 62.813 105.269 1.00 39.09 389 SER B N 1
ATOM 5679 C CA . SER B 1 389 ? 65.376 63.274 105.801 1.00 39.17 389 SER B CA 1
ATOM 5680 C C . SER B 1 389 ? 64.388 63.756 104.767 1.00 39.89 389 SER B C 1
ATOM 5681 O O . SER B 1 389 ? 64.698 64.620 103.941 1.00 40.53 389 SER B O 1
ATOM 5684 N N . LEU B 1 390 ? 63.189 63.184 104.837 1.00 39.79 390 LEU B N 1
ATOM 5685 C CA . LEU B 1 390 ? 62.086 63.540 103.958 1.00 39.29 390 LEU B CA 1
ATOM 5686 C C . LEU B 1 390 ? 61.096 64.246 104.887 1.00 39.74 390 LEU B C 1
ATOM 5687 O O . LEU B 1 390 ? 60.812 63.757 105.979 1.00 40.16 390 LEU B O 1
ATOM 5692 N N . PHE B 1 391 ? 60.588 65.401 104.481 1.00 40.10 391 PHE B N 1
ATOM 5693 C CA . PHE B 1 391 ? 59.662 66.132 105.334 1.00 41.69 391 PHE B CA 1
ATOM 5694 C C . PHE B 1 391 ? 58.772 67.058 104.529 1.00 42.00 391 PHE B C 1
ATOM 5695 O O . PHE B 1 391 ? 58.788 68.272 104.707 1.00 42.40 391 PHE B O 1
ATOM 5703 N N . PRO B 1 392 ? 57.964 66.482 103.638 1.00 42.00 392 PRO B N 1
ATOM 5704 C CA . PRO B 1 392 ? 57.047 67.222 102.776 1.00 42.29 392 PRO B CA 1
ATOM 5705 C C . PRO B 1 392 ? 56.030 68.047 103.542 1.00 42.65 392 PRO B C 1
ATOM 5706 O O . PRO B 1 392 ? 55.750 67.776 104.713 1.00 43.04 392 PRO B O 1
ATOM 5710 N N . LYS B 1 393 ? 55.490 69.050 102.854 1.00 42.60 393 LYS B N 1
ATOM 5711 C CA . LYS B 1 393 ? 54.458 69.934 103.379 1.00 43.34 393 LYS B CA 1
ATOM 5712 C C . LYS B 1 393 ? 53.724 70.532 102.191 1.00 43.05 393 LYS B C 1
ATOM 5713 O O . LYS B 1 393 ? 54.307 71.259 101.385 1.00 43.20 393 LYS B O 1
ATOM 5719 N N . MET B 1 394 ? 52.442 70.203 102.087 1.00 42.75 394 MET B N 1
ATOM 5720 C CA . MET B 1 394 ? 51.590 70.672 100.998 1.00 42.13 394 MET B CA 1
ATOM 5721 C C . MET B 1 394 ? 50.569 71.687 101.515 1.00 41.10 394 MET B C 1
ATOM 5722 O O . MET B 1 394 ? 50.268 71.723 102.711 1.00 41.58 394 MET B O 1
ATOM 5727 N N . VAL B 1 395 ? 50.035 72.504 100.612 1.00 39.47 395 VAL B N 1
ATOM 5728 C CA . VAL B 1 395 ? 49.046 73.500 100.991 1.00 37.79 395 VAL B CA 1
ATOM 5729 C C . VAL B 1 395 ? 47.982 73.688 99.929 1.00 37.28 395 VAL B C 1
ATOM 5730 O O . VAL B 1 395 ? 48.259 73.607 98.729 1.00 37.17 395 VAL B O 1
ATOM 5734 N N . GLY B 1 396 ? 46.764 73.957 100.384 1.00 36.44 396 GLY B N 1
ATOM 5735 C CA . GLY B 1 396 ? 45.660 74.174 99.471 1.00 36.07 396 GLY B CA 1
ATOM 5736 C C . GLY B 1 396 ? 44.829 75.336 99.956 1.00 35.74 396 GLY B C 1
ATOM 5737 O O . GLY B 1 396 ? 44.772 75.591 101.156 1.00 36.02 396 GLY B O 1
ATOM 5738 N N . TYR B 1 397 ? 44.198 76.048 99.028 1.00 35.87 397 TYR B N 1
ATOM 5739 C CA . TYR B 1 397 ? 43.360 77.196 99.375 1.00 36.51 397 TYR B CA 1
ATOM 5740 C C . TYR B 1 397 ? 41.908 76.884 99.012 1.00 37.15 397 TYR B C 1
ATOM 5741 O O . TYR B 1 397 ? 41.651 76.115 98.089 1.00 38.54 397 TYR B O 1
ATOM 5750 N N . SER B 1 398 ? 40.964 77.481 99.732 1.00 37.06 398 SER B N 1
ATOM 5751 C CA . SER B 1 398 ? 39.549 77.227 99.493 1.00 38.45 398 SER B CA 1
ATOM 5752 C C . SER B 1 398 ? 38.739 78.502 99.273 1.00 39.85 398 SER B C 1
ATOM 5753 O O . SER B 1 398 ? 38.961 79.502 99.958 1.00 40.53 398 SER B O 1
ATOM 5756 N N . LYS B 1 399 ? 37.797 78.465 98.329 1.00 40.55 399 LYS B N 1
ATOM 5757 C CA . LYS B 1 399 ? 36.955 79.631 98.044 1.00 41.17 399 LYS B CA 1
ATOM 5758 C C . LYS B 1 399 ? 36.069 79.956 99.237 1.00 42.25 399 LYS B C 1
ATOM 5759 O O . LYS B 1 399 ? 35.867 81.121 99.572 1.00 42.68 399 LYS B O 1
ATOM 5765 N N . ARG B 1 400 ? 35.526 78.924 99.873 1.00 43.57 400 ARG B N 1
ATOM 5766 C CA . ARG B 1 400 ? 34.652 79.131 101.022 1.00 45.29 400 ARG B CA 1
ATOM 5767 C C . ARG B 1 400 ? 35.248 78.627 102.333 1.00 45.92 400 ARG B C 1
ATOM 5768 O O . ARG B 1 400 ? 36.138 77.772 102.341 1.00 46.04 400 ARG B O 1
ATOM 5776 N N . ALA B 1 401 ? 34.762 79.178 103.441 1.00 46.73 401 ALA B N 1
ATOM 5777 C CA . ALA B 1 401 ? 35.227 78.782 104.764 1.00 47.55 401 ALA B CA 1
ATOM 5778 C C . ALA B 1 401 ? 34.547 77.467 105.112 1.00 48.21 401 ALA B C 1
ATOM 5779 O O . ALA B 1 401 ? 33.507 77.126 104.545 1.00 48.86 401 ALA B O 1
ATOM 5781 N N . ARG B 1 402 ? 35.121 76.742 106.061 1.00 48.07 402 ARG B N 1
ATOM 5782 C CA . ARG B 1 402 ? 34.589 75.446 106.446 1.00 48.21 402 ARG B CA 1
ATOM 5783 C C . ARG B 1 402 ? 33.151 75.367 106.939 1.00 49.36 402 ARG B C 1
ATOM 5784 O O . ARG B 1 402 ? 32.441 74.424 106.594 1.00 50.33 402 ARG B O 1
ATOM 5792 N N . GLU B 1 403 ? 32.711 76.337 107.736 1.00 49.99 403 GLU B N 1
ATOM 5793 C CA . GLU B 1 403 ? 31.352 76.298 108.268 1.00 50.95 403 GLU B CA 1
ATOM 5794 C C . GLU B 1 403 ? 30.283 76.061 107.225 1.00 51.02 403 GLU B C 1
ATOM 5795 O O . GLU B 1 403 ? 29.549 75.076 107.308 1.00 50.67 403 GLU B O 1
ATOM 5801 N N . ASP B 1 404 ? 30.184 76.957 106.246 1.00 51.03 404 ASP B N 1
ATOM 5802 C CA . ASP B 1 404 ? 29.170 76.795 105.217 1.00 51.12 404 ASP B CA 1
ATOM 5803 C C . ASP B 1 404 ? 29.419 75.530 104.390 1.00 49.09 404 ASP B C 1
ATOM 5804 O O . ASP B 1 404 ? 28.477 74.832 103.999 1.00 48.42 404 ASP B O 1
ATOM 5809 N N . ALA B 1 405 ? 30.688 75.227 104.139 1.00 46.70 405 ALA B N 1
ATOM 5810 C CA . ALA B 1 405 ? 31.047 74.042 103.372 1.00 44.07 405 ALA B CA 1
ATOM 5811 C C . ALA B 1 405 ? 30.469 72.807 104.036 1.00 42.83 405 ALA B C 1
ATOM 5812 O O . ALA B 1 405 ? 29.884 71.957 103.375 1.00 43.31 405 ALA B O 1
ATOM 5814 N N . SER B 1 406 ? 30.632 72.716 105.349 1.00 41.37 406 SER B N 1
ATOM 5815 C CA . SER B 1 406 ? 30.124 71.583 106.110 1.00 41.30 406 SER B CA 1
ATOM 5816 C C . SER B 1 406 ? 28.598 71.567 106.193 1.00 42.00 406 SER B C 1
ATOM 5817 O O . SER B 1 406 ? 27.956 70.528 105.983 1.00 41.24 406 SER B O 1
ATOM 5820 N N . ALA B 1 407 ? 28.026 72.726 106.510 1.00 42.63 407 ALA B N 1
ATOM 5821 C CA . ALA B 1 407 ? 26.580 72.888 106.622 1.00 41.77 407 ALA B CA 1
ATOM 5822 C C . ALA B 1 407 ? 25.894 72.322 105.387 1.00 41.51 407 ALA B C 1
ATOM 5823 O O . ALA B 1 407 ? 24.796 71.768 105.475 1.00 41.57 407 ALA B O 1
ATOM 5825 N N . SER B 1 408 ? 26.549 72.479 104.240 1.00 41.31 408 SER B N 1
ATOM 5826 C CA . SER B 1 408 ? 26.029 71.976 102.977 1.00 41.67 408 SER B CA 1
ATOM 5827 C C . SER B 1 408 ? 26.262 70.475 102.894 1.00 41.66 408 SER B C 1
ATOM 5828 O O . SER B 1 408 ? 25.327 69.713 102.649 1.00 42.27 408 SER B O 1
ATOM 5831 N N . PHE B 1 409 ? 27.511 70.055 103.093 1.00 40.86 409 PHE B N 1
ATOM 5832 C CA . PHE B 1 409 ? 27.857 68.637 103.058 1.00 39.69 409 PHE B CA 1
ATOM 5833 C C . PHE B 1 409 ? 26.763 67.875 103.801 1.00 40.21 409 PHE B C 1
ATOM 5834 O O . PHE B 1 409 ? 26.200 66.902 103.284 1.00 40.07 409 PHE B O 1
ATOM 5842 N N . ALA B 1 410 ? 26.457 68.352 105.007 1.00 40.05 410 ALA B N 1
ATOM 5843 C CA . ALA B 1 410 ? 25.441 67.750 105.868 1.00 40.04 410 ALA B CA 1
ATOM 5844 C C . ALA B 1 410 ? 24.027 67.818 105.280 1.00 39.95 410 ALA B C 1
ATOM 5845 O O . ALA B 1 410 ? 23.317 66.811 105.226 1.00 40.76 410 ALA B O 1
ATOM 5847 N N . ASN B 1 411 ? 23.629 69.008 104.845 1.00 39.19 411 ASN B N 1
ATOM 5848 C CA . ASN B 1 411 ? 22.307 69.256 104.273 1.00 38.37 411 ASN B CA 1
ATOM 5849 C C . ASN B 1 411 ? 21.813 68.247 103.211 1.00 38.76 411 ASN B C 1
ATOM 5850 O O . ASN B 1 411 ? 20.611 68.129 102.969 1.00 39.07 411 ASN B O 1
ATOM 5855 N N . SER B 1 412 ? 22.728 67.519 102.582 1.00 39.11 412 SER B N 1
ATOM 5856 C CA . SER B 1 412 ? 22.346 66.536 101.570 1.00 39.39 412 SER B CA 1
ATOM 5857 C C . SER B 1 412 ? 21.523 65.392 102.144 1.00 40.24 412 SER B C 1
ATOM 5858 O O . SER B 1 412 ? 20.864 64.670 101.401 1.00 41.49 412 SER B O 1
ATOM 5861 N N . ASP B 1 413 ? 21.570 65.210 103.459 1.00 41.01 413 ASP B N 1
ATOM 5862 C CA . ASP B 1 413 ? 20.836 64.119 104.080 1.00 41.26 413 ASP B CA 1
ATOM 5863 C C . ASP B 1 413 ? 19.475 64.525 104.597 1.00 42.49 413 ASP B C 1
ATOM 5864 O O . ASP B 1 413 ? 18.790 63.726 105.232 1.00 42.42 413 ASP B O 1
ATOM 5869 N N . ALA B 1 414 ? 19.084 65.765 104.320 1.00 43.97 414 ALA B N 1
ATOM 5870 C CA . ALA B 1 414 ? 17.781 66.266 104.745 1.00 45.88 414 ALA B CA 1
ATOM 5871 C C . ALA B 1 414 ? 16.722 65.657 103.832 1.00 48.17 414 ALA B C 1
ATOM 5872 O O . ALA B 1 414 ? 16.946 65.504 102.635 1.00 49.13 414 ALA B O 1
ATOM 5874 N N . LYS B 1 415 ? 15.577 65.291 104.395 1.00 50.64 415 LYS B N 1
ATOM 5875 C CA . LYS B 1 415 ? 14.512 64.711 103.595 1.00 52.99 415 LYS B CA 1
ATOM 5876 C C . LYS B 1 415 ? 13.554 65.798 103.148 1.00 56.11 415 LYS B C 1
ATOM 5877 O O . LYS B 1 415 ? 13.275 66.735 103.890 1.00 55.81 415 LYS B O 1
ATOM 5883 N N . LYS B 1 416 ? 13.051 65.665 101.928 1.00 60.64 416 LYS B N 1
ATOM 5884 C CA . LYS B 1 416 ? 12.127 66.643 101.372 1.00 65.52 416 LYS B CA 1
ATOM 5885 C C . LYS B 1 416 ? 10.727 66.538 101.977 1.00 67.91 416 LYS B C 1
ATOM 5886 O O . LYS B 1 416 ? 10.129 65.465 101.987 1.00 68.75 416 LYS B O 1
ATOM 5892 N N . PHE B 1 417 ? 10.214 67.646 102.499 1.00 70.42 417 PHE B N 1
ATOM 5893 C CA . PHE B 1 417 ? 8.867 67.659 103.056 1.00 73.40 417 PHE B CA 1
ATOM 5894 C C . PHE B 1 417 ? 7.999 67.231 101.880 1.00 77.37 417 PHE B C 1
ATOM 5895 O O . PHE B 1 417 ? 7.907 67.958 100.887 1.00 79.45 417 PHE B O 1
ATOM 5903 N N . TYR B 1 418 ? 7.371 66.063 101.982 1.00 80.51 418 TYR B N 1
ATOM 5904 C CA . TYR B 1 418 ? 6.549 65.533 100.889 1.00 84.15 418 TYR B CA 1
ATOM 5905 C C . TYR B 1 418 ? 5.195 66.186 100.593 1.00 85.87 418 TYR B C 1
ATOM 5906 O O . TYR B 1 418 ? 5.129 67.312 100.085 1.00 86.88 418 TYR B O 1
ATOM 5915 N N . ALA B 1 419 ? 4.120 65.449 100.882 1.00 87.16 419 ALA B N 1
ATOM 5916 C CA . ALA B 1 419 ? 2.753 65.919 100.644 1.00 87.75 419 ALA B CA 1
ATOM 5917 C C . ALA B 1 419 ? 2.466 67.232 101.403 1.00 88.03 419 ALA B C 1
ATOM 5918 O O . ALA B 1 419 ? 2.780 68.313 100.839 1.00 87.64 419 ALA B O 1
#

Organism: NCBI:txid296210

CATH classification: 1.20.272.60

Sequence (757 aa):
MRLGWIDPLPQVDTIFPLGLEPNVESIPAGEVELDFNLPETIAKPFADTVTSVGDRIQLVDDDKENIATSIYGLSFFKAARQLYSTMLDHEKAVNQPLKAVYYDETPIPAHMSGALGIIGHMKTKVGDVLVKDAGVLFKRGTAAGVTKFSEIDNDKTWNLDCSKLVWADHSSLSMIKRLASEKISQLVKQRYRVTDAQGHVYSVSMPQLTDQALPDYYDSIPDVAPNSDQLRVLTAALQMSLAQFRNDELPHDEDRSDLLTTLDLLYADGAYEISALRDQFELLMARYTTDFKWRVESIFKVGPPPAGTTGYGAQTVSSTGNTARWQFPLSDADINIGYLFSPSKSFSLFPKMVGYSKRAREDASASFANSDAKKFYADMRLGWIDPLPQVDTIFPLGLEPNVESIPAGEVELDFNLPETIAKPFADTVTSVGDRIQLVDDDKENIATSIYGLSFFKAARQLYSTMLDHEKAVNQPLKAVYYDETPIPAHMSGALGIIGHMKTKVGDVLVKDAGVLFKRGTAAGVTKFSEIDNDKTWNLDCSKLVWADHSSLSMIKRLASEKISQLVKQRYRVTDAQGHVYSVSMPQLTDQALPDYYDSIPDVAPNSDQLRVLTAALQMSLAQFRNDELPHDEDRSDLLTTLDLLYADGAYEISALRDQFELLMARYTTDFKWRVESIFKVGPPPAGTTGYGAQTVSSTGNTARWQFPLSDADINIGYLFSPSKSFSLFPKMVGYSKRAREDASASFANSDAKKFYA

Nearest PDB structures (foldseek):
  3es5-assembly1_A  TM=1.003E+00  e=3.462E-64  Penicillium stoloniferum virus F
  3es5-assembly1_A  TM=9.870E-01  e=2.638E-56  Penicillium stoloniferum virus F
  8op7-assembly1_A  TM=1.683E-01  e=1.822E+00  Thermochaetoides thermophila

GO terms:
  GO:0042802 identical protein binding (F, IPI)

InterPro domains:
  IPR055062 PsV, capsid protein, C-terminal domain [PF22408] (335-385)

Secondary structure (DSSP, 8-state):
-----BPPP---TTS-TT----EE-SS-SEEEEE-TTHHHHHHHHHHHHHHHHGGGGT--HHHHHHHHHHHHHHHHHHHHHHHHHHS-HHHHHHTGGGHHHHH----EEHHHHHHHTT-S-EEEBTEEEEETTHHHHHHHHHHHHHHHHTTSS--TTS-S-GGGEE-SSHHHHHHHHHHHHHHHHHHTT--EE---SSSS--EEBPPPSSS--HHHHHHT--TTSTTHHHHHHHHHHTT--HHHHHTT-BTTTB-HHHHHHHTT-EE--GGGSHHHHHHHHHHHHHHHHHHTHHHHHHHB-EEPPP--S---GGGG-EEETTEEEESS---HHHHHHHHHH--EEEEEE---EEEE-SS-HHHHHHHHHHTTB-GGG--/-----SPPP-------------EE--SSSEEEEE-TTHHHHHHHHHHHHHHHTTTTTT--THHHHHHHHHHHHHHHHHHHHHHHHTS-HHHHHHTGGGHHHHH----EEHHHHHHHTT-S-EEETTEEEEETTHHHHHHHHHHHHHHHHHHHHT-TTS-S-TTTEE-SSHHHHHHHHHHHHHHHHHHTT-EE----SSSS---EEPPP-SSS-HHHHHHT--TTSTTHHHHHHHHHHHH--HHHHHTT-BTTTB-HHHHHHHTT-EE--GGGSHHHHHHHHHHHHHHHHHHTHHHHHHHB-EEPPP--S---GGGG-EEETTEEEESS---HHHHHHHHHH--EEEEEE---EEEE-SS-HHHHHHHHHHTTBPP---

Radius of gyration: 32.43 Å; Cα contacts (8 Å, |Δi|>4): 1412; chains: 2; bounding box: 104×54×74 Å

Foldseek 3Di:
DADPPDDDDDDDCLLVPWFWDKDFPDPAQKAFEWDLCLLVLLLVVVLVCLVPLLCVVHDDPLVSNLLSLLSSLVSLLLLLLAQLLQDDVVLVVVLVLQCVSNVDKQWHFPVSQVLSLQDYWAQDSQGIYGHQLSSLSSLLSLLVSLQSLCVNDVNCLSPDNSVFEAELDPSRLVVLLVLLLVLLVVLQVAWDFDQDVPDGTDGHGQDRPDPDDLVVSLVPQPPPHDVSVSNNQSSQSNPDDSVCLVVQCRPVNDGNVCSCVVSVHDYQDDCSDSNNSNVSVVVSVVVCVVPPSVSSVSRHPIDTHRNDHRHFQLLQWAEDDPDIDGDDDHDVVSRVSSHSSRTGPDMTGHTDIGTGTPDDVVVSVVSVVLVPPDDVPHD/DADPPDDDDPCLDDQPCQFWDKDFPDVAQKEFAWDLCLLVLLLVVVLVVLQVVQVVPVQDDLRSNLLSLLSSLVSLLLLLLQALLQDDPVLVVVLVLQCVSNVDWQWAFAVSQVLSQQDYWAQDSQHIYGHQLSSLSSLLSLLSSLLSNCVSVPNCPSPDDSVQEAELDVSRLVVLLVLLLVVQVVLQVDKDWDADPPDGTDIHGQDRPDPDDLVVSLVSQDPRHPPSVSNNLSSQSNVDDSVCLVVQNTPVNDGNVCSSVVSVHDYQDDCSHSNNSSVSVVVSVVCCVPPRSVVSVVSHPIDIHDSDNRHFLLLAWAEDDPDIDGDDDHDDVSRVSNHSRVTGPDITRHIDMGTGTPDDDPVSVVRSVVVPDDDPDD